Protein AF-A0A8S3UR79-F1 (afdb_monomer_lite)

Foldseek 3Di:
DPPAPADAQDPVQDAADAACNCCVPPRHDHYAHHHHQHQQALRCLNVLVVVVVVCVPVPPHYQNAHNVRHRSVPPDPVQNVQSVQVPQDAFLPWGWDGDGSHIATHEAAQFDDRRSPHGPDDCVNLVVADWDADSNHRHIDGPPPPDPPDPPVVVCVVQPHLVSVQLVCVLLVHDRQDVLLVLLLQQVVVVVVVVCVVCVVVVVVVVVVVVVCVVPDDDDDDDDDDDDDDDDDDDDDDDDDQSPSDDVSDHDPDPVVSVVVCVVCVVVSVCSVVSHRSDHDCVSVVLSVLLCVQVPPVDDPPPDVSSVVSSVVSVCCVPVNQCVLCVVCVVVVHHSDPPSVVVRVVRVVVVVVVVVVCPDPVNVVVVVVVVVLVVLQVLQCCLQCDPPDDPCPVVDPPPDDPDGQDAFLDAFDQAFDDDDDDEWEKEKDFQFLDFCDPNDQTATQKIKIATLPVRDIDIFGEAGPDHRDPVSCVQQVWHHPPPFIDRVRHTDDHDHLLVSVVVVLVVLVVTDAYEYEYAQCVRHVLLNVCVSCVVSVNNVSVQVRHFWYAHVLVLCCVPPPPDPDRDLQVLLCVQVVDGDSPNHGNGRSVSVSVSCVSVVPDPVSRSNSTGGSCSSVSNSLLVVQLVVALVQCPVVCVVVLDPSLQSSLCSSRNDHLVSLLSSCVRNNLSSQLSNQQNQHPVRGGSRDPPPVRSSSSSVSSRVVSVVD

InterPro domains:
  IPR000742 EGF-like domain [PS00022] (105-116)
  IPR000742 EGF-like domain [PS50026] (84-117)
  IPR012337 Ribonuclease H-like superfamily [SSF53098] (420-598)
  IPR013520 Ribonuclease H-like domain [PF00929] (426-594)
  IPR013520 Ribonuclease H-like domain [SM00479] (424-605)
  IPR032675 Leucine-rich repeat domain superfamily [G3DSA:3.80.10.10] (5-93)
  IPR036397 Ribonuclease H superfamily [G3DSA:3.30.420.10] (423-615)
  IPR040393 Three-prime repair exonuclease 1/2 [PTHR13058] (351-604)
  IPR049012 Mutator-like transposase domain [PF20700] (152-232)
  IPR057617 PML, C-terminal domain [PF25244] (629-700)

Sequence (708 aa):
MTNNYSRNLNRNNISHIEEHAFGKLPSLLDLYMTYNPFNCDCSVFSLWSWLTERLSIPFMGIGADCSNGTSIISLQSDALEICNPDNCKCFNGGECMAIGSALVCDCIGQWTGEFCQESQCTSYDCGYGDCYIEPENGTAQCLCGDRYVNYCPAMIDALGGPQRVNNVLSTLNLPPISHKNLKVMERRAGEMIEGFANLSMDQRCREAFEAEKSNAAEDENGTENMLDTNTDSHTDMTDTNSNNSLPYKAPLSDPVLREKLQNLFEPVISKAASYADLGSSQACEHANRAASLRAPKHLHYGESESLDFRVKASAACINEGRNYLSETFKRHGLSPGSFTVPYNSKKDHEREKRQKKSKLPEQKLRRLKLKEERITSKGACEATEGASYESEISFSEQAEDIERIPDAIPKPLFTAVSSLDNPTFVIIDLETTDLIRRNIIPHIVQIAAKEHRTQTSFNRYIPPQLPMSNEAEKVTGFVWDGRKLFYKGVELDFVNIKVAISDFFMWLNQFSNAVLVAHNGKNFDFRVLSTAVYNCNMYDNFTQIVMGFIDSLALFRSNFPKIEKYNQPFLAQHFCKEEYNAHNAVDDVNMLDKILIAANVSKELLLKLCYNSNSHLLQENFIKAKAKNLPSFHPLIASGVMKMTTAENIAGSGLNCAHLKLIYTRKGEDGLIDVLMSKNAFGKPRVSNDKKLMCSVVQKMGNMFSEL

Radius of gyration: 50.46 Å; chains: 1; bounding box: 96×94×147 Å

Organism: Mytilus edulis (NCBI:txid6550)

Secondary structure (DSSP, 8-state):
-----EEE-TTS------TTTTTT-TT--EEE-TT--B--SGGGHHHHHHHHHHTTS--S----BBTTS-BGGGS-HHHHHTT-GGG---STTPEEEEETTEEEEEPPTTEESTTS-EE---TTTTTTSPEEE-TTT--EEE---S----SHHHHHHHTTSHHHHHHHHHHTTPPPPPTTTTTHHHHHHHHHHHHHHHHHHHHHHHHHHHHHHTTS---------------------------TTSGGG-----HHHHHHHHHHHHHHHTTGGGGSSS---SHHHHHHHHHHHHS-TTS--TTSHHHHHHHHHHHHHHHH-TTHHHHHHHHTT----TTHHHHHHHHHHHHHHHHHHHHSHHHHHHHHHHHHHHHHHHHHHHHHH-S-S-TTTTT--S-----PPPPPPPPP--PBPS--SSPEEEEEEEEESS--BTTBPPPEEEEEEEETTT--EEEEE---SSPPPHHHHHHH-EEE-SS-EEETTEEE----HHHHHHHHHHHHTTSSSEEEEETTTTTTHHHHHHHHHHHTT-HHHHHHHEEEEEEHHHHHHHHSTT-S--SHHHHIIIII------S-HHHHHHHHHHHHHHTT--HHHHHHT-EETTHHHHHHHHHHHHHHHGGGGHHHHHTTSS-HHHHHHHHHTT--HHHHHHHHHHHHHHHHHHHHH-B-TTS-BSS-S-HHHHHHHHHHHHHHHH--

pLDDT: mean 72.46, std 21.36, range [23.06, 98.62]

Structure (mmCIF, N/CA/C/O backbone):
data_AF-A0A8S3UR79-F1
#
_entry.id   AF-A0A8S3UR79-F1
#
loop_
_atom_site.group_PDB
_atom_site.id
_atom_site.type_symbol
_atom_site.label_atom_id
_atom_site.label_alt_id
_atom_site.label_comp_id
_atom_site.label_asym_id
_atom_site.label_entity_id
_atom_site.label_seq_id
_atom_site.pdbx_PDB_ins_code
_atom_site.Cartn_x
_atom_site.Cartn_y
_atom_site.Cartn_z
_atom_site.occupancy
_atom_site.B_iso_or_equiv
_atom_site.auth_seq_id
_atom_site.auth_comp_id
_atom_site.auth_asym_id
_atom_site.auth_atom_id
_atom_site.pdbx_PDB_model_num
ATOM 1 N N . MET A 1 1 ? 54.972 63.131 -95.195 1.00 35.78 1 MET A N 1
ATOM 2 C CA . MET A 1 1 ? 55.664 62.738 -96.446 1.00 35.78 1 MET A CA 1
ATOM 3 C C . MET A 1 1 ? 54.840 61.623 -97.089 1.00 35.78 1 MET A C 1
ATOM 5 O O . MET A 1 1 ? 53.697 61.438 -96.684 1.00 35.78 1 MET A O 1
ATOM 9 N N . THR A 1 2 ? 55.357 60.897 -98.080 1.00 44.41 2 THR A N 1
ATOM 10 C CA . THR A 1 2 ? 54.785 59.608 -98.502 1.00 44.41 2 THR A CA 1
ATOM 11 C C . THR A 1 2 ? 55.132 58.555 -97.450 1.00 44.41 2 THR A C 1
ATOM 13 O O . THR A 1 2 ? 56.170 57.900 -97.529 1.00 44.41 2 THR A O 1
ATOM 16 N N . ASN A 1 3 ? 54.308 58.461 -96.405 1.00 39.06 3 ASN A N 1
ATOM 17 C CA . ASN A 1 3 ? 54.536 57.598 -95.244 1.00 39.06 3 ASN A CA 1
ATOM 18 C C . ASN A 1 3 ? 54.197 56.120 -95.564 1.00 39.06 3 ASN A C 1
ATOM 20 O O . ASN A 1 3 ? 53.322 55.522 -94.943 1.00 39.06 3 ASN A O 1
ATOM 24 N N . ASN A 1 4 ? 54.881 55.549 -96.559 1.00 53.41 4 ASN A N 1
ATOM 25 C CA . ASN A 1 4 ? 54.732 54.163 -96.996 1.00 53.41 4 ASN A CA 1
ATOM 26 C C . ASN A 1 4 ? 55.257 53.212 -95.921 1.00 53.41 4 ASN A C 1
ATOM 28 O O . ASN A 1 4 ? 56.457 53.165 -95.644 1.00 53.41 4 ASN A O 1
ATOM 32 N N . TYR A 1 5 ? 54.362 52.415 -95.346 1.00 56.06 5 TYR A N 1
ATOM 33 C CA . TYR A 1 5 ? 54.756 51.264 -94.550 1.00 56.06 5 TYR A CA 1
ATOM 34 C C . TYR A 1 5 ? 55.174 50.155 -95.516 1.00 56.06 5 TYR A C 1
ATOM 36 O O . TYR A 1 5 ? 54.379 49.299 -95.884 1.00 56.06 5 TYR A O 1
ATOM 44 N N . SER A 1 6 ? 56.421 50.211 -95.978 1.00 62.59 6 SER A N 1
ATOM 45 C CA . SER A 1 6 ? 57.093 49.024 -96.496 1.00 62.59 6 SER A CA 1
ATOM 46 C C . SER A 1 6 ? 57.557 48.198 -95.305 1.00 62.59 6 SER A C 1
ATOM 48 O O . SER A 1 6 ? 58.177 48.727 -94.375 1.00 62.59 6 SER A O 1
ATOM 50 N N . ARG A 1 7 ? 57.239 46.904 -95.299 1.00 64.69 7 ARG A N 1
ATOM 51 C CA . ARG A 1 7 ? 57.771 45.967 -94.308 1.00 64.69 7 ARG A CA 1
ATOM 52 C C . ARG A 1 7 ? 58.709 45.004 -95.013 1.00 64.69 7 ARG A C 1
ATOM 54 O O . ARG A 1 7 ? 58.300 44.203 -95.845 1.00 64.69 7 ARG A O 1
ATOM 61 N N . ASN A 1 8 ? 59.988 45.096 -94.670 1.00 69.88 8 ASN A N 1
ATOM 62 C CA . ASN A 1 8 ? 60.976 44.117 -95.080 1.00 69.88 8 ASN A CA 1
ATOM 63 C C . ASN A 1 8 ? 61.137 43.096 -93.955 1.00 69.88 8 ASN A C 1
ATOM 65 O O . ASN A 1 8 ? 61.676 43.406 -92.896 1.00 69.88 8 ASN A O 1
ATOM 69 N N . LEU A 1 9 ? 60.621 41.902 -94.200 1.00 72.50 9 LEU A N 1
ATOM 70 C CA . LEU A 1 9 ? 60.695 40.744 -93.326 1.00 72.50 9 LEU A CA 1
ATOM 71 C C . LEU A 1 9 ? 61.672 39.690 -93.866 1.00 72.50 9 LEU A C 1
ATOM 73 O O . LEU A 1 9 ? 61.678 38.569 -93.368 1.00 72.50 9 LEU A O 1
ATOM 77 N N . ASN A 1 10 ? 62.538 40.016 -94.827 1.00 76.62 10 ASN A N 1
ATOM 78 C CA . ASN A 1 10 ? 63.507 39.065 -95.372 1.00 76.62 10 ASN A CA 1
ATOM 79 C C . ASN A 1 10 ? 64.451 38.515 -94.287 1.00 76.62 10 ASN A C 1
ATOM 81 O O . ASN A 1 10 ? 64.930 39.283 -93.455 1.00 76.62 10 ASN A O 1
ATOM 85 N N . ARG A 1 11 ? 64.804 37.222 -94.350 1.00 72.25 11 ARG A N 1
ATOM 86 C CA . ARG A 1 11 ? 65.825 36.588 -93.480 1.00 72.25 11 ARG A CA 1
ATOM 87 C C . ARG A 1 11 ? 65.557 36.690 -91.972 1.00 72.25 11 ARG A C 1
ATOM 89 O O . ARG A 1 11 ? 66.499 36.697 -91.185 1.00 72.25 11 ARG A O 1
ATOM 96 N N . ASN A 1 12 ? 64.295 36.744 -91.560 1.00 75.62 12 ASN A N 1
ATOM 97 C CA . ASN A 1 12 ? 63.916 36.814 -90.145 1.00 75.62 12 ASN A CA 1
ATOM 98 C C . ASN A 1 12 ? 63.605 35.444 -89.529 1.00 75.62 12 ASN A C 1
ATOM 100 O O . ASN A 1 12 ? 63.096 35.379 -88.416 1.00 75.62 12 ASN A O 1
ATOM 104 N N . ASN A 1 13 ? 63.917 34.350 -90.231 1.00 74.19 13 ASN A N 1
ATOM 105 C CA . ASN A 1 13 ? 63.647 32.986 -89.777 1.00 74.19 13 ASN A CA 1
ATOM 106 C C . ASN A 1 13 ? 62.155 32.732 -89.463 1.00 74.19 13 ASN A C 1
ATOM 108 O O . ASN A 1 13 ? 61.827 31.953 -88.573 1.00 74.19 13 ASN A O 1
ATOM 112 N N . ILE A 1 14 ? 61.252 33.407 -90.184 1.00 76.62 14 ILE A N 1
ATOM 113 C CA . ILE A 1 14 ? 59.801 33.280 -89.999 1.00 76.62 14 ILE A CA 1
ATOM 114 C C . ILE A 1 14 ? 59.329 31.960 -90.617 1.00 76.62 14 ILE A C 1
ATOM 116 O O . ILE A 1 14 ? 59.484 31.754 -91.817 1.00 76.62 14 ILE A O 1
ATOM 120 N N . SER A 1 15 ? 58.741 31.078 -89.811 1.00 67.38 15 SER A N 1
ATOM 121 C CA . SER A 1 15 ? 58.196 29.796 -90.279 1.00 67.38 15 SER A CA 1
ATOM 122 C C . SER A 1 15 ? 56.666 29.741 -90.328 1.00 67.38 15 SER A C 1
ATOM 124 O O . SER A 1 15 ? 56.124 28.909 -91.048 1.00 67.38 15 SER A O 1
ATOM 126 N N . HIS A 1 16 ? 55.979 30.643 -89.621 1.00 71.06 16 HIS A N 1
ATOM 127 C CA . HIS A 1 16 ? 54.519 30.722 -89.511 1.00 71.06 16 HIS A CA 1
ATOM 128 C C . HIS A 1 16 ? 54.073 32.186 -89.374 1.00 71.06 16 HIS A C 1
ATOM 130 O O . HIS A 1 16 ? 54.798 32.996 -88.790 1.00 71.06 16 HIS A O 1
ATOM 136 N N . ILE A 1 17 ? 52.879 32.527 -89.870 1.00 68.81 17 ILE A N 1
ATOM 137 C CA . ILE A 1 17 ? 52.245 33.835 -89.662 1.00 68.81 17 ILE A CA 1
ATOM 138 C C . ILE A 1 17 ? 50.816 33.613 -89.175 1.00 68.81 17 ILE A C 1
ATOM 140 O O . ILE A 1 17 ? 50.077 32.837 -89.759 1.00 68.81 17 ILE A O 1
ATOM 144 N N . GLU A 1 18 ? 50.443 34.308 -88.105 1.00 62.00 18 GLU A N 1
ATOM 145 C CA . GLU A 1 18 ? 49.125 34.183 -87.484 1.00 62.00 18 GLU A CA 1
ATOM 146 C C . GLU A 1 18 ? 47.986 34.587 -88.434 1.00 62.00 18 GLU A C 1
ATOM 148 O O . GLU A 1 18 ? 48.127 35.493 -89.268 1.00 62.00 18 GLU A O 1
ATOM 153 N N . GLU A 1 19 ? 46.827 33.955 -88.270 1.00 62.56 19 GLU A N 1
ATOM 154 C CA . GLU A 1 19 ? 45.660 34.249 -89.084 1.00 62.56 19 GLU A CA 1
ATOM 155 C C . GLU A 1 19 ? 45.262 35.735 -88.976 1.00 62.56 19 GLU A C 1
ATOM 157 O 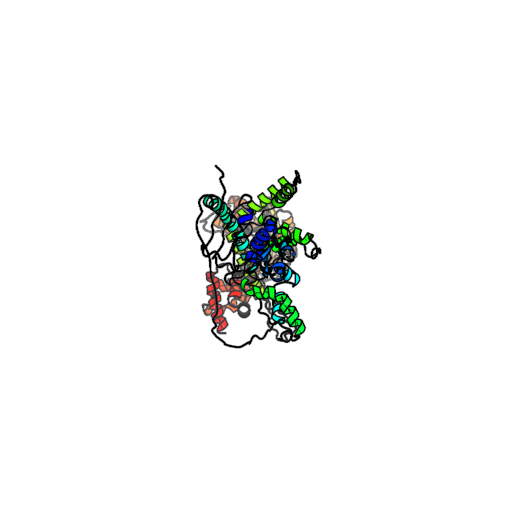O . GLU A 1 19 ? 45.341 36.384 -87.923 1.00 62.56 19 GLU A O 1
ATOM 162 N N . HIS A 1 20 ? 44.943 36.340 -90.122 1.00 62.84 20 HIS A N 1
ATOM 163 C CA . HIS A 1 20 ? 44.662 37.773 -90.256 1.00 62.84 20 HIS A CA 1
ATOM 164 C C . HIS A 1 20 ? 45.784 38.727 -89.793 1.00 62.84 20 HIS A C 1
ATOM 166 O O . HIS A 1 20 ? 45.528 39.932 -89.714 1.00 62.84 20 HIS A O 1
ATOM 172 N N . ALA A 1 21 ? 47.024 38.265 -89.549 1.00 63.06 21 ALA A N 1
ATOM 173 C CA . ALA A 1 21 ? 48.182 39.107 -89.189 1.00 63.06 21 ALA A CA 1
ATOM 174 C C . ALA A 1 21 ? 48.325 40.361 -90.076 1.00 63.06 21 ALA A C 1
ATOM 176 O O . ALA A 1 21 ? 48.720 41.426 -89.604 1.00 63.06 21 ALA A O 1
ATOM 177 N N . PHE A 1 22 ? 47.939 40.246 -91.351 1.00 64.75 22 PHE A N 1
ATOM 178 C CA . PHE A 1 22 ? 47.934 41.341 -92.325 1.00 64.75 22 PHE A CA 1
ATOM 179 C C . PHE A 1 22 ? 46.540 41.852 -92.710 1.00 64.75 22 PHE A C 1
ATOM 181 O O . PHE A 1 22 ? 46.429 42.950 -93.252 1.00 64.75 22 PHE A O 1
ATOM 188 N N . GLY A 1 23 ? 45.462 41.127 -92.383 1.00 61.50 23 GLY A N 1
ATOM 189 C CA . GLY A 1 23 ? 44.104 41.697 -92.374 1.00 61.50 23 GLY A CA 1
ATOM 190 C C . GLY A 1 23 ? 44.034 42.914 -91.442 1.00 61.50 23 GLY A C 1
ATOM 191 O O . GLY A 1 23 ? 43.409 43.924 -91.757 1.00 61.50 23 GLY A O 1
ATOM 192 N N . LYS A 1 24 ? 44.835 42.863 -90.372 1.00 56.34 24 LYS A N 1
ATOM 193 C CA . LYS A 1 24 ? 45.149 43.942 -89.430 1.00 56.34 24 LYS A CA 1
ATOM 194 C C . LYS A 1 24 ? 45.865 45.180 -90.085 1.00 56.34 24 LYS A C 1
ATOM 196 O O . LYS A 1 24 ? 46.143 46.137 -89.367 1.00 56.34 24 LYS A O 1
ATOM 201 N N . LEU A 1 25 ? 46.171 45.219 -91.408 1.00 59.12 25 LEU A N 1
ATOM 202 C CA . LEU A 1 25 ? 46.997 46.244 -92.114 1.00 59.12 25 LEU A CA 1
ATOM 203 C C . LEU A 1 25 ? 46.615 46.490 -93.612 1.00 59.12 25 LEU A C 1
ATOM 205 O O . LEU A 1 25 ? 47.356 46.116 -94.526 1.00 59.12 25 LEU A O 1
ATOM 209 N N . PRO A 1 26 ? 45.502 47.181 -93.924 1.00 60.25 26 PRO A N 1
ATOM 210 C CA . PRO A 1 26 ? 45.020 47.329 -95.305 1.00 60.25 26 PRO A CA 1
ATOM 211 C C . PRO A 1 26 ? 45.907 48.203 -96.217 1.00 60.25 26 PRO A C 1
ATOM 213 O O . PRO A 1 26 ? 45.886 48.008 -97.433 1.00 60.25 26 PRO A O 1
ATOM 216 N N . SER A 1 27 ? 46.700 49.120 -95.644 1.00 60.22 27 SER A N 1
ATOM 217 C CA . SER A 1 27 ? 47.502 50.140 -96.353 1.00 60.22 27 SER A CA 1
ATOM 218 C C . SER A 1 27 ? 48.947 49.721 -96.685 1.00 60.22 27 SER A C 1
ATOM 220 O O . SER A 1 27 ? 49.757 50.567 -97.069 1.00 60.22 27 SER A O 1
ATOM 222 N N . LEU A 1 28 ? 49.302 48.447 -96.485 1.00 63.25 28 LEU A N 1
ATOM 223 C CA . LEU A 1 28 ? 50.629 47.901 -96.785 1.00 63.25 28 LEU A CA 1
ATOM 224 C C . LEU A 1 28 ? 50.797 47.727 -98.311 1.00 63.25 28 LEU A C 1
ATOM 226 O O . LEU A 1 28 ? 50.028 46.992 -98.928 1.00 63.25 28 LEU A O 1
ATOM 230 N N . LEU A 1 29 ? 51.775 48.417 -98.911 1.00 64.06 29 LEU A N 1
ATOM 231 C CA . LEU A 1 29 ? 52.047 48.405 -100.364 1.00 64.06 29 LEU A CA 1
ATOM 232 C C . LEU A 1 29 ? 53.201 47.461 -100.739 1.00 64.06 29 LEU A C 1
ATOM 234 O O . LEU A 1 29 ? 53.097 46.720 -101.708 1.00 64.06 29 LEU A O 1
ATOM 238 N N . ASP A 1 30 ? 54.274 47.490 -99.943 1.00 65.06 30 ASP A N 1
ATOM 239 C CA . ASP A 1 30 ? 55.491 46.686 -100.092 1.00 65.06 30 ASP A CA 1
ATOM 240 C C . ASP A 1 30 ? 55.595 45.675 -98.934 1.00 65.06 30 ASP A C 1
ATOM 242 O O . ASP A 1 30 ? 55.649 46.077 -97.763 1.00 65.06 30 ASP A O 1
ATOM 246 N N . LEU A 1 31 ? 55.732 44.383 -99.248 1.00 69.81 31 LEU A N 1
ATOM 247 C CA . LEU A 1 31 ? 56.036 43.338 -98.266 1.00 69.81 31 LEU A CA 1
ATOM 248 C C . LEU A 1 31 ? 57.108 42.383 -98.801 1.00 69.81 31 LEU A C 1
ATOM 250 O O . LEU A 1 31 ? 56.824 41.520 -99.621 1.00 69.81 31 LEU A O 1
ATOM 254 N N . TYR A 1 32 ? 58.341 42.500 -98.313 1.00 69.81 32 TYR A N 1
ATOM 255 C CA . TYR A 1 32 ? 59.432 41.608 -98.723 1.00 69.81 32 TYR A CA 1
ATOM 256 C C . TYR A 1 32 ? 59.582 40.473 -97.709 1.00 69.81 32 TYR A C 1
ATOM 258 O O . TYR A 1 32 ? 59.806 40.743 -96.533 1.00 69.81 32 TYR A O 1
ATOM 266 N N . MET A 1 33 ? 59.466 39.215 -98.145 1.00 72.00 33 MET A N 1
ATOM 267 C CA . MET A 1 33 ? 59.520 38.033 -97.260 1.00 72.00 33 MET A CA 1
ATOM 268 C C . MET A 1 33 ? 60.510 36.941 -97.706 1.00 72.00 33 MET A C 1
ATOM 270 O O . MET A 1 33 ? 60.461 35.819 -97.211 1.00 72.00 33 MET A O 1
ATOM 274 N N . THR A 1 34 ? 61.445 37.268 -98.597 1.00 71.81 34 THR A N 1
ATOM 275 C CA . THR A 1 34 ? 62.478 36.343 -99.099 1.00 71.81 34 THR A CA 1
ATOM 276 C C . THR A 1 34 ? 63.384 35.767 -98.019 1.00 71.81 34 THR A C 1
ATOM 278 O O . THR A 1 34 ? 63.757 36.448 -97.062 1.00 71.81 34 THR A O 1
ATOM 281 N N . TYR A 1 35 ? 63.803 34.514 -98.219 1.00 72.06 35 TYR A N 1
ATOM 282 C CA . TYR A 1 35 ? 64.725 33.789 -97.337 1.00 72.06 35 TYR A CA 1
ATOM 283 C C . TYR A 1 35 ? 64.198 33.588 -95.903 1.00 72.06 35 TYR A C 1
ATOM 285 O O . TYR A 1 35 ? 64.954 33.710 -94.939 1.00 72.06 35 TYR A O 1
ATOM 293 N N . ASN A 1 36 ? 62.909 33.295 -95.755 1.00 76.38 36 ASN A N 1
ATOM 294 C CA . ASN A 1 36 ? 62.322 32.805 -94.508 1.00 76.38 36 ASN A CA 1
ATOM 295 C C . ASN A 1 36 ? 61.917 31.331 -94.681 1.00 76.38 36 ASN A C 1
ATOM 297 O O . ASN A 1 36 ? 61.481 30.969 -95.770 1.00 76.38 36 ASN A O 1
ATOM 301 N N . PRO A 1 37 ? 62.070 30.470 -93.661 1.00 75.62 37 PRO A N 1
ATOM 302 C CA . PRO A 1 37 ? 61.754 29.049 -93.757 1.00 75.62 37 PRO A CA 1
ATOM 303 C C . PRO A 1 37 ? 60.257 28.788 -93.524 1.00 75.62 37 PRO A C 1
ATOM 305 O O . PRO A 1 37 ? 59.897 28.132 -92.549 1.00 75.62 37 PRO A O 1
ATOM 308 N N . PHE A 1 38 ? 59.379 29.298 -94.391 1.00 77.00 38 PHE A N 1
ATOM 309 C CA . PHE A 1 38 ? 57.937 29.088 -94.228 1.00 77.00 38 PHE A CA 1
ATOM 310 C C . PHE A 1 38 ? 57.568 27.600 -94.287 1.00 77.00 38 PHE A C 1
ATOM 312 O O . PHE A 1 38 ? 58.025 26.867 -95.173 1.00 77.00 38 PHE A O 1
ATOM 319 N N . ASN A 1 39 ? 56.712 27.170 -93.359 1.00 71.50 39 ASN A N 1
ATOM 320 C CA . ASN A 1 39 ? 56.075 25.860 -93.404 1.00 71.50 39 ASN A CA 1
ATOM 321 C C . ASN A 1 39 ? 54.843 25.948 -94.301 1.00 71.50 39 ASN A C 1
ATOM 323 O O . ASN A 1 39 ? 53.866 26.606 -93.969 1.00 71.50 39 ASN A O 1
ATOM 327 N N . CYS A 1 40 ? 54.906 25.312 -95.466 1.00 72.38 40 CYS A N 1
ATOM 328 C CA . CYS A 1 40 ? 53.847 25.392 -96.466 1.00 72.38 40 CYS A CA 1
ATOM 329 C C . CYS A 1 40 ? 52.782 24.317 -96.278 1.00 72.38 40 CYS A C 1
ATOM 331 O O . CYS A 1 40 ? 52.650 23.405 -97.091 1.00 72.38 40 CYS A O 1
ATOM 333 N N . ASP A 1 41 ? 52.060 24.439 -95.173 1.00 70.38 41 ASP A N 1
ATOM 334 C CA . ASP A 1 41 ? 50.889 23.647 -94.818 1.00 70.38 41 ASP A CA 1
ATOM 335 C C . ASP A 1 41 ? 49.643 24.565 -94.715 1.00 70.38 41 ASP A C 1
ATOM 337 O O . ASP A 1 41 ? 49.662 25.696 -95.205 1.00 70.38 41 ASP A O 1
ATOM 341 N N . CYS A 1 42 ? 48.539 24.122 -94.115 1.00 69.31 42 CYS A N 1
ATOM 342 C CA . CYS A 1 42 ? 47.327 24.930 -93.979 1.00 69.31 42 CYS A CA 1
ATOM 343 C C . CYS A 1 42 ? 47.533 26.236 -93.203 1.00 69.31 42 CYS A C 1
ATOM 345 O O . CYS A 1 42 ? 46.766 27.178 -93.385 1.00 69.31 42 CYS A O 1
ATOM 347 N N . SER A 1 43 ? 48.584 26.347 -92.391 1.00 66.25 43 SER A N 1
ATOM 348 C CA . SER A 1 43 ? 48.859 27.567 -91.635 1.00 66.25 43 SER A CA 1
ATOM 349 C C . SER A 1 43 ? 49.281 28.758 -92.507 1.00 66.25 43 SER A C 1
ATOM 351 O O . SER A 1 43 ? 49.133 29.911 -92.103 1.00 66.25 43 SER A O 1
ATOM 353 N N . VAL A 1 44 ? 49.751 28.516 -93.739 1.00 69.19 44 VAL A N 1
ATOM 354 C CA . VAL A 1 44 ? 50.022 29.585 -94.716 1.00 69.19 44 VAL A CA 1
ATOM 355 C C . VAL A 1 44 ? 48.837 29.853 -95.645 1.00 69.19 44 VAL A C 1
ATOM 357 O O . VAL A 1 44 ? 48.955 30.724 -96.505 1.00 69.19 44 VAL A O 1
ATOM 360 N N . PHE A 1 45 ? 47.693 29.171 -95.478 1.00 72.94 45 PHE A N 1
ATOM 361 C CA . PHE A 1 45 ? 46.516 29.327 -96.343 1.00 72.94 45 PHE A CA 1
ATOM 362 C C . PHE A 1 45 ? 46.012 30.771 -96.376 1.00 72.94 45 PHE A C 1
ATOM 364 O O . PHE A 1 45 ? 45.844 31.340 -97.452 1.00 72.94 45 PHE A O 1
ATOM 371 N N . SER A 1 46 ? 45.858 31.414 -95.218 1.00 66.88 46 SER A N 1
ATOM 372 C CA . SER A 1 46 ? 45.343 32.788 -95.136 1.00 66.88 46 SER A CA 1
ATOM 373 C C . SER A 1 46 ? 46.336 33.808 -95.722 1.00 66.88 46 SER A C 1
ATOM 375 O O . SER A 1 46 ? 45.924 34.811 -96.305 1.00 66.88 46 SER A O 1
ATOM 377 N N . LEU A 1 47 ? 47.648 33.532 -95.660 1.00 72.12 47 LEU A N 1
ATOM 378 C CA . LEU A 1 47 ? 48.683 34.317 -96.348 1.00 72.12 47 LEU A CA 1
ATOM 379 C C . LEU A 1 47 ? 48.675 34.071 -97.864 1.00 72.12 47 LEU A C 1
ATOM 381 O O . LEU A 1 47 ? 48.784 35.023 -98.632 1.00 72.12 47 LEU A O 1
ATOM 385 N N . TRP A 1 48 ? 48.532 32.817 -98.298 1.00 74.44 48 TRP A N 1
ATOM 386 C CA . TRP A 1 48 ? 48.413 32.424 -99.702 1.00 74.44 48 TRP A CA 1
ATOM 387 C C . TRP A 1 48 ? 47.176 33.045 -100.350 1.00 74.44 48 TRP A C 1
ATOM 389 O O . TRP A 1 48 ? 47.312 33.668 -101.400 1.00 74.44 48 TRP A O 1
ATOM 399 N N . SER A 1 49 ? 46.014 32.960 -99.693 1.00 69.88 49 SER A N 1
ATOM 400 C CA . SER A 1 49 ? 44.746 33.565 -100.116 1.00 69.88 49 SER A CA 1
ATOM 401 C C . SER A 1 49 ? 44.866 35.091 -100.199 1.00 69.88 49 SER A C 1
ATOM 403 O O . SER A 1 49 ? 44.601 35.684 -101.241 1.00 69.88 49 SER A O 1
ATOM 405 N N . TRP A 1 50 ? 45.423 35.743 -99.168 1.00 71.38 50 TRP A N 1
ATOM 406 C CA . TRP A 1 50 ? 45.662 37.193 -99.189 1.00 71.38 50 TRP A CA 1
ATOM 407 C C . TRP A 1 50 ? 46.634 37.631 -100.303 1.00 71.38 50 TRP A C 1
ATOM 409 O O . TRP A 1 50 ? 46.429 38.675 -100.928 1.00 71.38 50 TRP A O 1
ATOM 419 N N . LEU A 1 51 ? 47.683 36.844 -100.582 1.00 70.00 51 LEU A N 1
ATOM 420 C CA . LEU A 1 51 ? 48.623 37.092 -101.683 1.00 70.00 51 LEU A CA 1
ATOM 421 C C . LEU A 1 51 ? 47.976 36.857 -103.061 1.00 70.00 51 LEU A C 1
ATOM 423 O O . LEU A 1 51 ? 48.231 37.635 -103.980 1.00 70.00 51 LEU A O 1
ATOM 427 N N . THR A 1 52 ? 47.138 35.825 -103.216 1.00 68.31 52 THR A N 1
ATOM 428 C CA . THR A 1 52 ? 46.458 35.486 -104.483 1.00 68.31 52 THR A CA 1
ATOM 429 C C . THR A 1 52 ? 45.294 36.421 -104.805 1.00 68.31 52 THR A C 1
ATOM 431 O O . THR A 1 52 ? 45.184 36.857 -105.949 1.00 68.31 52 THR A O 1
ATOM 434 N N . GLU A 1 53 ? 44.487 36.835 -103.825 1.00 66.62 53 GLU A N 1
ATOM 435 C CA . GLU A 1 53 ? 43.418 37.827 -104.025 1.00 66.62 53 GLU A CA 1
ATOM 436 C C . GLU A 1 53 ? 43.970 39.210 -104.409 1.00 66.62 53 GLU A C 1
ATOM 438 O O . GLU A 1 53 ? 43.394 39.920 -105.240 1.00 66.62 53 GLU A O 1
ATOM 443 N N . ARG A 1 54 ? 45.126 39.602 -103.855 1.00 63.53 54 ARG A N 1
ATOM 444 C CA . ARG A 1 54 ? 45.769 40.892 -104.165 1.00 63.53 54 ARG A CA 1
ATOM 445 C C . ARG A 1 54 ? 46.612 40.887 -105.443 1.00 63.53 54 ARG A C 1
ATOM 447 O O . ARG A 1 54 ? 46.988 41.963 -105.909 1.00 63.53 54 ARG A O 1
ATOM 454 N N . LEU A 1 55 ? 46.815 39.734 -106.086 1.00 56.91 55 LEU A N 1
ATOM 455 C CA . LEU A 1 55 ? 47.511 39.597 -107.377 1.00 56.91 55 LEU A CA 1
ATOM 456 C C . LEU A 1 55 ? 46.704 40.072 -108.599 1.00 56.91 55 LEU A C 1
ATOM 458 O O . LEU A 1 55 ? 47.119 39.869 -109.739 1.00 56.91 55 LEU A O 1
ATOM 462 N N . SER A 1 56 ? 45.610 40.803 -108.387 1.00 50.97 56 SER A N 1
ATOM 463 C CA . SER A 1 56 ? 45.033 41.657 -109.437 1.00 50.97 56 SER A CA 1
ATOM 464 C C . SER A 1 56 ? 45.789 42.988 -109.595 1.00 50.97 56 SER A C 1
ATOM 466 O O . SER A 1 56 ? 45.554 43.728 -110.551 1.00 50.97 56 SER A O 1
ATOM 468 N N . ILE A 1 57 ? 46.746 43.270 -108.701 1.00 46.25 57 ILE A N 1
ATOM 469 C CA . ILE A 1 57 ? 47.865 44.184 -108.941 1.00 46.25 57 ILE A CA 1
ATOM 470 C C . ILE A 1 57 ? 49.157 43.348 -108.858 1.00 46.25 57 ILE A C 1
ATOM 472 O O . ILE A 1 57 ? 49.473 42.835 -107.784 1.00 46.25 57 ILE A O 1
ATOM 476 N N . PRO A 1 58 ? 49.930 43.191 -109.951 1.00 43.19 58 PRO A N 1
ATOM 477 C CA . PRO A 1 58 ? 51.115 42.332 -109.966 1.00 43.19 58 PRO A CA 1
ATOM 478 C C . PRO A 1 58 ? 52.307 43.007 -109.265 1.00 43.19 58 PRO A C 1
ATOM 480 O O . PRO A 1 58 ? 53.212 43.536 -109.914 1.00 43.19 58 PRO A O 1
ATOM 483 N N . PHE A 1 59 ? 52.311 43.015 -107.927 1.00 40.19 59 PHE A N 1
ATOM 484 C CA . PHE A 1 59 ? 53.403 43.600 -107.149 1.00 40.19 59 PHE A CA 1
ATOM 485 C C . PHE A 1 59 ? 54.665 42.729 -107.236 1.00 40.19 59 PHE A C 1
ATOM 487 O O . PHE A 1 59 ? 54.786 41.678 -106.605 1.00 40.19 59 PHE A O 1
ATOM 494 N N . MET A 1 60 ? 55.621 43.173 -108.050 1.00 46.56 60 MET A N 1
ATOM 495 C CA . MET A 1 60 ? 56.876 42.478 -108.313 1.00 46.56 60 MET A CA 1
ATOM 496 C C . MET A 1 60 ? 57.788 42.542 -107.077 1.00 46.56 60 MET A C 1
ATOM 498 O O . MET A 1 60 ? 58.585 43.465 -106.933 1.00 46.56 60 MET A O 1
ATOM 502 N N . GLY A 1 61 ? 57.676 41.551 -106.186 1.00 51.56 61 GLY A N 1
ATOM 503 C CA . GLY A 1 61 ? 58.701 41.319 -105.166 1.00 51.56 61 GLY A CA 1
ATOM 504 C C . GLY A 1 61 ? 58.278 40.613 -103.880 1.00 51.56 61 GLY A C 1
ATOM 505 O O . GLY A 1 61 ? 58.652 41.093 -102.815 1.00 51.56 61 GLY A O 1
ATOM 506 N N . ILE A 1 62 ? 57.574 39.475 -103.933 1.00 56.12 62 ILE A N 1
ATOM 507 C CA . ILE A 1 62 ? 57.368 38.635 -102.736 1.00 56.12 62 ILE A CA 1
ATOM 508 C C . ILE A 1 62 ? 57.816 37.198 -103.025 1.00 56.12 62 ILE A C 1
ATOM 510 O O . ILE A 1 62 ? 57.026 36.357 -103.433 1.00 56.12 62 ILE A O 1
ATOM 514 N N . GLY A 1 63 ? 59.103 36.908 -102.813 1.00 59.72 63 GLY A N 1
ATOM 515 C CA . GLY A 1 63 ? 59.617 35.532 -102.767 1.00 59.72 63 GLY A CA 1
ATOM 516 C C . GLY A 1 63 ? 59.395 34.919 -101.388 1.00 59.72 63 GLY A C 1
ATOM 517 O O . GLY A 1 63 ? 60.346 34.612 -100.680 1.00 59.72 63 GLY A O 1
ATOM 518 N N . ALA A 1 64 ? 58.139 34.853 -100.945 1.00 66.75 64 ALA A N 1
ATOM 519 C CA . ALA A 1 64 ? 57.802 34.037 -99.789 1.00 66.75 64 ALA A CA 1
ATOM 520 C C . ALA A 1 64 ? 57.837 32.585 -100.262 1.00 66.75 64 ALA A C 1
ATOM 522 O O . ALA A 1 64 ? 56.893 32.098 -100.884 1.00 66.75 64 ALA A O 1
ATOM 523 N N . ASP A 1 65 ? 58.983 31.954 -100.052 1.00 72.12 65 ASP A N 1
ATOM 524 C CA . ASP A 1 65 ? 59.229 30.589 -100.476 1.00 72.12 65 ASP A CA 1
ATOM 525 C C . ASP A 1 65 ? 59.147 29.675 -99.257 1.00 72.12 65 ASP A C 1
ATOM 527 O O . ASP A 1 65 ? 59.586 30.013 -98.156 1.00 72.12 65 ASP A O 1
ATOM 531 N N . CYS A 1 66 ? 58.569 28.505 -99.465 1.00 70.75 66 CYS A N 1
ATOM 532 C CA . CYS A 1 66 ? 58.593 27.405 -98.529 1.00 70.75 66 CYS A CA 1
ATOM 533 C C . CYS A 1 66 ? 60.039 27.040 -98.187 1.00 70.75 66 CYS A C 1
ATOM 535 O O . CYS A 1 66 ? 60.951 27.199 -99.002 1.00 70.75 66 CYS A O 1
ATOM 537 N N . SER A 1 67 ? 60.250 26.436 -97.023 1.00 69.31 67 SER A N 1
ATOM 538 C CA . SER A 1 67 ? 61.553 25.899 -96.606 1.00 69.31 67 SER A CA 1
ATOM 539 C C . SER A 1 67 ? 62.187 24.918 -97.616 1.00 69.31 67 SER A C 1
ATOM 541 O O . SER A 1 67 ? 63.404 24.745 -97.619 1.00 69.31 67 SER A O 1
ATOM 543 N N . ASN A 1 68 ? 61.390 24.327 -98.518 1.00 68.12 68 ASN A N 1
ATOM 544 C CA . ASN A 1 68 ? 61.838 23.466 -99.621 1.00 68.12 68 ASN A CA 1
ATOM 545 C C . ASN A 1 68 ? 62.164 24.207 -100.945 1.00 68.12 68 ASN A C 1
ATOM 547 O O . ASN A 1 68 ? 62.490 23.554 -101.933 1.00 68.12 68 ASN A O 1
ATOM 551 N N . GLY A 1 69 ? 62.080 25.542 -100.983 1.00 63.06 69 GLY A N 1
ATOM 552 C CA . GLY A 1 69 ? 62.373 26.380 -102.155 1.00 63.06 69 GLY A CA 1
ATOM 553 C C . GLY A 1 69 ? 61.199 26.616 -103.114 1.00 63.06 69 GLY A C 1
ATOM 554 O O . GLY A 1 69 ? 61.379 27.278 -104.134 1.00 63.06 69 GLY A O 1
ATOM 555 N N . THR A 1 70 ? 60.007 26.094 -102.814 1.00 70.12 70 THR A N 1
ATOM 556 C CA . THR A 1 70 ? 58.792 26.318 -103.621 1.00 70.12 70 THR A CA 1
ATOM 557 C C . THR A 1 70 ? 58.184 27.676 -103.289 1.00 70.12 70 THR A C 1
ATOM 559 O O . THR A 1 70 ? 58.031 27.991 -102.115 1.00 70.12 70 THR A O 1
ATOM 562 N N . SER A 1 71 ? 57.785 28.476 -104.280 1.00 70.88 71 SER A N 1
ATOM 563 C CA . SER A 1 71 ? 57.093 29.738 -103.987 1.00 70.88 71 SER A CA 1
ATOM 564 C C . SER A 1 71 ? 55.698 29.465 -103.423 1.00 70.88 71 SER A C 1
ATOM 566 O O . SER A 1 71 ? 54.959 28.669 -104.007 1.00 70.88 71 SER A O 1
ATOM 568 N N . ILE A 1 72 ? 55.305 30.141 -102.337 1.00 71.81 72 ILE A N 1
ATOM 569 C CA . ILE A 1 72 ? 53.984 29.961 -101.706 1.00 71.81 72 ILE A CA 1
ATOM 570 C C . ILE A 1 72 ? 52.863 30.179 -102.729 1.00 71.81 72 ILE A C 1
ATOM 572 O O . ILE A 1 72 ? 51.934 29.385 -102.800 1.00 71.81 72 ILE A O 1
ATOM 576 N N . ILE A 1 73 ? 52.990 31.182 -103.604 1.00 68.44 73 ILE A N 1
ATOM 577 C CA . ILE A 1 73 ? 51.999 31.502 -104.651 1.00 68.44 73 ILE A CA 1
ATOM 578 C C . ILE A 1 73 ? 51.864 30.371 -105.688 1.00 68.44 73 ILE A C 1
ATOM 580 O O . ILE A 1 73 ? 50.831 30.243 -106.337 1.00 68.44 73 ILE A O 1
ATOM 584 N N . SER A 1 74 ? 52.898 29.541 -105.842 1.00 62.50 74 SER A N 1
ATOM 585 C CA . SER A 1 74 ? 52.926 28.426 -106.796 1.00 62.50 74 SER A CA 1
ATOM 586 C C . SER A 1 74 ? 52.471 27.084 -106.216 1.00 62.50 74 SER A C 1
ATOM 588 O O . SER A 1 74 ? 52.503 26.080 -106.928 1.00 62.50 74 SER A O 1
ATOM 590 N N . LEU A 1 75 ? 52.051 27.043 -104.948 1.00 65.81 75 LEU A N 1
ATOM 591 C CA . LEU A 1 75 ? 51.455 25.843 -104.364 1.00 65.81 75 LEU A CA 1
ATOM 592 C C . LEU A 1 75 ? 50.133 25.533 -105.085 1.00 65.81 75 LEU A C 1
ATOM 594 O O . LEU A 1 75 ? 49.303 26.421 -105.278 1.00 65.81 75 LEU A O 1
ATOM 598 N N . GLN A 1 76 ? 49.962 24.283 -105.534 1.00 60.91 76 GLN A N 1
ATOM 599 C CA . GLN A 1 76 ? 48.743 23.846 -106.223 1.00 60.91 76 GLN A CA 1
ATOM 600 C C . GLN A 1 76 ? 47.521 24.020 -105.309 1.00 60.91 76 GLN A C 1
ATOM 602 O O . GLN A 1 76 ? 47.562 23.613 -104.147 1.00 60.91 76 GLN A O 1
ATOM 607 N N . SER A 1 77 ? 46.441 24.585 -105.861 1.00 58.75 77 SER A N 1
ATOM 608 C CA . SER A 1 77 ? 45.172 24.868 -105.170 1.00 58.75 77 SER A CA 1
ATOM 609 C C . SER A 1 77 ? 44.644 23.675 -104.385 1.00 58.75 77 SER A C 1
ATOM 611 O O . SER A 1 77 ? 44.208 23.829 -103.253 1.00 58.75 77 SER A O 1
ATOM 613 N N . ASP A 1 78 ? 44.755 22.476 -104.946 1.00 54.00 78 ASP A N 1
ATOM 614 C CA . ASP A 1 78 ? 44.068 21.290 -104.437 1.00 54.00 78 ASP A CA 1
ATOM 615 C C . ASP A 1 78 ? 44.665 20.796 -103.103 1.00 54.00 78 ASP A C 1
ATOM 617 O O . ASP A 1 78 ? 43.961 20.219 -102.277 1.00 54.00 78 ASP A O 1
ATOM 621 N N . ALA A 1 79 ? 45.956 21.059 -102.853 1.00 55.12 79 ALA A N 1
ATOM 622 C CA . ALA A 1 79 ? 46.613 20.724 -101.585 1.00 55.12 79 ALA A CA 1
ATOM 623 C C . ALA A 1 79 ? 46.240 21.695 -100.447 1.00 55.12 79 ALA A C 1
ATOM 625 O O . ALA A 1 79 ? 46.355 21.338 -99.277 1.00 55.12 79 ALA A O 1
ATOM 626 N N . LEU A 1 80 ? 45.787 22.905 -100.792 1.00 59.53 80 LEU A N 1
ATOM 627 C CA . LEU A 1 80 ? 45.399 23.967 -99.861 1.00 59.53 80 LEU A CA 1
ATOM 628 C C . LEU A 1 80 ? 43.869 24.161 -99.781 1.00 59.53 80 LEU A C 1
ATOM 630 O O . LEU A 1 80 ? 43.387 24.711 -98.801 1.00 59.53 80 LEU A O 1
ATOM 634 N N . GLU A 1 81 ? 43.076 23.657 -100.733 1.00 58.59 81 GLU A N 1
ATOM 635 C CA . GLU A 1 81 ? 41.601 23.661 -100.678 1.00 58.59 81 GLU A CA 1
ATOM 636 C C . GLU A 1 81 ? 41.040 22.782 -99.549 1.00 58.59 81 GLU A C 1
ATOM 638 O O . GLU A 1 81 ? 39.968 23.074 -99.018 1.00 58.59 81 GLU A O 1
ATOM 643 N N . ILE A 1 82 ? 41.770 21.737 -99.133 1.00 57.94 82 ILE A N 1
ATOM 644 C CA . ILE A 1 82 ? 41.446 20.948 -97.928 1.00 57.94 82 ILE A CA 1
ATOM 645 C C . ILE A 1 82 ? 41.541 21.823 -96.668 1.00 57.94 82 ILE A C 1
ATOM 647 O O . ILE A 1 82 ? 40.903 21.508 -95.675 1.00 57.94 82 ILE A O 1
ATOM 651 N N . CYS A 1 83 ? 42.276 22.938 -96.723 1.00 59.66 83 CYS A N 1
ATOM 652 C CA . CYS A 1 83 ? 42.385 23.936 -95.662 1.00 59.66 83 CYS A CA 1
ATOM 653 C C . CYS A 1 83 ? 41.295 25.024 -95.732 1.00 59.66 83 CYS A C 1
ATOM 655 O O . CYS A 1 83 ? 41.342 25.959 -94.938 1.00 59.66 83 CYS A O 1
ATOM 657 N N . ASN A 1 84 ? 40.335 24.947 -96.667 1.00 65.00 84 ASN A N 1
ATOM 658 C CA . ASN A 1 84 ? 39.231 25.907 -96.744 1.00 65.00 84 ASN A CA 1
ATOM 659 C C . ASN A 1 84 ? 38.273 25.724 -95.541 1.00 65.00 84 ASN A C 1
ATOM 661 O O . ASN A 1 84 ? 37.617 24.680 -95.469 1.00 65.00 84 ASN A O 1
ATOM 665 N N . PRO A 1 85 ? 38.117 26.719 -94.645 1.00 60.19 85 PRO A N 1
ATOM 666 C CA . PRO A 1 85 ? 37.288 26.602 -93.441 1.00 60.19 85 PRO A CA 1
ATOM 667 C C . PRO A 1 85 ? 35.819 26.244 -93.714 1.00 60.19 85 PRO A C 1
ATOM 669 O O . PRO A 1 85 ? 35.210 25.540 -92.912 1.00 60.19 85 PRO A O 1
ATOM 672 N N . ASP A 1 86 ? 35.266 26.625 -94.874 1.00 61.06 86 ASP A N 1
ATOM 673 C CA . ASP A 1 86 ? 33.885 26.292 -95.274 1.00 61.06 86 ASP A CA 1
ATOM 674 C C . ASP A 1 86 ? 33.677 24.785 -95.515 1.00 61.06 86 ASP A C 1
ATOM 676 O O . ASP A 1 86 ? 32.550 24.279 -95.549 1.00 61.06 86 ASP A O 1
ATOM 680 N N . ASN A 1 87 ? 34.771 24.032 -95.681 1.00 59.94 87 ASN A N 1
ATOM 681 C CA . ASN A 1 87 ? 34.738 22.580 -95.761 1.00 59.94 87 ASN A CA 1
ATOM 682 C C . ASN A 1 87 ? 34.807 21.888 -94.398 1.00 59.94 87 ASN A C 1
ATOM 684 O O . ASN A 1 87 ? 34.667 20.660 -94.350 1.00 59.94 87 ASN A O 1
ATOM 688 N N . CYS A 1 88 ? 34.924 22.643 -93.315 1.00 67.19 88 CYS A N 1
ATOM 689 C CA . CYS A 1 88 ? 34.852 22.129 -91.965 1.00 67.19 88 CYS A CA 1
ATOM 690 C C . CYS A 1 88 ? 33.415 22.138 -91.441 1.00 67.19 88 CYS A C 1
ATOM 692 O O . CYS A 1 88 ? 32.587 22.952 -91.847 1.00 67.19 88 CYS A O 1
ATOM 694 N N . LYS A 1 89 ? 33.066 21.127 -90.641 1.00 67.38 89 LYS A N 1
ATOM 695 C CA . LYS A 1 89 ? 31.666 20.706 -90.446 1.00 67.38 89 LYS A CA 1
ATOM 696 C C . LYS A 1 89 ? 31.407 20.379 -88.968 1.00 67.38 89 LYS A C 1
ATOM 698 O O . LYS A 1 89 ? 30.913 19.308 -88.632 1.00 67.38 89 LYS A O 1
ATOM 703 N N . CYS A 1 90 ? 31.816 21.321 -88.114 1.00 72.31 90 CYS A N 1
ATOM 704 C CA . CYS A 1 90 ? 31.805 21.251 -86.652 1.00 72.31 90 CYS A CA 1
ATOM 705 C C . CYS A 1 90 ? 30.388 21.298 -86.069 1.00 72.31 90 CYS A C 1
ATOM 707 O O . CYS A 1 90 ? 29.532 22.052 -86.535 1.00 72.31 90 CYS A O 1
ATOM 709 N N . PHE A 1 91 ? 30.142 20.500 -85.031 1.00 70.25 91 PHE A N 1
ATOM 710 C CA . PHE A 1 91 ? 28.860 20.440 -84.332 1.00 70.25 91 PHE A CA 1
ATOM 711 C C . PHE A 1 91 ? 28.842 21.366 -83.107 1.00 70.25 91 PHE A C 1
ATOM 713 O O . PHE A 1 91 ? 29.878 21.851 -82.660 1.00 70.25 91 PHE A O 1
ATOM 720 N N . ASN A 1 92 ? 27.645 21.625 -82.567 1.00 70.19 92 ASN A N 1
ATOM 721 C CA . ASN A 1 92 ? 27.437 22.350 -81.302 1.00 70.19 92 ASN A CA 1
ATOM 722 C C . ASN A 1 92 ? 28.124 23.728 -81.224 1.00 70.19 92 ASN A C 1
ATOM 724 O O . ASN A 1 92 ? 28.590 24.144 -80.167 1.00 70.19 92 ASN A O 1
ATOM 728 N N . GLY A 1 93 ? 28.185 24.426 -82.364 1.00 66.19 93 GLY A N 1
ATOM 729 C CA . GLY A 1 93 ? 28.720 25.783 -82.461 1.00 66.19 93 GLY A CA 1
ATOM 730 C C . GLY A 1 93 ? 30.242 25.886 -82.584 1.00 66.19 93 GLY A C 1
ATOM 731 O O . GLY A 1 93 ? 30.739 27.003 -82.552 1.00 66.19 93 GLY A O 1
ATOM 732 N N . GLY A 1 94 ? 30.975 24.775 -82.734 1.00 74.50 94 GLY A N 1
ATOM 733 C CA . GLY A 1 94 ? 32.435 24.811 -82.885 1.00 74.50 94 GLY A CA 1
ATOM 734 C C . GLY A 1 94 ? 32.914 25.609 -84.107 1.00 74.50 94 GLY A C 1
ATOM 735 O O . GLY A 1 94 ? 32.300 25.555 -85.175 1.00 74.50 94 GLY A O 1
ATOM 736 N N . GLU A 1 95 ? 34.020 26.333 -83.946 1.00 72.12 95 GLU A N 1
ATOM 737 C CA . GLU A 1 95 ? 34.660 27.142 -84.992 1.00 72.12 95 GLU A CA 1
ATOM 738 C C . GLU A 1 95 ? 35.812 26.351 -85.613 1.00 72.12 95 GLU A C 1
ATOM 740 O O . GLU A 1 95 ? 36.490 25.616 -84.907 1.00 72.12 95 GLU A O 1
ATOM 745 N N . CYS A 1 96 ? 36.052 26.433 -86.923 1.00 72.50 96 CYS A N 1
ATOM 746 C CA . CYS A 1 96 ? 37.075 25.577 -87.522 1.00 72.50 96 CYS A CA 1
ATOM 747 C C . CYS A 1 96 ? 38.383 26.284 -87.832 1.00 72.50 96 CYS A C 1
ATOM 749 O O . CYS A 1 96 ? 38.414 27.300 -88.524 1.00 72.50 96 CYS A O 1
ATOM 751 N N . MET A 1 97 ? 39.465 25.655 -87.388 1.00 63.16 97 MET A N 1
ATOM 752 C CA . MET A 1 97 ? 40.829 26.131 -87.527 1.00 63.16 97 MET A CA 1
ATOM 753 C C . MET A 1 97 ? 41.640 25.208 -88.432 1.00 63.16 97 MET A C 1
ATOM 755 O O . MET A 1 97 ? 41.449 23.992 -88.452 1.00 63.16 97 MET A O 1
ATOM 759 N N . ALA A 1 98 ? 42.601 25.772 -89.157 1.00 62.12 98 ALA A N 1
ATOM 760 C CA . ALA A 1 98 ? 43.510 25.002 -89.995 1.00 62.12 98 ALA A CA 1
ATOM 761 C C . ALA A 1 98 ? 44.855 24.803 -89.273 1.00 62.12 98 ALA A C 1
ATOM 763 O O . ALA A 1 98 ? 45.562 25.767 -88.982 1.00 62.12 98 ALA A O 1
ATOM 764 N N . ILE A 1 99 ? 45.218 23.554 -88.964 1.00 60.09 99 ILE A N 1
ATOM 765 C CA . ILE A 1 99 ? 46.437 23.210 -88.216 1.00 60.09 99 ILE A CA 1
ATOM 766 C C . ILE A 1 99 ? 47.252 22.202 -89.023 1.00 60.09 99 ILE A C 1
ATOM 768 O O . ILE A 1 99 ? 46.809 21.082 -89.279 1.00 60.09 99 ILE A O 1
ATOM 772 N N . GLY A 1 100 ? 48.479 22.574 -89.397 1.00 65.75 100 GLY A N 1
ATOM 773 C CA . GLY A 1 100 ? 49.353 21.697 -90.172 1.00 65.75 100 GLY A CA 1
ATOM 774 C C . GLY A 1 100 ? 48.692 21.303 -91.491 1.00 65.75 100 GLY A C 1
ATOM 775 O O . GLY A 1 100 ? 48.292 22.166 -92.255 1.00 65.75 100 GLY A O 1
ATOM 776 N N . SER A 1 101 ? 48.545 20.006 -91.763 1.00 60.75 101 SER A N 1
ATOM 777 C CA . SER A 1 101 ? 47.896 19.492 -92.984 1.00 60.75 101 SER A CA 1
ATOM 778 C C . SER A 1 101 ? 46.422 19.091 -92.788 1.00 60.75 101 SER A C 1
ATOM 780 O O . SER A 1 101 ? 45.954 18.180 -93.471 1.00 60.75 101 SER A O 1
ATOM 782 N N . ALA A 1 102 ? 45.704 19.708 -91.843 1.00 60.22 102 ALA A N 1
ATOM 783 C CA . ALA A 1 102 ? 44.318 19.366 -91.512 1.00 60.22 102 ALA A CA 1
ATOM 784 C C . ALA A 1 102 ? 43.453 20.587 -91.142 1.00 60.22 102 ALA A C 1
ATOM 786 O O . ALA A 1 102 ? 43.962 21.637 -90.745 1.00 60.22 102 ALA A O 1
ATOM 787 N N . LEU A 1 103 ? 42.133 20.400 -91.221 1.00 66.88 103 LEU A N 1
ATOM 788 C CA . LEU A 1 103 ? 41.126 21.239 -90.567 1.00 66.88 103 LEU A CA 1
ATOM 789 C C . LEU A 1 103 ? 40.693 20.566 -89.262 1.00 66.88 103 LEU A C 1
ATOM 791 O O . LEU A 1 103 ? 40.443 19.361 -89.250 1.00 66.88 103 LEU A O 1
ATOM 795 N N . VAL A 1 104 ? 40.606 21.337 -88.183 1.00 71.00 104 VAL A N 1
ATOM 796 C CA . VAL A 1 104 ? 40.270 20.871 -86.833 1.00 71.00 104 VAL A CA 1
ATOM 797 C C . VAL A 1 104 ? 39.212 21.792 -86.233 1.00 71.00 104 VAL A C 1
ATOM 799 O O . VAL A 1 104 ? 39.314 23.012 -86.344 1.00 71.00 104 VAL A O 1
ATOM 802 N N . CYS A 1 105 ? 38.203 21.216 -85.582 1.00 76.50 105 CYS A N 1
ATOM 803 C CA . CYS A 1 105 ? 37.166 21.982 -84.900 1.00 76.50 105 CYS A CA 1
ATOM 804 C C . CYS A 1 105 ? 37.622 22.433 -83.507 1.00 76.50 105 CYS A C 1
ATOM 806 O O . CYS A 1 105 ? 38.024 21.607 -82.689 1.00 76.50 105 CYS A O 1
ATOM 808 N N . ASP A 1 106 ? 37.507 23.729 -83.235 1.00 79.00 106 ASP A N 1
ATOM 809 C CA . ASP A 1 106 ? 37.623 24.324 -81.909 1.00 79.00 106 ASP A CA 1
ATOM 810 C C . ASP A 1 106 ? 36.253 24.361 -81.232 1.00 79.00 106 ASP A C 1
ATOM 812 O O . ASP A 1 106 ? 35.297 24.963 -81.728 1.00 79.00 106 ASP A O 1
ATOM 816 N N . CYS A 1 107 ? 36.129 23.662 -80.112 1.00 78.19 107 CYS A N 1
ATOM 817 C CA . CYS A 1 107 ? 34.842 23.414 -79.481 1.00 78.19 107 CYS A CA 1
ATOM 818 C C . CYS A 1 107 ? 34.495 24.501 -78.469 1.00 78.19 107 CYS A C 1
ATOM 820 O O . CYS A 1 107 ? 35.295 24.844 -77.603 1.00 78.19 107 CYS A O 1
ATOM 822 N N . ILE A 1 108 ? 33.259 25.005 -78.522 1.00 69.56 108 ILE A N 1
ATOM 823 C CA . ILE A 1 108 ? 32.789 26.006 -77.562 1.00 69.56 108 ILE A CA 1
ATOM 824 C C . ILE A 1 108 ? 32.441 25.332 -76.229 1.00 69.56 108 ILE A C 1
ATOM 826 O O . ILE A 1 108 ? 31.628 24.410 -76.165 1.00 69.56 108 ILE A O 1
ATOM 830 N N . GLY A 1 109 ? 33.005 25.841 -75.133 1.00 74.38 109 GLY A N 1
ATOM 831 C CA . GLY A 1 109 ? 32.651 25.422 -73.776 1.00 74.38 109 GLY A CA 1
ATOM 832 C C . GLY A 1 109 ? 33.119 24.003 -73.438 1.00 74.38 109 GLY A C 1
ATOM 833 O O . GLY A 1 109 ? 34.299 23.697 -73.558 1.00 74.38 109 GLY A O 1
ATOM 834 N N . GLN A 1 110 ? 32.210 23.152 -72.948 1.00 70.81 110 GLN A N 1
ATOM 835 C CA . GLN A 1 110 ? 32.526 21.788 -72.479 1.00 70.81 110 GLN A CA 1
ATOM 836 C C . GLN A 1 110 ? 32.265 20.678 -73.520 1.00 70.81 110 GLN A C 1
ATOM 838 O O . GLN A 1 110 ? 32.131 19.501 -73.165 1.00 70.81 110 GLN A O 1
ATOM 843 N N . TRP A 1 111 ? 32.177 21.036 -74.802 1.00 75.62 111 TRP A N 1
ATOM 844 C CA . TRP A 1 111 ? 32.130 20.079 -75.910 1.00 75.62 111 TRP A CA 1
ATOM 845 C C . TRP A 1 111 ? 33.546 19.650 -76.324 1.00 75.62 111 TRP A C 1
ATOM 847 O O . TRP A 1 111 ? 34.483 20.439 -76.273 1.00 75.62 111 TRP A O 1
ATOM 857 N N . THR A 1 112 ? 33.711 18.395 -76.734 1.00 71.56 112 THR A N 1
ATOM 858 C CA . THR A 1 112 ? 34.984 17.758 -77.100 1.00 71.56 112 THR A CA 1
ATOM 859 C C . THR A 1 112 ? 34.815 16.773 -78.262 1.00 71.56 112 THR A C 1
ATOM 861 O O . THR A 1 112 ? 33.706 16.530 -78.737 1.00 71.56 112 THR A O 1
ATOM 864 N N . GLY A 1 113 ? 35.917 16.182 -78.727 1.00 70.94 113 GLY A N 1
ATOM 865 C CA . GLY A 1 113 ? 35.939 15.265 -79.871 1.00 70.94 113 GLY A CA 1
ATOM 866 C C . GLY A 1 113 ? 36.299 15.978 -81.176 1.00 70.94 113 GLY A C 1
ATOM 867 O O . GLY A 1 113 ? 36.234 17.199 -81.263 1.00 70.94 113 GLY A O 1
ATOM 868 N N . GLU A 1 114 ? 36.698 15.208 -82.189 1.00 66.19 114 GLU A N 1
ATOM 869 C CA . GLU A 1 114 ? 37.303 15.724 -83.434 1.00 66.19 114 GLU A CA 1
ATOM 870 C C . GLU A 1 114 ? 36.434 16.755 -84.189 1.00 66.19 114 GLU A C 1
ATOM 872 O O . GLU A 1 114 ? 36.966 17.639 -84.856 1.00 66.19 114 GLU A O 1
ATOM 877 N N . PHE A 1 115 ? 35.107 16.696 -84.028 1.00 74.88 115 PHE A N 1
ATOM 878 C CA . PHE A 1 115 ? 34.138 17.638 -84.597 1.00 74.88 115 PHE A CA 1
ATOM 879 C C . PHE A 1 115 ? 33.227 18.284 -83.533 1.00 74.88 115 PHE A C 1
ATOM 881 O O . PHE A 1 115 ? 32.149 18.772 -83.874 1.00 74.88 115 PHE A O 1
ATOM 888 N N . CYS A 1 116 ? 33.629 18.286 -82.254 1.00 75.31 116 CYS A N 1
ATOM 889 C CA . CYS A 1 116 ? 32.859 18.826 -81.117 1.00 75.31 116 CYS A CA 1
ATOM 890 C C . CYS A 1 116 ? 31.539 18.104 -80.805 1.00 75.31 116 CYS A C 1
ATOM 892 O O . CYS A 1 116 ? 30.561 18.704 -80.351 1.00 75.31 116 CYS A O 1
ATOM 894 N N . GLN A 1 117 ? 31.497 16.798 -81.063 1.00 69.00 117 GLN A N 1
ATOM 895 C CA . GLN A 1 117 ? 30.302 15.966 -80.921 1.00 69.00 117 GLN A CA 1
ATOM 896 C C . GLN A 1 117 ? 30.126 15.310 -79.538 1.00 69.00 117 GLN A C 1
ATOM 898 O O . GLN A 1 117 ? 29.067 14.747 -79.271 1.00 69.00 117 GLN A O 1
ATOM 903 N N . GLU A 1 118 ? 31.136 15.348 -78.669 1.00 69.38 118 GLU A N 1
ATOM 904 C CA . GLU A 1 118 ? 31.145 14.662 -77.369 1.00 69.38 118 GLU A CA 1
ATOM 905 C C . GLU A 1 118 ? 31.043 15.666 -76.216 1.00 69.38 118 GLU A C 1
ATOM 907 O O . GLU A 1 118 ? 31.593 16.756 -76.296 1.00 69.38 118 GLU A O 1
ATOM 912 N N . SER A 1 119 ? 30.347 15.330 -75.130 1.00 67.62 119 SER A N 1
ATOM 913 C CA . SER A 1 119 ? 30.207 16.211 -73.960 1.00 67.62 119 SER A CA 1
ATOM 914 C C . SER A 1 119 ? 31.126 15.773 -72.821 1.00 67.62 119 SER A C 1
ATOM 916 O O . SER A 1 119 ? 31.086 14.604 -72.439 1.00 67.62 119 SER A O 1
ATOM 918 N N . GLN A 1 120 ? 31.852 16.701 -72.191 1.00 64.25 120 GLN A N 1
ATOM 919 C CA . GLN A 1 120 ? 32.623 16.393 -70.976 1.00 64.25 120 GLN A CA 1
ATOM 920 C C . GLN A 1 120 ? 31.793 16.356 -69.683 1.00 64.25 120 GLN A C 1
ATOM 922 O O . GLN A 1 120 ? 32.326 15.971 -68.644 1.00 64.25 120 GLN A O 1
ATOM 927 N N . CYS A 1 121 ? 30.502 16.703 -69.712 1.00 64.38 121 CYS A N 1
ATOM 928 C CA . CYS A 1 121 ? 29.680 16.612 -68.506 1.00 64.38 121 CYS A CA 1
ATOM 929 C C . CYS A 1 121 ? 29.331 15.157 -68.162 1.00 64.38 121 CYS A C 1
ATOM 931 O O . CYS A 1 121 ? 28.732 14.452 -68.977 1.00 64.38 121 CYS A O 1
ATOM 933 N N . THR A 1 122 ? 29.640 14.717 -66.938 1.00 56.66 122 THR A N 1
ATOM 934 C CA . THR A 1 122 ? 29.295 13.372 -66.459 1.00 56.66 122 THR A CA 1
ATOM 935 C C . THR A 1 122 ? 28.188 13.420 -65.408 1.00 56.66 122 THR A C 1
ATOM 937 O O . THR A 1 122 ? 28.027 14.400 -64.683 1.00 56.66 122 THR A O 1
ATOM 940 N N . SER A 1 123 ? 27.423 12.331 -65.251 1.00 50.62 123 SER A N 1
ATOM 941 C CA . SER A 1 123 ? 26.386 12.244 -64.205 1.00 50.62 123 SER A CA 1
ATOM 942 C C . SER A 1 123 ? 26.950 12.452 -62.793 1.00 50.62 123 SER A C 1
ATOM 944 O O . SER A 1 123 ? 26.221 12.812 -61.872 1.00 50.62 123 SER A O 1
ATOM 946 N N . TYR A 1 124 ? 28.252 12.227 -62.605 1.00 46.56 124 TYR A N 1
ATOM 947 C CA . TYR A 1 124 ? 28.948 12.430 -61.339 1.00 46.56 124 TYR A CA 1
ATOM 948 C C . TYR A 1 124 ? 29.003 13.916 -60.944 1.00 46.56 124 TYR A C 1
ATOM 950 O O . TYR A 1 124 ? 28.809 14.244 -59.772 1.00 46.56 124 TYR A O 1
ATOM 958 N N . ASP A 1 125 ? 29.149 14.807 -61.927 1.00 46.50 125 ASP A N 1
ATOM 959 C CA . ASP A 1 125 ? 29.235 16.262 -61.741 1.00 46.50 125 ASP A CA 1
ATOM 960 C C . ASP A 1 125 ? 27.886 16.883 -61.336 1.00 46.50 125 ASP A C 1
ATOM 962 O O . ASP A 1 125 ? 27.844 17.923 -60.679 1.00 46.50 125 ASP A O 1
ATOM 966 N N . CYS A 1 126 ? 26.778 16.185 -61.615 1.00 47.66 126 CYS A N 1
ATOM 967 C CA . CYS A 1 126 ? 25.432 16.529 -61.146 1.00 47.66 126 CYS A CA 1
ATOM 968 C C . CYS A 1 126 ? 24.962 15.672 -59.950 1.00 47.66 126 CYS A C 1
ATOM 970 O O . CYS A 1 126 ? 23.761 15.540 -59.711 1.00 47.66 126 CYS A O 1
ATOM 972 N N . GLY A 1 127 ? 25.874 15.051 -59.188 1.00 43.25 127 GLY A N 1
ATOM 973 C CA . GLY A 1 127 ? 25.520 14.276 -57.989 1.00 43.25 127 GLY A CA 1
ATOM 974 C C . GLY A 1 127 ? 24.705 13.008 -58.280 1.00 43.25 127 GLY A C 1
ATOM 975 O O . GLY A 1 127 ? 23.827 12.644 -57.490 1.00 43.25 127 GLY A O 1
ATOM 976 N N . TYR A 1 128 ? 25.016 12.349 -59.402 1.00 45.81 128 TYR A N 1
ATOM 977 C CA . TYR A 1 128 ? 24.284 11.248 -60.048 1.00 45.81 128 TYR A CA 1
ATOM 978 C C . TYR A 1 128 ? 22.921 11.639 -60.653 1.00 45.81 128 TYR A C 1
ATOM 980 O O . TYR A 1 128 ? 22.068 10.774 -60.847 1.00 45.81 128 TYR A O 1
ATOM 988 N N . GLY A 1 129 ? 22.709 12.925 -60.947 1.00 50.56 129 GLY A N 1
ATOM 989 C CA . GLY A 1 129 ? 21.593 13.415 -61.762 1.00 50.56 129 GLY A CA 1
ATOM 990 C C . GLY A 1 129 ? 21.926 13.477 -63.258 1.00 50.56 129 GLY A C 1
ATOM 991 O O . GLY A 1 129 ? 23.091 13.386 -63.646 1.00 50.56 129 GLY A O 1
ATOM 992 N N . ASP A 1 130 ? 20.900 13.654 -64.092 1.00 49.12 130 ASP A N 1
ATOM 993 C CA . ASP A 1 130 ? 21.067 13.804 -65.541 1.00 49.12 130 ASP A CA 1
ATOM 994 C C . ASP A 1 130 ? 21.703 15.170 -65.865 1.00 49.12 130 ASP A C 1
ATOM 996 O O . ASP A 1 130 ? 21.163 16.221 -65.499 1.00 49.12 130 ASP A O 1
ATOM 1000 N N . CYS A 1 131 ? 22.853 15.147 -66.548 1.00 59.22 131 CYS A N 1
ATOM 1001 C CA . CYS A 1 131 ? 23.527 16.342 -67.057 1.00 59.22 131 CYS A CA 1
ATOM 1002 C C . CYS A 1 131 ? 23.320 16.486 -68.567 1.00 59.22 131 CYS A C 1
ATOM 1004 O O . CYS A 1 131 ? 23.409 15.497 -69.295 1.00 59.22 131 CYS A O 1
ATOM 1006 N N . TYR A 1 132 ? 23.113 17.713 -69.045 1.00 64.88 132 TYR A N 1
ATOM 1007 C CA . TYR A 1 132 ? 23.173 18.045 -70.471 1.00 64.88 132 TYR A CA 1
ATOM 1008 C C . TYR A 1 132 ? 23.848 19.407 -70.681 1.00 64.88 132 TYR A C 1
ATOM 1010 O O . TYR A 1 132 ? 23.860 20.244 -69.780 1.00 64.88 132 TYR A O 1
ATOM 1018 N N . ILE A 1 133 ? 24.428 19.633 -71.862 1.00 65.56 133 ILE A N 1
ATOM 1019 C CA . ILE A 1 133 ? 25.129 20.879 -72.211 1.00 65.56 133 ILE A CA 1
ATOM 1020 C C . ILE A 1 133 ? 24.268 21.698 -73.180 1.00 65.56 133 ILE A C 1
ATOM 1022 O O . ILE A 1 133 ? 23.703 21.147 -74.127 1.00 65.56 133 ILE A O 1
ATOM 1026 N N . GLU A 1 134 ? 24.152 23.008 -72.949 1.00 63.56 134 GLU A N 1
ATOM 1027 C CA . GLU A 1 134 ? 23.411 23.913 -73.833 1.00 63.56 134 GLU A CA 1
ATOM 1028 C C . GLU A 1 134 ? 24.148 24.127 -75.175 1.00 63.56 134 GLU A C 1
ATOM 1030 O O . GLU A 1 134 ? 25.317 24.524 -75.173 1.00 63.56 134 GLU A O 1
ATOM 1035 N N . PRO A 1 135 ? 23.488 23.918 -76.335 1.00 55.22 135 PRO A N 1
ATOM 1036 C CA . PRO A 1 135 ? 24.152 23.978 -77.644 1.00 55.22 135 PRO A CA 1
ATOM 1037 C C . PRO A 1 135 ? 24.639 25.369 -78.075 1.00 55.22 135 PRO A C 1
ATOM 1039 O O . PRO A 1 135 ? 25.529 25.457 -78.910 1.00 55.22 135 PRO A O 1
ATOM 1042 N N . GLU A 1 136 ? 24.047 26.452 -77.559 1.00 55.62 136 GLU A N 1
ATOM 1043 C CA . GLU A 1 136 ? 24.328 27.821 -78.033 1.00 55.62 136 GLU A CA 1
ATOM 1044 C C . GLU A 1 136 ? 25.483 28.511 -77.286 1.00 55.62 136 GLU A C 1
ATOM 1046 O O . GLU A 1 136 ? 26.093 29.432 -77.822 1.00 55.62 136 GLU A O 1
ATOM 1051 N N . ASN A 1 137 ? 25.793 28.088 -76.054 1.00 62.50 137 ASN A N 1
ATOM 1052 C CA . ASN A 1 137 ? 26.834 28.702 -75.212 1.00 62.50 137 ASN A CA 1
ATOM 1053 C C . ASN A 1 137 ? 27.832 27.691 -74.609 1.00 62.50 137 ASN A C 1
ATOM 1055 O O . ASN A 1 137 ? 28.783 28.102 -73.946 1.00 62.50 137 ASN A O 1
ATOM 1059 N N . GLY A 1 138 ? 27.621 26.385 -74.816 1.00 58.03 138 GLY A N 1
ATOM 1060 C CA . GLY A 1 138 ? 28.530 25.322 -74.381 1.00 58.03 138 GLY A CA 1
ATOM 1061 C C . GLY A 1 138 ? 28.584 25.083 -72.868 1.00 58.03 138 GLY A C 1
ATOM 1062 O O . GLY A 1 138 ? 29.526 24.445 -72.393 1.00 58.03 138 GLY A O 1
ATOM 1063 N N . THR A 1 139 ? 27.613 25.586 -72.094 1.00 61.34 139 THR A N 1
ATOM 1064 C CA . THR A 1 139 ? 27.592 25.446 -70.626 1.00 61.34 139 THR A CA 1
ATOM 1065 C C . THR A 1 139 ? 26.799 24.223 -70.158 1.00 61.34 139 THR A C 1
ATOM 1067 O O . THR A 1 139 ? 25.730 23.913 -70.687 1.00 61.34 139 THR A O 1
ATOM 1070 N N . ALA A 1 140 ? 27.320 23.509 -69.155 1.00 60.31 140 ALA A N 1
ATOM 1071 C CA . ALA A 1 140 ? 26.649 22.355 -68.561 1.00 60.31 140 ALA A CA 1
ATOM 1072 C C . ALA A 1 140 ? 25.511 22.786 -67.625 1.00 60.31 140 ALA A C 1
ATOM 1074 O O . ALA A 1 140 ? 25.705 23.618 -66.734 1.00 60.31 140 ALA A O 1
ATOM 1075 N N . GLN A 1 141 ? 24.335 22.182 -67.790 1.00 60.66 141 GLN A N 1
ATOM 1076 C CA . GLN A 1 141 ? 23.194 22.353 -66.899 1.00 60.66 141 GLN A CA 1
ATOM 1077 C C . GLN A 1 141 ? 22.815 21.036 -66.217 1.00 60.66 141 GLN A C 1
ATOM 1079 O O . GLN A 1 141 ? 22.655 19.990 -66.847 1.00 60.66 141 GLN A O 1
ATOM 1084 N N . CYS A 1 142 ? 22.622 21.115 -64.899 1.00 57.31 142 CYS A N 1
ATOM 1085 C CA . CYS A 1 142 ? 22.136 20.006 -64.087 1.00 57.31 142 CYS A CA 1
ATOM 1086 C C . CYS A 1 142 ? 20.629 20.147 -63.862 1.00 57.31 142 CYS A C 1
ATOM 1088 O O . CYS A 1 142 ? 20.175 21.071 -63.179 1.00 57.31 142 CYS A O 1
ATOM 1090 N N . LEU A 1 143 ? 19.840 19.193 -64.359 1.00 47.94 143 LEU A N 1
ATOM 1091 C CA . LEU A 1 143 ? 18.430 19.085 -63.986 1.00 47.94 143 LEU A CA 1
ATOM 1092 C C . LEU A 1 143 ? 18.316 18.416 -62.613 1.00 47.94 143 LEU A C 1
ATOM 1094 O O . LEU A 1 143 ? 18.064 17.220 -62.484 1.00 47.94 143 LEU A O 1
ATOM 1098 N N . CYS A 1 144 ? 18.449 19.211 -61.552 1.00 46.50 144 CYS A N 1
ATOM 1099 C CA . CYS A 1 144 ? 18.097 18.780 -60.201 1.00 46.50 144 CYS A CA 1
ATOM 1100 C C . CYS A 1 144 ? 16.570 18.779 -60.036 1.00 46.50 144 CYS A C 1
ATOM 1102 O O . CYS A 1 144 ? 15.992 19.645 -59.380 1.00 46.50 144 CYS A O 1
ATOM 1104 N N . GLY A 1 145 ? 15.897 17.796 -60.631 1.00 35.84 145 GLY A N 1
ATOM 1105 C CA . GLY A 1 145 ? 14.486 17.525 -60.376 1.00 35.84 145 GLY A CA 1
ATOM 1106 C C . GLY A 1 145 ? 14.289 16.911 -58.992 1.00 35.84 145 GLY A C 1
ATOM 1107 O O . GLY A 1 145 ? 14.083 15.709 -58.901 1.00 35.84 145 GLY A O 1
ATOM 1108 N N . ASP A 1 146 ? 14.405 17.720 -57.935 1.00 39.88 146 ASP A N 1
ATOM 1109 C CA . ASP A 1 146 ? 13.809 17.564 -56.598 1.00 39.88 146 ASP A CA 1
ATOM 1110 C C . ASP A 1 146 ? 13.578 16.111 -56.110 1.00 39.88 146 ASP A C 1
ATOM 1112 O O . ASP A 1 146 ? 12.500 15.748 -55.637 1.00 39.88 146 ASP A O 1
ATOM 1116 N N . ARG A 1 147 ? 14.590 15.241 -56.234 1.00 32.34 147 ARG A N 1
ATOM 1117 C CA . ARG A 1 147 ? 14.528 13.831 -55.821 1.00 32.34 147 ARG A CA 1
ATOM 1118 C C . ARG A 1 147 ? 15.830 13.379 -55.169 1.00 32.34 147 ARG A C 1
ATOM 1120 O O . ARG A 1 147 ? 16.534 12.515 -55.666 1.00 32.34 147 ARG A O 1
ATOM 1127 N N . TYR A 1 148 ? 16.043 13.845 -53.944 1.00 31.98 148 TYR A N 1
ATOM 1128 C CA . TYR A 1 148 ? 16.411 12.910 -52.878 1.00 31.98 148 TYR A CA 1
ATOM 1129 C C . TYR A 1 148 ? 15.164 12.630 -52.039 1.00 31.98 148 TYR A C 1
ATOM 1131 O O . TYR A 1 148 ? 15.021 13.046 -50.890 1.00 31.98 148 TYR A O 1
ATOM 1139 N N . VAL A 1 149 ? 14.225 11.907 -52.651 1.00 33.91 149 VAL A N 1
ATOM 1140 C CA . VAL A 1 149 ? 13.205 11.185 -51.898 1.00 33.91 149 VAL A CA 1
ATOM 1141 C C . VAL A 1 149 ? 13.907 10.004 -51.240 1.00 33.91 149 VAL A C 1
ATOM 1143 O O . VAL A 1 149 ? 14.417 9.108 -51.900 1.00 33.91 149 VAL A O 1
ATOM 1146 N N . ASN A 1 150 ? 13.954 10.049 -49.913 1.00 44.50 150 ASN A N 1
ATOM 1147 C CA . ASN A 1 150 ? 13.690 8.922 -49.022 1.00 44.50 150 ASN A CA 1
ATOM 1148 C C . ASN A 1 150 ? 13.510 7.555 -49.708 1.00 44.50 150 ASN A C 1
ATOM 1150 O O . ASN A 1 150 ? 12.376 7.152 -49.951 1.00 44.50 150 ASN A O 1
ATOM 1154 N N . TYR A 1 151 ? 14.577 6.783 -49.904 1.00 34.88 151 TYR A N 1
ATOM 1155 C CA . TYR A 1 151 ? 14.400 5.350 -50.177 1.00 34.88 151 TYR A CA 1
ATOM 1156 C C . TYR A 1 151 ? 14.636 4.479 -48.940 1.00 34.88 151 TYR A C 1
ATOM 1158 O O . TYR A 1 151 ? 13.884 3.538 -48.724 1.00 34.88 151 TYR A O 1
ATOM 1166 N N . CYS A 1 152 ? 15.540 4.830 -48.019 1.00 35.31 152 CYS A N 1
ATOM 1167 C CA . CYS A 1 152 ? 15.781 3.968 -46.851 1.00 35.31 152 CYS A CA 1
ATOM 1168 C C . CYS A 1 152 ? 14.670 3.992 -45.776 1.00 35.31 152 CYS A C 1
ATOM 1170 O O . CYS A 1 152 ? 14.254 2.911 -45.357 1.00 35.31 152 CYS A O 1
ATOM 1172 N N . PRO A 1 153 ? 14.114 5.145 -45.342 1.00 39.81 153 PRO A N 1
ATOM 1173 C CA . PRO A 1 153 ? 12.995 5.135 -44.392 1.00 39.81 153 PRO A CA 1
ATOM 1174 C C . PRO A 1 153 ? 11.732 4.507 -44.998 1.00 39.81 153 PRO A C 1
ATOM 1176 O O . PRO A 1 153 ? 11.014 3.791 -44.307 1.00 39.81 153 PRO A O 1
ATOM 1179 N N . ALA A 1 154 ? 11.505 4.711 -46.302 1.00 34.97 154 ALA A N 1
ATOM 1180 C CA . ALA A 1 154 ? 10.394 4.116 -47.040 1.00 34.97 154 ALA A CA 1
ATOM 1181 C C . ALA A 1 154 ? 10.553 2.593 -47.209 1.00 34.97 154 ALA A C 1
ATOM 1183 O O . ALA A 1 154 ? 9.583 1.868 -47.021 1.00 34.97 154 ALA A O 1
ATOM 1184 N N . MET A 1 155 ? 11.764 2.081 -47.463 1.00 36.69 155 MET A N 1
ATOM 1185 C CA . MET A 1 155 ? 12.029 0.636 -47.529 1.00 36.69 155 MET A CA 1
ATOM 1186 C C . MET A 1 155 ? 11.888 -0.054 -46.168 1.00 36.69 155 MET A C 1
ATOM 1188 O O . MET A 1 155 ? 11.344 -1.154 -46.101 1.00 36.69 155 MET A O 1
ATOM 1192 N N . ILE A 1 156 ? 12.317 0.584 -45.073 1.00 41.72 156 ILE A N 1
ATOM 1193 C CA . ILE A 1 156 ? 12.162 0.037 -43.713 1.00 41.72 156 ILE A CA 1
ATOM 1194 C C . ILE A 1 156 ? 10.678 -0.049 -43.324 1.00 41.72 156 ILE A C 1
ATOM 1196 O O . ILE A 1 156 ? 10.270 -1.011 -42.672 1.00 41.72 156 ILE A O 1
ATOM 1200 N N . ASP A 1 157 ? 9.860 0.913 -43.757 1.00 37.88 157 ASP A N 1
ATOM 1201 C CA . ASP A 1 157 ? 8.426 0.940 -43.456 1.00 37.88 157 ASP A CA 1
ATOM 1202 C C . ASP A 1 157 ? 7.582 0.091 -44.433 1.00 37.88 157 ASP A C 1
ATOM 1204 O O . ASP A 1 157 ? 6.551 -0.448 -44.024 1.00 37.88 157 ASP A O 1
ATOM 1208 N N . ALA A 1 158 ? 8.039 -0.106 -45.679 1.00 37.72 158 ALA A N 1
ATOM 1209 C CA . ALA A 1 158 ? 7.408 -0.975 -46.682 1.00 37.72 158 ALA A CA 1
ATOM 1210 C C . ALA A 1 158 ? 7.719 -2.469 -46.474 1.00 37.72 158 ALA A C 1
ATOM 1212 O O . ALA A 1 158 ? 6.851 -3.313 -46.687 1.00 37.72 158 ALA A O 1
ATOM 1213 N N . LEU A 1 159 ? 8.925 -2.814 -46.003 1.00 38.25 159 LEU A N 1
ATOM 1214 C CA . LEU A 1 159 ? 9.320 -4.202 -45.720 1.00 38.25 159 LEU A CA 1
ATOM 1215 C C . LEU A 1 159 ? 8.978 -4.653 -44.292 1.00 38.25 159 LEU A C 1
ATOM 1217 O O . LEU A 1 159 ? 9.172 -5.818 -43.964 1.00 38.25 159 LEU A O 1
ATOM 1221 N N . GLY A 1 160 ? 8.407 -3.785 -43.450 1.00 40.34 160 GLY A N 1
ATOM 1222 C CA . GLY A 1 160 ? 7.899 -4.157 -42.124 1.00 40.34 160 GLY A CA 1
ATOM 1223 C C . GLY A 1 160 ? 8.967 -4.235 -41.028 1.00 40.34 160 GLY A C 1
ATOM 1224 O O . GLY A 1 160 ? 8.861 -5.054 -40.115 1.00 40.34 160 GLY A O 1
ATOM 1225 N N . GLY A 1 161 ? 9.978 -3.369 -41.099 1.00 46.09 161 GLY A N 1
ATOM 1226 C CA . GLY A 1 161 ? 10.943 -3.134 -40.030 1.00 46.09 161 GLY A CA 1
ATOM 1227 C C . GLY A 1 161 ? 12.285 -3.872 -40.167 1.00 46.09 161 GLY A C 1
ATOM 1228 O O . GLY A 1 161 ? 12.473 -4.703 -41.059 1.00 46.09 161 GLY A O 1
ATOM 1229 N N . PRO A 1 162 ? 13.239 -3.585 -39.258 1.00 47.03 162 PRO A N 1
ATOM 1230 C CA . PRO A 1 162 ? 14.638 -4.024 -39.356 1.00 47.03 162 PRO A CA 1
ATOM 1231 C C . PRO A 1 162 ? 14.818 -5.547 -39.420 1.00 47.03 162 PRO A C 1
ATOM 1233 O O . PRO A 1 162 ? 15.726 -6.038 -40.084 1.00 47.03 162 PRO A O 1
ATOM 1236 N N . GLN A 1 163 ? 13.930 -6.295 -38.757 1.00 46.75 163 GLN A N 1
ATOM 1237 C CA . GLN A 1 163 ? 13.942 -7.760 -38.738 1.00 46.75 163 GLN A CA 1
ATOM 1238 C C . GLN A 1 163 ? 13.712 -8.343 -40.140 1.00 46.75 163 GLN A C 1
ATOM 1240 O O . GLN A 1 163 ? 14.403 -9.261 -40.561 1.00 46.75 163 GLN A O 1
ATOM 1245 N N . ARG A 1 164 ? 12.756 -7.781 -40.887 1.00 49.50 164 ARG A N 1
ATOM 1246 C CA . ARG A 1 164 ? 12.384 -8.268 -42.219 1.00 49.50 164 ARG A CA 1
ATOM 1247 C C . ARG A 1 164 ? 13.381 -7.839 -43.289 1.00 49.50 164 ARG A C 1
ATOM 1249 O O . ARG A 1 164 ? 13.674 -8.628 -44.177 1.00 49.50 164 ARG A O 1
ATOM 1256 N N . VAL A 1 165 ? 13.959 -6.643 -43.157 1.00 51.97 165 VAL A N 1
ATOM 1257 C CA . VAL A 1 165 ? 15.061 -6.186 -44.020 1.00 51.97 165 VAL A CA 1
ATOM 1258 C C . VAL A 1 165 ? 16.281 -7.099 -43.862 1.00 51.97 165 VAL A C 1
ATOM 1260 O O . VAL A 1 165 ? 16.819 -7.566 -44.860 1.00 51.97 165 VAL A O 1
ATOM 1263 N N . ASN A 1 166 ? 16.667 -7.440 -42.629 1.00 50.91 166 ASN A N 1
ATOM 1264 C CA . ASN A 1 166 ? 17.769 -8.378 -42.403 1.00 50.91 166 ASN A CA 1
ATOM 1265 C C . ASN A 1 166 ? 17.440 -9.804 -42.854 1.00 50.91 166 ASN A C 1
ATOM 1267 O O . ASN A 1 166 ? 18.316 -10.458 -43.400 1.00 50.91 166 ASN A O 1
ATOM 1271 N N . ASN A 1 167 ? 16.191 -10.262 -42.730 1.00 50.12 167 ASN A N 1
ATOM 1272 C CA . ASN A 1 167 ? 15.789 -11.554 -43.294 1.00 50.12 167 ASN A CA 1
ATOM 1273 C C . ASN A 1 167 ? 15.951 -11.581 -44.822 1.00 50.12 167 ASN A C 1
ATOM 1275 O O . ASN A 1 167 ? 16.459 -12.563 -45.354 1.00 50.12 167 ASN A O 1
ATOM 1279 N N . VAL A 1 168 ? 15.590 -10.506 -45.532 1.00 51.09 168 VAL A N 1
ATOM 1280 C CA . VAL A 1 168 ? 15.789 -10.402 -46.990 1.00 51.09 168 VAL A CA 1
ATOM 1281 C C . VAL A 1 168 ? 17.280 -10.404 -47.349 1.00 51.09 168 VAL A C 1
ATOM 1283 O O . VAL A 1 168 ? 17.689 -11.181 -48.208 1.00 51.09 168 VAL A O 1
ATOM 1286 N N . LEU A 1 169 ? 18.105 -9.611 -46.657 1.00 49.44 169 LEU A N 1
ATOM 1287 C CA . LEU A 1 169 ? 19.556 -9.554 -46.894 1.00 49.44 169 LEU A CA 1
ATOM 1288 C C . LEU A 1 169 ? 20.244 -10.898 -46.615 1.00 49.44 169 LEU A C 1
ATOM 1290 O O . LEU A 1 169 ? 21.020 -11.376 -47.440 1.00 49.44 169 LEU A O 1
ATOM 1294 N N . SER A 1 170 ? 19.891 -11.560 -45.510 1.00 48.28 170 SER A N 1
ATOM 1295 C CA . SER A 1 170 ? 20.381 -12.903 -45.192 1.00 48.28 170 SER A CA 1
ATOM 1296 C C . SER A 1 170 ? 19.944 -13.937 -46.233 1.00 48.28 170 SER A C 1
ATOM 1298 O O . SER A 1 170 ? 20.721 -14.831 -46.554 1.00 48.28 170 SER A O 1
ATOM 1300 N N . THR A 1 171 ? 18.737 -13.813 -46.803 1.00 49.50 171 THR A N 1
ATOM 1301 C CA . THR A 1 171 ? 18.244 -14.742 -47.845 1.00 49.50 171 THR A CA 1
ATOM 1302 C C . THR A 1 171 ? 19.044 -14.600 -49.143 1.00 49.50 171 THR A C 1
ATOM 1304 O O . THR A 1 171 ? 19.232 -15.579 -49.864 1.00 49.50 171 THR A O 1
ATOM 1307 N N . LEU A 1 172 ? 19.581 -13.406 -49.407 1.00 48.88 172 LEU A N 1
ATOM 1308 C CA . LEU A 1 172 ? 20.410 -13.083 -50.573 1.00 48.88 172 LEU A CA 1
ATOM 1309 C C . LEU A 1 172 ? 21.911 -13.337 -50.369 1.00 48.88 172 LEU A C 1
ATOM 1311 O O . LEU A 1 172 ? 22.705 -13.030 -51.255 1.00 48.88 172 LEU A O 1
ATOM 1315 N N . ASN A 1 173 ? 22.299 -13.913 -49.227 1.00 48.22 173 ASN A N 1
ATOM 1316 C CA . ASN A 1 173 ? 23.693 -14.098 -48.821 1.00 48.22 173 ASN A CA 1
ATOM 1317 C C . ASN A 1 173 ? 24.494 -12.781 -48.765 1.00 48.22 173 ASN A C 1
ATOM 1319 O O . ASN A 1 173 ? 25.683 -12.748 -49.078 1.00 48.22 173 ASN A O 1
ATOM 1323 N N . LEU A 1 174 ? 23.824 -11.690 -48.387 1.00 46.56 174 LEU A N 1
ATOM 1324 C CA . LEU A 1 174 ? 24.414 -10.369 -48.198 1.00 46.56 174 LEU A CA 1
ATOM 1325 C C . LEU A 1 174 ? 24.599 -10.077 -46.698 1.00 46.56 174 LEU A C 1
ATOM 1327 O O . LEU A 1 174 ? 23.798 -10.550 -45.884 1.00 46.56 174 LEU A O 1
ATOM 1331 N N . PRO A 1 175 ? 25.618 -9.288 -46.301 1.00 42.03 175 PRO A N 1
ATOM 1332 C CA . PRO A 1 175 ? 25.875 -8.996 -44.894 1.00 42.03 175 PRO A CA 1
ATOM 1333 C C . PRO A 1 175 ? 24.663 -8.328 -44.209 1.00 42.03 175 PRO A C 1
ATOM 1335 O O . PRO A 1 175 ? 24.143 -7.334 -44.724 1.00 42.03 175 PRO A O 1
ATOM 1338 N N . PRO A 1 176 ? 24.207 -8.824 -43.042 1.00 42.97 176 PRO A N 1
ATOM 1339 C CA . PRO A 1 176 ? 23.100 -8.215 -42.312 1.00 42.97 176 PRO A CA 1
ATOM 1340 C C . PRO A 1 176 ? 23.508 -6.867 -41.701 1.00 42.97 176 PRO A C 1
ATOM 1342 O O . PRO A 1 176 ? 24.620 -6.689 -41.200 1.00 42.97 176 PRO A O 1
ATOM 1345 N N . ILE A 1 177 ? 22.581 -5.910 -41.682 1.00 50.41 177 ILE A N 1
ATOM 1346 C CA . ILE A 1 177 ? 22.814 -4.576 -41.121 1.00 50.41 177 ILE A CA 1
ATOM 1347 C C . ILE A 1 177 ? 22.452 -4.604 -39.633 1.00 50.41 177 ILE A C 1
ATOM 1349 O O . ILE A 1 177 ? 21.307 -4.858 -39.252 1.00 50.41 177 ILE A O 1
ATOM 1353 N N . SER A 1 178 ? 23.417 -4.332 -38.751 1.00 47.28 178 SER A N 1
ATOM 1354 C CA . SER A 1 178 ? 23.168 -4.352 -37.303 1.00 47.28 178 SER A CA 1
ATOM 1355 C C . SER A 1 178 ? 22.139 -3.280 -36.893 1.00 47.28 178 SER A C 1
ATOM 1357 O O . SER A 1 178 ? 22.138 -2.162 -37.410 1.00 47.28 178 SER A O 1
ATOM 1359 N N . HIS A 1 179 ? 21.284 -3.572 -35.906 1.00 44.31 179 HIS A N 1
ATOM 1360 C CA . HIS A 1 179 ? 20.316 -2.599 -35.363 1.00 44.31 179 HIS A CA 1
ATOM 1361 C C . HIS A 1 179 ? 21.002 -1.382 -34.704 1.00 44.31 179 HIS A C 1
ATOM 1363 O O . HIS A 1 179 ? 20.382 -0.342 -34.475 1.00 44.31 179 HIS A O 1
ATOM 1369 N N . LYS A 1 180 ? 22.289 -1.518 -34.370 1.00 38.44 180 LYS A N 1
ATOM 1370 C CA . LYS A 1 180 ? 23.134 -0.433 -33.879 1.00 38.44 180 LYS A CA 1
ATOM 1371 C C . LYS A 1 180 ? 23.640 0.452 -35.025 1.00 38.44 180 LYS A C 1
ATOM 1373 O O . LYS A 1 180 ? 23.882 1.611 -34.736 1.00 38.44 180 LYS A O 1
ATOM 1378 N N . ASN A 1 181 ? 23.744 -0.080 -36.253 1.00 41.09 181 ASN A N 1
ATOM 1379 C CA . ASN A 1 181 ? 24.258 0.540 -37.491 1.00 41.09 181 ASN A CA 1
ATOM 1380 C C . ASN A 1 181 ? 23.145 1.247 -38.313 1.00 41.09 181 ASN A C 1
ATOM 1382 O O . ASN A 1 181 ? 23.261 2.410 -38.706 1.00 41.09 181 ASN A O 1
ATOM 1386 N N . LEU A 1 182 ? 21.967 0.621 -38.432 1.00 44.91 182 LEU A N 1
ATOM 1387 C CA . LEU A 1 182 ? 20.688 1.350 -38.570 1.00 44.91 182 LEU A CA 1
ATOM 1388 C C . LEU A 1 182 ? 20.521 2.256 -37.329 1.00 44.91 182 LEU A C 1
ATOM 1390 O O . LEU A 1 182 ? 21.233 2.037 -36.379 1.00 44.91 182 LEU A O 1
ATOM 1394 N N . LYS A 1 183 ? 19.639 3.246 -37.183 1.00 39.72 183 LYS A N 1
ATOM 1395 C CA . LYS A 1 183 ? 19.688 4.251 -36.069 1.00 39.72 183 LYS A CA 1
ATOM 1396 C C . LYS A 1 183 ? 20.949 5.127 -36.052 1.00 39.72 183 LYS A C 1
ATOM 1398 O O . LYS A 1 183 ? 20.839 6.342 -35.923 1.00 39.72 183 LYS A O 1
ATOM 1403 N N . VAL A 1 184 ? 22.130 4.540 -36.192 1.00 38.78 184 VAL A N 1
ATOM 1404 C CA . VAL A 1 184 ? 23.401 5.191 -36.478 1.00 38.78 184 VAL A CA 1
ATOM 1405 C C . VAL A 1 184 ? 23.269 6.015 -37.760 1.00 38.78 184 VAL A C 1
ATOM 1407 O O . VAL A 1 184 ? 23.323 7.235 -37.638 1.00 38.78 184 VAL A O 1
ATOM 1410 N N . MET A 1 185 ? 22.921 5.418 -38.914 1.00 38.81 185 MET A N 1
ATOM 1411 C CA . MET A 1 185 ? 22.572 6.139 -40.165 1.00 38.81 185 MET A CA 1
ATOM 1412 C C . MET A 1 185 ? 21.741 7.403 -39.909 1.00 38.81 185 MET A C 1
ATOM 1414 O O . MET A 1 185 ? 22.015 8.500 -40.391 1.00 38.81 185 MET A O 1
ATOM 1418 N N . GLU A 1 186 ? 20.710 7.201 -39.096 1.00 40.16 186 GLU A N 1
ATOM 1419 C CA . GLU A 1 186 ? 19.608 8.106 -38.838 1.00 40.16 186 GLU A CA 1
ATOM 1420 C C . GLU A 1 186 ? 20.038 9.375 -38.062 1.00 40.16 186 GLU A C 1
ATOM 1422 O O . GLU A 1 186 ? 19.309 10.362 -38.116 1.00 40.16 186 GLU A O 1
ATOM 1427 N N . ARG A 1 187 ? 21.204 9.410 -37.378 1.00 36.56 187 ARG A N 1
ATOM 1428 C CA . ARG A 1 187 ? 21.655 10.585 -36.587 1.00 36.56 187 ARG A CA 1
ATOM 1429 C C . ARG A 1 187 ? 22.612 11.533 -37.317 1.00 36.56 187 ARG A C 1
ATOM 1431 O O . ARG A 1 187 ? 22.360 12.733 -37.257 1.00 36.56 187 ARG A O 1
ATOM 1438 N N . ARG A 1 188 ? 23.653 11.075 -38.028 1.00 35.59 188 ARG A N 1
ATOM 1439 C CA . ARG A 1 188 ? 24.503 11.990 -38.832 1.00 35.59 188 ARG A CA 1
ATOM 1440 C C . ARG A 1 188 ? 23.946 12.344 -40.201 1.00 35.59 188 ARG A C 1
ATOM 1442 O O . ARG A 1 188 ? 24.474 13.270 -40.797 1.00 35.59 188 ARG A O 1
ATOM 1449 N N . ALA A 1 189 ? 22.826 11.770 -40.639 1.00 35.53 189 ALA A N 1
ATOM 1450 C CA . ALA A 1 189 ? 21.979 12.521 -41.567 1.00 35.53 189 ALA A CA 1
ATOM 1451 C C . ALA A 1 189 ? 21.621 13.902 -40.964 1.00 35.53 189 ALA A C 1
ATOM 1453 O O . ALA A 1 189 ? 21.689 14.913 -41.648 1.00 35.53 189 ALA A O 1
ATOM 1454 N N . GLY A 1 190 ? 21.356 13.965 -39.652 1.00 32.38 190 GLY A N 1
ATOM 1455 C CA . GLY A 1 190 ? 21.132 15.211 -38.911 1.00 32.38 190 GLY A CA 1
ATOM 1456 C C . GLY A 1 190 ? 22.380 16.088 -38.730 1.00 32.38 190 GLY A C 1
ATOM 1457 O O . GLY A 1 190 ? 22.291 17.292 -38.937 1.00 32.38 190 GLY A O 1
ATOM 1458 N N . GLU A 1 191 ? 23.544 15.517 -38.399 1.00 33.03 191 GLU A N 1
ATOM 1459 C CA . GLU A 1 191 ? 24.794 16.295 -38.237 1.00 33.03 191 GLU A CA 1
ATOM 1460 C C . GLU A 1 191 ? 25.433 16.722 -39.571 1.00 33.03 191 GLU A C 1
ATOM 1462 O O . GLU A 1 191 ? 26.066 17.768 -39.611 1.00 33.03 191 GLU A O 1
ATOM 1467 N N . MET A 1 192 ? 25.251 15.988 -40.678 1.00 32.31 192 MET A N 1
ATOM 1468 C CA . MET A 1 192 ? 25.683 16.443 -42.011 1.00 32.31 192 MET A CA 1
ATOM 1469 C C . MET A 1 192 ? 24.821 17.595 -42.528 1.00 32.31 192 MET A C 1
ATOM 1471 O O . MET A 1 192 ? 25.351 18.480 -43.188 1.00 32.31 192 MET A O 1
ATOM 1475 N N . ILE A 1 193 ? 23.529 17.632 -42.185 1.00 33.78 193 ILE A N 1
ATOM 1476 C CA . ILE A 1 193 ? 22.650 18.777 -42.477 1.00 33.78 193 ILE A CA 1
ATOM 1477 C C . ILE A 1 193 ? 23.077 20.004 -41.652 1.00 33.78 193 ILE A C 1
ATOM 1479 O O . ILE A 1 193 ? 23.121 21.114 -42.177 1.00 33.78 193 ILE A O 1
ATOM 1483 N N . GLU A 1 194 ? 23.452 19.813 -40.384 1.00 32.44 194 GLU A N 1
ATOM 1484 C CA . GLU A 1 194 ? 23.971 20.881 -39.514 1.00 32.44 194 GLU A CA 1
ATOM 1485 C C . GLU A 1 194 ? 25.391 21.332 -39.929 1.00 32.44 194 GLU A C 1
ATOM 1487 O O . GLU A 1 194 ? 25.720 22.516 -39.862 1.00 32.44 194 GLU A O 1
ATOM 1492 N N . GLY A 1 195 ? 26.209 20.413 -40.453 1.00 32.47 195 GLY A N 1
ATOM 1493 C CA . GLY A 1 195 ? 27.516 20.680 -41.059 1.00 32.47 195 GLY A CA 1
ATOM 1494 C C . GLY A 1 195 ? 27.422 21.430 -42.388 1.00 32.47 195 GLY A C 1
ATOM 1495 O O . GLY A 1 195 ? 28.161 22.388 -42.578 1.00 32.47 195 GLY A O 1
ATOM 1496 N N . PHE A 1 196 ? 26.472 21.081 -43.263 1.00 34.62 196 PHE A N 1
ATOM 1497 C CA . PHE A 1 196 ? 26.184 21.829 -44.496 1.00 34.62 196 PHE A CA 1
ATOM 1498 C C . PHE A 1 196 ? 25.631 23.227 -44.199 1.00 34.62 196 PHE A C 1
ATOM 1500 O O . PHE A 1 196 ? 25.977 24.176 -44.896 1.00 34.62 196 PHE A O 1
ATOM 1507 N N . ALA A 1 197 ? 24.827 23.384 -43.140 1.00 31.61 197 ALA A N 1
ATOM 1508 C CA . ALA A 1 197 ? 24.336 24.689 -42.699 1.00 31.61 197 ALA A CA 1
ATOM 1509 C C . ALA A 1 197 ? 25.462 25.589 -42.150 1.00 31.61 197 ALA A C 1
ATOM 1511 O O . ALA A 1 197 ? 25.478 26.787 -42.429 1.00 31.61 197 ALA A O 1
ATOM 1512 N N . ASN A 1 198 ? 26.433 25.023 -41.422 1.00 32.84 198 ASN A N 1
ATOM 1513 C CA . ASN A 1 198 ? 27.587 25.772 -40.913 1.00 32.84 198 ASN A CA 1
ATOM 1514 C C . ASN A 1 198 ? 28.643 26.046 -41.998 1.00 32.84 198 ASN A C 1
ATOM 1516 O O . ASN A 1 198 ? 29.180 27.148 -42.047 1.00 32.84 198 ASN A O 1
ATOM 1520 N N . LEU A 1 199 ? 28.900 25.096 -42.905 1.00 35.97 199 LEU A N 1
ATOM 1521 C CA . LEU A 1 199 ? 29.821 25.272 -44.036 1.00 35.97 199 LEU A CA 1
ATOM 1522 C C . LEU A 1 199 ? 29.262 26.245 -45.078 1.00 35.97 199 LEU A C 1
ATOM 1524 O O . LEU A 1 199 ? 30.013 27.063 -45.586 1.00 35.97 199 LEU A O 1
ATOM 1528 N N . SER A 1 200 ? 27.948 26.247 -45.328 1.00 36.59 200 SER A N 1
ATOM 1529 C CA . SER A 1 200 ? 27.302 27.244 -46.194 1.00 36.59 200 SER A CA 1
ATOM 1530 C C . SER A 1 200 ? 27.433 28.670 -45.638 1.00 36.59 200 SER A C 1
ATOM 1532 O O . SER A 1 200 ? 27.642 29.605 -46.408 1.00 36.59 200 SER A O 1
ATOM 1534 N N . MET A 1 201 ? 27.388 28.849 -44.312 1.00 35.41 201 MET A N 1
ATOM 1535 C CA . MET A 1 201 ? 27.589 30.153 -43.664 1.00 35.41 201 MET A CA 1
ATOM 1536 C C . MET A 1 201 ? 29.058 30.602 -43.651 1.00 35.41 201 MET A C 1
ATOM 1538 O O . MET A 1 201 ? 29.337 31.775 -43.894 1.00 35.41 201 MET A O 1
ATOM 1542 N N . ASP A 1 202 ? 29.999 29.684 -43.423 1.00 35.31 202 ASP A N 1
ATOM 1543 C CA . ASP A 1 202 ? 31.439 29.982 -43.402 1.00 35.31 202 ASP A CA 1
ATOM 1544 C C . ASP A 1 202 ? 31.999 30.209 -44.822 1.00 35.31 202 ASP A C 1
ATOM 1546 O O . ASP A 1 202 ? 32.886 31.038 -45.032 1.00 35.31 202 ASP A O 1
ATOM 1550 N N . GLN A 1 203 ? 31.419 29.534 -45.820 1.00 40.75 203 GLN A N 1
ATOM 1551 C CA . GLN A 1 203 ? 31.745 29.693 -47.236 1.00 40.75 203 GLN A CA 1
ATOM 1552 C C . GLN A 1 203 ? 31.215 31.015 -47.801 1.00 40.75 203 GLN A C 1
ATOM 1554 O O . GLN A 1 203 ? 31.956 31.702 -48.492 1.00 40.75 203 GLN A O 1
ATOM 1559 N N . ARG A 1 204 ? 30.018 31.475 -47.405 1.00 37.59 204 ARG A N 1
ATOM 1560 C CA . ARG A 1 204 ? 29.525 32.825 -47.759 1.00 37.59 204 ARG A CA 1
ATOM 1561 C C . ARG A 1 204 ? 30.341 33.947 -47.094 1.00 37.59 204 ARG A C 1
ATOM 1563 O O . ARG A 1 204 ? 30.524 34.999 -47.699 1.00 37.59 204 ARG A O 1
ATOM 1570 N N . CYS A 1 205 ? 30.860 33.730 -45.879 1.00 34.91 205 CYS A N 1
ATOM 1571 C CA . CYS A 1 205 ? 31.782 34.666 -45.218 1.00 34.91 205 CYS A CA 1
ATOM 1572 C C . CYS A 1 205 ? 33.168 34.712 -45.887 1.00 34.91 205 CYS A C 1
ATOM 1574 O O . CYS A 1 205 ? 33.758 35.787 -45.960 1.00 34.91 205 CYS A O 1
ATOM 1576 N N . ARG A 1 206 ? 33.673 33.582 -46.406 1.00 39.38 206 ARG A N 1
ATOM 1577 C CA . ARG A 1 206 ? 34.924 33.535 -47.187 1.00 39.38 206 ARG A CA 1
ATOM 1578 C C . ARG A 1 206 ? 34.765 34.085 -48.598 1.00 39.38 206 ARG A C 1
ATOM 1580 O O . ARG A 1 206 ? 35.645 34.806 -49.033 1.00 39.38 206 ARG A O 1
ATOM 1587 N N . GLU A 1 207 ? 33.646 33.832 -49.272 1.00 44.03 207 GLU A N 1
ATOM 1588 C CA . GLU A 1 207 ? 33.319 34.423 -50.580 1.00 44.03 207 GLU A CA 1
ATOM 1589 C C . GLU A 1 207 ? 33.239 35.959 -50.504 1.00 44.03 207 GLU A C 1
ATOM 1591 O O . GLU A 1 207 ? 33.701 36.643 -51.412 1.00 44.03 207 GLU A O 1
ATOM 1596 N N . ALA A 1 208 ? 32.733 36.513 -49.394 1.00 38.75 208 ALA A N 1
ATOM 1597 C CA . ALA A 1 208 ? 32.726 37.957 -49.140 1.00 38.75 208 ALA A CA 1
ATOM 1598 C C . ALA A 1 208 ? 34.132 38.546 -48.881 1.00 38.75 208 ALA A C 1
ATOM 1600 O O . ALA A 1 208 ? 34.372 39.699 -49.225 1.00 38.75 208 ALA A O 1
ATOM 1601 N N . PHE A 1 209 ? 35.061 37.761 -48.317 1.00 36.81 209 PHE A N 1
ATOM 1602 C CA . PHE A 1 209 ? 36.455 38.156 -48.051 1.00 36.81 209 PHE A CA 1
ATOM 1603 C C . PHE A 1 209 ? 37.376 37.955 -49.275 1.00 36.81 209 PHE A C 1
ATOM 1605 O O . PHE A 1 209 ? 38.247 38.773 -49.554 1.00 36.81 209 PHE A O 1
ATOM 1612 N N . GLU A 1 210 ? 37.167 36.888 -50.050 1.00 42.84 210 GLU A N 1
ATOM 1613 C CA . GLU A 1 210 ? 37.877 36.597 -51.304 1.00 42.84 210 GLU A CA 1
ATOM 1614 C C . GLU A 1 210 ? 37.471 37.569 -52.418 1.00 42.84 210 GLU A C 1
ATOM 1616 O O . GLU A 1 210 ? 38.330 37.969 -53.194 1.00 42.84 210 GLU A O 1
ATOM 1621 N N . ALA A 1 211 ? 36.218 38.040 -52.457 1.00 49.62 211 ALA A N 1
ATOM 1622 C CA . ALA A 1 211 ? 35.799 39.137 -53.337 1.00 49.62 211 ALA A CA 1
ATOM 1623 C C . ALA A 1 211 ? 36.443 40.494 -52.961 1.00 49.62 211 ALA A C 1
ATOM 1625 O O . ALA A 1 211 ? 36.671 41.333 -53.831 1.00 49.62 211 ALA A O 1
ATOM 1626 N N . GLU A 1 212 ? 36.794 40.714 -51.686 1.00 40.34 212 GLU A N 1
ATOM 1627 C CA . GLU A 1 212 ? 37.636 41.850 -51.266 1.00 40.34 212 GLU A CA 1
ATOM 1628 C C . GLU A 1 212 ? 39.114 41.658 -51.666 1.00 40.34 212 GLU A C 1
ATOM 1630 O O . GLU A 1 212 ? 39.801 42.642 -51.934 1.00 40.34 212 GLU A O 1
ATOM 1635 N N . LYS A 1 213 ? 39.601 40.410 -51.766 1.00 37.94 213 LYS A N 1
ATOM 1636 C CA . LYS A 1 213 ? 41.006 40.065 -52.066 1.00 37.94 213 LYS A CA 1
ATOM 1637 C C . LYS A 1 213 ? 41.323 39.911 -53.563 1.00 37.94 213 LYS A C 1
ATOM 1639 O O . LYS A 1 213 ? 42.412 40.276 -53.984 1.00 37.94 213 LYS A O 1
ATOM 1644 N N . SER A 1 214 ? 40.380 39.438 -54.376 1.00 44.94 214 SER A N 1
ATOM 1645 C CA . SER A 1 214 ? 40.481 39.360 -55.849 1.00 44.94 214 SER A CA 1
ATOM 1646 C C . SER A 1 214 ? 40.337 40.727 -56.541 1.00 44.94 214 SER A C 1
ATOM 1648 O O . SER A 1 214 ? 40.538 40.842 -57.743 1.00 44.94 214 SER A O 1
ATOM 1650 N N . ASN A 1 215 ? 40.105 41.793 -55.764 1.00 44.28 215 ASN A N 1
ATOM 1651 C CA . ASN A 1 215 ? 40.401 43.175 -56.157 1.00 44.28 215 ASN A CA 1
ATOM 1652 C C . ASN A 1 215 ? 41.895 43.559 -55.998 1.00 44.28 215 ASN A C 1
ATOM 1654 O O . ASN A 1 215 ? 42.255 44.695 -56.293 1.00 44.28 215 ASN A O 1
ATOM 1658 N N . ALA A 1 216 ? 42.762 42.669 -55.503 1.00 40.59 216 ALA A N 1
ATOM 1659 C CA . ALA A 1 216 ? 44.153 42.974 -55.142 1.00 40.59 216 ALA A CA 1
ATOM 1660 C C . ALA A 1 216 ? 45.174 41.893 -55.572 1.00 40.59 216 ALA A C 1
ATOM 1662 O O . ALA A 1 216 ? 46.254 41.818 -54.989 1.00 40.59 216 ALA A O 1
ATOM 1663 N N . ALA A 1 217 ? 44.818 41.064 -56.559 1.00 34.44 217 ALA A N 1
ATOM 1664 C CA . ALA A 1 217 ? 45.685 40.105 -57.253 1.00 34.44 217 ALA A CA 1
ATOM 1665 C C . ALA A 1 217 ? 45.018 39.714 -58.594 1.00 34.44 217 ALA A C 1
ATOM 1667 O O . ALA A 1 217 ? 43.796 39.573 -58.618 1.00 34.44 217 ALA A O 1
ATOM 1668 N N . GLU A 1 218 ? 45.676 39.513 -59.741 1.00 51.00 218 GLU A N 1
ATOM 1669 C CA . GLU A 1 218 ? 47.109 39.568 -60.097 1.00 51.00 218 GLU A CA 1
ATOM 1670 C C . GLU A 1 218 ? 48.017 38.741 -59.188 1.00 51.00 218 GLU A C 1
ATOM 1672 O O . GLU A 1 218 ? 48.508 39.237 -58.185 1.00 51.00 218 GLU A O 1
ATOM 1677 N N . ASP A 1 219 ? 48.180 37.456 -59.496 1.00 33.97 219 ASP A N 1
ATOM 1678 C CA . ASP A 1 219 ? 49.513 36.888 -59.726 1.00 33.97 219 ASP A CA 1
ATOM 1679 C C . ASP A 1 219 ? 49.452 35.354 -59.787 1.00 33.97 219 ASP A C 1
ATOM 1681 O O . ASP A 1 219 ? 49.026 34.677 -58.856 1.00 33.97 219 ASP A O 1
ATOM 1685 N N . GLU A 1 220 ? 49.945 34.852 -60.920 1.00 33.25 220 GLU A N 1
ATOM 1686 C CA . GLU A 1 220 ? 50.768 33.642 -61.018 1.00 33.25 220 GLU A CA 1
ATOM 1687 C C . GLU A 1 220 ? 50.088 32.254 -60.979 1.00 33.25 220 GLU A C 1
ATOM 1689 O O . GLU A 1 220 ? 49.649 31.763 -59.948 1.00 33.25 220 GLU A O 1
ATOM 1694 N N . ASN A 1 221 ? 50.115 31.600 -62.157 1.00 31.16 221 ASN A N 1
ATOM 1695 C CA . ASN A 1 221 ? 50.633 30.238 -62.423 1.00 31.16 221 ASN A CA 1
ATOM 1696 C C . ASN A 1 221 ? 50.270 29.115 -61.422 1.00 31.16 221 ASN A C 1
ATOM 1698 O O . ASN A 1 221 ? 50.589 29.181 -60.248 1.00 31.16 221 ASN A O 1
ATOM 1702 N N . GLY A 1 222 ? 49.738 27.950 -61.793 1.00 29.69 222 GLY A N 1
ATOM 1703 C CA . GLY A 1 222 ? 50.004 27.131 -62.972 1.00 29.69 222 GLY A CA 1
ATOM 1704 C C . GLY A 1 222 ? 50.158 25.652 -62.543 1.00 29.69 222 GLY A C 1
ATOM 1705 O O . GLY A 1 222 ? 50.818 25.368 -61.551 1.00 29.69 222 GLY A O 1
ATOM 1706 N N . THR A 1 223 ? 49.547 24.750 -63.324 1.00 27.73 223 THR A N 1
ATOM 1707 C CA . THR A 1 223 ? 50.009 23.398 -63.753 1.00 27.73 223 THR A CA 1
ATOM 1708 C C . THR A 1 223 ? 50.313 22.224 -62.786 1.00 27.73 223 THR A C 1
ATOM 1710 O O . THR A 1 223 ? 51.159 22.328 -61.907 1.00 27.73 223 THR A O 1
ATOM 1713 N N . GLU A 1 224 ? 49.755 21.054 -63.186 1.00 27.19 224 GLU A N 1
ATOM 1714 C CA . GLU A 1 224 ? 50.369 19.692 -63.276 1.00 27.19 224 GLU A CA 1
ATOM 1715 C C . GLU A 1 224 ? 50.583 18.858 -61.973 1.00 27.19 224 GLU A C 1
ATOM 1717 O O . GLU A 1 224 ? 50.816 19.421 -60.918 1.00 27.19 224 GLU A O 1
ATOM 1722 N N . ASN A 1 225 ? 50.556 17.508 -61.885 1.00 27.34 225 ASN A N 1
ATOM 1723 C CA . ASN A 1 225 ? 50.618 16.393 -62.849 1.00 27.34 225 ASN A CA 1
ATOM 1724 C C . ASN A 1 225 ? 50.343 14.998 -62.179 1.00 27.34 225 ASN A C 1
ATOM 1726 O O . ASN A 1 225 ? 50.595 14.829 -60.990 1.00 27.34 225 ASN A O 1
ATOM 1730 N N . MET A 1 226 ? 49.916 14.018 -63.000 1.00 25.61 226 MET A N 1
ATOM 1731 C CA . MET A 1 226 ? 50.329 12.588 -63.154 1.00 25.61 226 MET A CA 1
ATOM 1732 C C . MET A 1 226 ? 50.440 11.495 -62.033 1.00 25.61 226 MET A C 1
ATOM 1734 O O . MET A 1 226 ? 51.199 11.615 -61.082 1.00 25.61 226 MET A O 1
ATOM 1738 N N . LEU A 1 227 ? 49.835 10.330 -62.376 1.00 25.88 227 LEU A N 1
ATOM 1739 C CA . LEU A 1 227 ? 50.351 8.928 -62.494 1.00 25.88 227 LEU A CA 1
ATOM 1740 C C . LEU A 1 227 ? 50.549 7.934 -61.306 1.00 25.88 227 LEU A C 1
ATOM 1742 O O . LEU A 1 227 ? 51.322 8.149 -60.382 1.00 25.88 227 LEU A O 1
ATOM 1746 N N . ASP A 1 228 ? 49.923 6.762 -61.533 1.00 24.12 228 ASP A N 1
ATOM 1747 C CA . ASP A 1 228 ? 50.361 5.344 -61.462 1.00 24.12 228 ASP A CA 1
ATOM 1748 C C . ASP A 1 228 ? 50.662 4.536 -60.171 1.00 24.12 228 ASP A C 1
ATOM 1750 O O . ASP A 1 228 ? 51.551 4.818 -59.377 1.00 24.12 228 ASP A O 1
ATOM 1754 N N . THR A 1 229 ? 49.933 3.404 -60.111 1.00 27.09 229 THR A N 1
ATOM 1755 C CA . THR A 1 229 ? 50.268 2.009 -59.723 1.00 27.09 229 THR A CA 1
ATOM 1756 C C . THR A 1 229 ? 51.224 1.706 -58.558 1.00 27.09 229 THR A C 1
ATOM 1758 O O . THR A 1 229 ? 52.414 1.994 -58.632 1.00 27.09 229 THR A O 1
ATOM 1761 N N . ASN A 1 230 ? 50.775 0.875 -57.602 1.00 23.91 230 ASN A N 1
ATOM 1762 C CA . ASN A 1 230 ? 51.214 -0.533 -57.509 1.00 23.91 230 ASN A CA 1
ATOM 1763 C C . ASN A 1 230 ? 50.519 -1.331 -56.388 1.00 23.91 230 ASN A C 1
ATOM 1765 O O . ASN A 1 230 ? 50.081 -0.802 -55.371 1.00 23.91 230 ASN A O 1
ATOM 1769 N N . THR A 1 231 ? 50.444 -2.633 -56.644 1.00 27.31 231 THR A N 1
ATOM 1770 C CA . THR A 1 231 ? 49.964 -3.768 -55.844 1.00 27.31 231 THR A CA 1
ATOM 1771 C C . THR A 1 231 ? 50.739 -4.002 -54.542 1.00 27.31 231 THR A C 1
ATOM 1773 O O . THR A 1 231 ? 51.951 -3.821 -54.537 1.00 27.31 231 THR A O 1
ATOM 1776 N N . ASP A 1 232 ? 50.089 -4.547 -53.501 1.00 23.06 232 ASP A N 1
ATOM 1777 C CA . ASP A 1 232 ? 50.491 -5.865 -52.976 1.00 23.06 232 ASP A CA 1
ATOM 1778 C C . ASP A 1 232 ? 49.510 -6.511 -51.978 1.00 23.06 232 ASP A C 1
ATOM 1780 O O . ASP A 1 232 ? 48.703 -5.878 -51.301 1.00 23.06 232 ASP A O 1
ATOM 1784 N N . SER A 1 233 ? 49.617 -7.835 -51.976 1.00 25.88 233 SER A N 1
ATOM 1785 C CA . SER A 1 233 ? 48.868 -8.924 -51.349 1.00 25.88 233 SER A CA 1
ATOM 1786 C C . SER A 1 233 ? 48.541 -8.859 -49.848 1.00 25.88 233 SER A C 1
ATOM 1788 O O . SER A 1 233 ? 49.404 -8.539 -49.038 1.00 25.88 233 SER A O 1
ATOM 1790 N N . HIS A 1 234 ? 47.382 -9.424 -49.477 1.00 26.59 234 HIS A N 1
ATOM 1791 C CA . HIS A 1 234 ? 47.307 -10.520 -48.493 1.00 26.59 234 HIS A CA 1
ATOM 1792 C C . HIS A 1 234 ? 45.977 -11.291 -48.601 1.00 26.59 234 HIS A C 1
ATOM 1794 O O . HIS A 1 234 ? 44.894 -10.747 -48.403 1.00 26.59 234 HIS A O 1
ATOM 1800 N N . THR A 1 235 ? 46.082 -12.581 -48.911 1.00 29.80 235 THR A N 1
ATOM 1801 C CA . THR A 1 235 ? 45.033 -13.602 -48.788 1.00 29.80 235 THR A CA 1
ATOM 1802 C C . THR A 1 235 ? 44.976 -14.145 -47.360 1.00 29.80 235 THR A C 1
ATOM 1804 O O . THR A 1 235 ? 46.029 -14.520 -46.850 1.00 29.80 235 THR A O 1
ATOM 1807 N N . ASP A 1 236 ? 43.781 -14.317 -46.782 1.00 25.81 236 ASP A N 1
ATOM 1808 C CA . ASP A 1 236 ? 43.414 -15.611 -46.185 1.00 25.81 236 ASP A CA 1
ATOM 1809 C C . ASP A 1 236 ? 41.889 -15.817 -46.063 1.00 25.81 236 ASP A C 1
ATOM 1811 O O . ASP A 1 236 ? 41.104 -14.871 -46.029 1.00 25.81 236 ASP A O 1
ATOM 1815 N N . MET A 1 237 ? 41.504 -17.092 -46.077 1.00 29.83 237 MET A N 1
ATOM 1816 C CA . MET A 1 237 ? 40.206 -17.665 -46.431 1.00 29.83 237 MET A CA 1
ATOM 1817 C C . MET A 1 237 ? 39.218 -17.895 -45.263 1.00 29.83 237 MET A C 1
ATOM 1819 O O . MET A 1 237 ? 39.594 -18.039 -44.105 1.00 29.83 237 MET A O 1
ATOM 1823 N N . THR A 1 238 ? 37.965 -18.152 -45.667 1.00 30.03 238 THR A N 1
ATOM 1824 C CA . THR A 1 238 ? 36.995 -19.168 -45.181 1.00 30.03 238 THR A CA 1
ATOM 1825 C C . THR A 1 238 ? 35.676 -18.681 -44.569 1.00 30.03 238 THR A C 1
ATOM 1827 O O . THR A 1 238 ? 35.589 -18.059 -43.516 1.00 30.03 238 THR A O 1
ATOM 1830 N N . ASP A 1 239 ? 34.628 -19.059 -45.298 1.00 40.34 239 ASP A N 1
ATOM 1831 C CA . ASP A 1 239 ? 33.207 -18.792 -45.147 1.00 40.34 239 ASP A CA 1
ATOM 1832 C C . ASP A 1 239 ? 32.582 -19.895 -44.267 1.00 40.34 239 ASP A C 1
ATOM 1834 O O . ASP A 1 239 ? 32.493 -21.049 -44.684 1.00 40.34 239 ASP A O 1
ATOM 1838 N N . THR A 1 240 ? 32.190 -19.581 -43.027 1.00 36.31 240 THR A N 1
ATOM 1839 C CA . THR A 1 240 ? 31.389 -20.480 -42.168 1.00 36.31 240 THR A CA 1
ATOM 1840 C C . THR A 1 240 ? 30.413 -19.685 -41.297 1.00 36.31 240 THR A C 1
ATOM 1842 O O . THR A 1 240 ? 30.603 -19.519 -40.098 1.00 36.31 240 THR A O 1
ATOM 1845 N N . ASN A 1 241 ? 29.315 -19.209 -41.885 1.00 34.75 241 ASN A N 1
ATOM 1846 C CA . ASN A 1 241 ? 28.147 -18.760 -41.122 1.00 34.75 241 ASN A CA 1
ATOM 1847 C C . ASN A 1 241 ? 26.923 -19.588 -41.528 1.00 34.75 241 ASN A C 1
ATOM 1849 O O . ASN A 1 241 ? 26.369 -19.416 -42.611 1.00 34.75 241 ASN A O 1
ATOM 1853 N N . SER A 1 242 ? 26.474 -20.495 -40.654 1.00 35.72 242 SER A N 1
ATOM 1854 C CA . SER A 1 242 ? 25.177 -21.154 -40.830 1.00 35.72 242 SER A CA 1
ATOM 1855 C C . SER A 1 242 ? 24.063 -20.133 -40.573 1.00 35.72 242 SER A C 1
ATOM 1857 O O . SER A 1 242 ? 23.830 -19.732 -39.428 1.00 35.72 242 SER A O 1
ATOM 1859 N N . ASN A 1 243 ? 23.372 -19.696 -41.625 1.00 43.28 243 ASN A N 1
ATOM 1860 C CA . ASN A 1 243 ? 22.306 -18.699 -41.534 1.00 43.28 243 ASN A CA 1
ATOM 1861 C C . ASN A 1 243 ? 21.021 -19.322 -40.949 1.00 43.28 243 ASN A C 1
ATOM 1863 O O . ASN A 1 243 ? 20.122 -19.748 -41.673 1.00 43.28 243 ASN A O 1
ATOM 1867 N N . ASN A 1 244 ? 20.937 -19.373 -39.613 1.00 38.16 244 ASN A N 1
ATOM 1868 C CA . ASN A 1 244 ? 19.819 -19.950 -38.845 1.00 38.16 244 ASN A CA 1
ATOM 1869 C C . ASN A 1 244 ? 18.462 -19.240 -39.048 1.00 38.16 244 ASN A C 1
ATOM 1871 O O . ASN A 1 244 ? 17.445 -19.737 -38.576 1.00 38.16 244 ASN A O 1
ATOM 1875 N N . SER A 1 245 ? 18.432 -18.094 -39.732 1.00 40.97 245 SER A N 1
ATOM 1876 C CA . SER A 1 245 ? 17.229 -17.301 -40.018 1.00 40.97 245 SER A CA 1
ATOM 1877 C C . SER A 1 245 ? 16.573 -17.611 -41.373 1.00 40.97 245 SER A C 1
ATOM 1879 O O . SER A 1 245 ? 15.576 -16.974 -41.716 1.00 40.97 245 SER A O 1
ATOM 1881 N N . LEU A 1 246 ? 17.105 -18.566 -42.148 1.00 43.00 246 LEU A N 1
ATOM 1882 C CA . LEU A 1 246 ? 16.592 -18.923 -43.476 1.00 43.00 246 LEU A CA 1
ATOM 1883 C C . LEU A 1 246 ? 15.722 -20.185 -43.450 1.00 43.00 246 LEU A C 1
ATOM 1885 O O . LEU A 1 246 ? 16.075 -21.145 -42.756 1.00 43.00 246 LEU A O 1
ATOM 1889 N N . PRO A 1 247 ? 14.649 -20.258 -44.266 1.00 38.56 247 PRO A N 1
ATOM 1890 C CA . PRO A 1 247 ? 13.997 -21.528 -44.565 1.00 38.56 247 PRO A CA 1
ATOM 1891 C C . PRO A 1 247 ? 15.049 -22.529 -45.062 1.00 38.56 247 PRO A C 1
ATOM 1893 O O . PRO A 1 247 ? 15.809 -22.228 -45.979 1.00 38.56 247 PRO A O 1
ATOM 1896 N N . TYR A 1 248 ? 15.129 -23.702 -44.428 1.00 47.06 248 TYR A N 1
ATOM 1897 C CA . TYR A 1 248 ? 16.092 -24.766 -44.762 1.00 47.06 248 TYR A CA 1
ATOM 1898 C C . TYR A 1 248 ? 17.581 -24.406 -44.584 1.00 47.06 248 TYR A C 1
ATOM 1900 O O . TYR A 1 248 ? 18.441 -25.158 -45.038 1.00 47.06 248 TYR A O 1
ATOM 1908 N N . LYS A 1 249 ? 17.900 -23.296 -43.893 1.00 48.84 249 LYS A N 1
ATOM 1909 C CA . LYS A 1 249 ? 19.276 -22.830 -43.606 1.00 48.84 249 LYS A CA 1
ATOM 1910 C C . LYS A 1 249 ? 20.158 -22.639 -44.852 1.00 48.84 249 LYS A C 1
ATOM 1912 O O . LYS A 1 249 ? 21.383 -22.631 -44.736 1.00 48.84 249 LYS A O 1
ATOM 1917 N N . ALA A 1 250 ? 19.549 -22.478 -46.027 1.00 49.19 250 ALA A N 1
ATOM 1918 C CA . ALA A 1 250 ? 20.241 -22.356 -47.304 1.00 49.19 250 ALA A CA 1
ATOM 1919 C C . ALA A 1 250 ? 19.925 -21.003 -47.973 1.00 49.19 250 ALA A C 1
ATOM 1921 O O . ALA A 1 250 ? 18.780 -20.549 -47.908 1.00 49.19 250 ALA A O 1
ATOM 1922 N N . PRO A 1 251 ? 20.914 -20.344 -48.603 1.00 53.03 251 PRO A N 1
ATOM 1923 C CA . PRO A 1 251 ? 20.695 -19.105 -49.346 1.00 53.03 251 PRO A CA 1
ATOM 1924 C C . PRO A 1 251 ? 19.913 -19.352 -50.646 1.00 53.03 251 PRO A C 1
ATOM 1926 O O . PRO A 1 251 ? 19.825 -20.481 -51.131 1.00 53.03 251 PRO A O 1
ATOM 1929 N N . LEU A 1 252 ? 19.374 -18.278 -51.234 1.00 51.56 252 LEU A N 1
ATOM 1930 C CA . LEU A 1 252 ? 18.765 -18.302 -52.569 1.00 51.56 252 LEU A CA 1
ATOM 1931 C C . LEU A 1 252 ? 19.719 -18.931 -53.603 1.00 51.56 252 LEU A C 1
ATOM 1933 O O . LEU A 1 252 ? 20.826 -18.439 -53.824 1.00 51.56 252 LEU A O 1
ATOM 1937 N N . SER A 1 253 ? 19.270 -20.017 -54.236 1.00 47.84 253 SER A N 1
ATOM 1938 C CA . SER A 1 253 ? 20.051 -20.834 -55.175 1.00 47.84 253 SER A CA 1
ATOM 1939 C C . SER A 1 253 ? 19.779 -20.531 -56.653 1.00 47.84 253 SER A C 1
ATOM 1941 O O . SER A 1 253 ? 20.504 -21.036 -57.507 1.00 47.84 253 SER A O 1
ATOM 1943 N N . ASP A 1 254 ? 18.771 -19.707 -56.966 1.00 61.22 254 ASP A N 1
ATOM 1944 C CA . ASP A 1 254 ? 18.456 -19.284 -58.336 1.00 61.22 254 ASP A CA 1
ATOM 1945 C C . ASP A 1 254 ? 19.446 -18.192 -58.802 1.00 61.22 254 ASP A C 1
ATOM 1947 O O . ASP A 1 254 ? 19.425 -17.081 -58.256 1.00 61.22 254 ASP A O 1
ATOM 1951 N N . PRO A 1 255 ? 20.302 -18.470 -59.805 1.00 56.03 255 PRO A N 1
ATOM 1952 C CA . PRO A 1 255 ? 21.339 -17.537 -60.244 1.00 56.03 255 PRO A CA 1
ATOM 1953 C C . PRO A 1 255 ? 20.774 -16.253 -60.862 1.00 56.03 255 PRO A C 1
ATOM 1955 O O . PRO A 1 255 ? 21.331 -15.177 -60.661 1.00 56.03 255 PRO A O 1
ATOM 1958 N N . VAL A 1 256 ? 19.649 -16.351 -61.574 1.00 61.09 256 VAL A N 1
ATOM 1959 C CA . VAL A 1 256 ? 19.051 -15.240 -62.328 1.00 61.09 256 VAL A CA 1
ATOM 1960 C C . VAL A 1 256 ? 18.310 -14.295 -61.386 1.00 61.09 256 VAL A C 1
ATOM 1962 O O . VAL A 1 256 ? 18.385 -13.072 -61.517 1.00 61.09 256 VAL A O 1
ATOM 1965 N N . LEU A 1 257 ? 17.594 -14.848 -60.404 1.00 50.41 257 LEU A N 1
ATOM 1966 C CA . LEU A 1 257 ? 16.939 -14.045 -59.374 1.00 50.41 257 LEU A CA 1
ATOM 1967 C C . LEU A 1 257 ? 17.967 -13.358 -58.468 1.00 50.41 257 LEU A C 1
ATOM 1969 O O . LEU A 1 257 ? 17.784 -12.197 -58.098 1.00 50.41 257 LEU A O 1
ATOM 1973 N N . ARG A 1 258 ? 19.061 -14.056 -58.144 1.00 55.34 258 ARG A N 1
ATOM 1974 C CA . ARG A 1 258 ? 20.160 -13.506 -57.348 1.00 55.34 258 ARG A CA 1
ATOM 1975 C C . ARG A 1 258 ? 20.819 -12.321 -58.043 1.00 55.34 258 ARG A C 1
ATOM 1977 O O . ARG A 1 258 ? 20.968 -11.285 -57.411 1.00 55.34 258 ARG A O 1
ATOM 1984 N N . GLU A 1 259 ? 21.131 -12.436 -59.330 1.00 62.00 259 GLU A N 1
ATOM 1985 C CA . GLU A 1 259 ? 21.725 -11.349 -60.119 1.00 62.00 259 GLU A CA 1
ATOM 1986 C C . GLU A 1 259 ? 20.817 -10.108 -60.168 1.00 62.00 259 GLU A C 1
ATOM 1988 O O . GLU A 1 259 ? 21.258 -8.987 -59.913 1.00 62.00 259 GLU A O 1
ATOM 1993 N N . LYS A 1 260 ? 19.511 -10.298 -60.399 1.00 57.38 260 LYS A N 1
ATOM 1994 C CA . LYS A 1 260 ? 18.543 -9.187 -60.411 1.00 57.38 260 LYS A CA 1
ATOM 1995 C C . LYS A 1 260 ? 18.438 -8.481 -59.064 1.00 57.38 260 LYS A C 1
ATOM 1997 O O . LYS A 1 260 ? 18.355 -7.256 -59.020 1.00 57.38 260 LYS A O 1
ATOM 2002 N N . LEU A 1 261 ? 18.418 -9.240 -57.972 1.00 48.94 261 LEU A N 1
ATOM 2003 C CA . LEU A 1 261 ? 18.335 -8.677 -56.627 1.00 48.94 261 LEU A CA 1
ATOM 2004 C C . LEU A 1 261 ? 19.657 -8.033 -56.209 1.00 48.94 261 LEU A C 1
ATOM 2006 O O . LEU A 1 261 ? 19.637 -6.995 -55.558 1.00 48.94 261 LEU A O 1
ATOM 2010 N N . GLN A 1 262 ? 20.791 -8.581 -56.635 1.00 57.41 262 GLN A N 1
ATOM 2011 C CA . GLN A 1 262 ? 22.098 -7.984 -56.398 1.00 57.41 262 GLN A CA 1
ATOM 2012 C C . GLN A 1 262 ? 22.192 -6.611 -57.065 1.00 57.41 262 GLN A C 1
ATOM 2014 O O . GLN A 1 262 ? 22.447 -5.641 -56.367 1.00 57.41 262 GLN A O 1
ATOM 2019 N N . ASN A 1 263 ? 21.800 -6.485 -58.336 1.00 57.75 263 ASN A N 1
ATOM 2020 C CA . ASN A 1 263 ? 21.721 -5.187 -59.018 1.00 57.75 263 ASN A CA 1
ATOM 2021 C C . ASN A 1 263 ? 20.758 -4.200 -58.332 1.00 57.75 263 ASN A C 1
ATOM 2023 O O . ASN A 1 263 ? 21.019 -3.000 -58.289 1.00 57.75 263 ASN A O 1
ATOM 2027 N N . LEU A 1 264 ? 19.650 -4.693 -57.768 1.00 47.66 264 LEU A N 1
ATOM 2028 C CA . LEU A 1 264 ? 18.675 -3.862 -57.053 1.00 47.66 264 LEU A CA 1
ATOM 2029 C C . LEU A 1 264 ? 19.229 -3.316 -55.724 1.00 47.66 264 LEU A C 1
ATOM 2031 O O . LEU A 1 264 ? 18.925 -2.187 -55.337 1.00 47.66 264 LEU A O 1
ATOM 2035 N N . PHE A 1 265 ? 20.012 -4.125 -55.005 1.00 46.59 265 PHE A N 1
ATOM 2036 C CA . PHE A 1 265 ? 20.548 -3.789 -53.685 1.00 46.59 265 PHE A CA 1
ATOM 2037 C C . PHE A 1 265 ? 21.987 -3.253 -53.721 1.00 46.59 265 PHE A C 1
ATOM 2039 O O . PHE A 1 265 ? 22.429 -2.690 -52.719 1.00 46.59 265 PHE A O 1
ATOM 2046 N N . GLU A 1 266 ? 22.686 -3.338 -54.856 1.00 54.44 266 GLU A N 1
ATOM 2047 C CA . GLU A 1 266 ? 24.037 -2.804 -55.099 1.00 54.44 266 GLU A CA 1
ATOM 2048 C C . GLU A 1 266 ? 24.216 -1.363 -54.573 1.00 54.44 266 GLU A C 1
ATOM 2050 O O . GLU A 1 266 ? 25.185 -1.097 -53.854 1.00 54.44 266 GLU A O 1
ATOM 2055 N N . PRO A 1 267 ? 23.263 -0.425 -54.776 1.00 47.44 267 PRO A N 1
ATOM 2056 C CA . PRO A 1 267 ? 23.398 0.949 -54.277 1.00 47.44 267 PRO A CA 1
ATOM 2057 C C . PRO A 1 267 ? 23.301 1.073 -52.745 1.00 47.44 267 PRO A C 1
ATOM 2059 O O . PRO A 1 267 ? 23.779 2.044 -52.157 1.00 47.44 267 PRO A O 1
ATOM 2062 N N . VAL A 1 268 ? 22.656 0.106 -52.085 1.00 46.00 268 VAL A N 1
ATOM 2063 C CA . VAL A 1 268 ? 22.491 0.052 -50.622 1.00 46.00 268 VAL A CA 1
ATOM 2064 C C . VAL A 1 268 ? 23.686 -0.656 -49.982 1.00 46.00 268 VAL A C 1
ATOM 2066 O O . VAL A 1 268 ? 24.205 -0.198 -48.964 1.00 46.00 268 VAL A O 1
ATOM 2069 N N . ILE A 1 269 ? 24.153 -1.746 -50.598 1.00 50.78 269 ILE A N 1
ATOM 2070 C CA . ILE A 1 269 ? 25.302 -2.545 -50.152 1.00 50.78 269 ILE A CA 1
ATOM 2071 C C . ILE A 1 269 ? 26.600 -1.742 -50.291 1.00 50.78 269 ILE A C 1
ATOM 2073 O O . ILE A 1 269 ? 27.384 -1.690 -49.344 1.00 50.78 269 ILE A O 1
ATOM 2077 N N . SER A 1 270 ? 26.791 -1.039 -51.413 1.00 54.91 270 SER A N 1
ATOM 2078 C CA . SER A 1 270 ? 27.953 -0.161 -51.646 1.00 54.91 270 SER A CA 1
ATOM 2079 C C . SER A 1 270 ? 28.080 0.960 -50.608 1.00 54.91 270 SER A C 1
ATOM 2081 O O . SER A 1 270 ? 29.176 1.451 -50.344 1.00 54.91 270 SER A O 1
ATOM 2083 N N . LYS A 1 271 ? 26.973 1.331 -49.950 1.00 45.47 271 LYS A N 1
ATOM 2084 C CA . LYS A 1 271 ? 26.934 2.314 -48.858 1.00 45.47 271 LYS A CA 1
ATOM 2085 C C . LYS A 1 271 ? 26.833 1.680 -47.467 1.00 45.47 271 LYS A C 1
ATOM 2087 O O . LYS A 1 271 ? 26.772 2.419 -46.486 1.00 45.47 271 LYS A O 1
ATOM 2092 N N . ALA A 1 272 ? 26.887 0.355 -47.325 1.00 43.84 272 ALA A N 1
ATOM 2093 C CA . ALA A 1 272 ? 26.668 -0.332 -46.048 1.00 43.84 272 ALA A CA 1
ATOM 2094 C C . ALA A 1 272 ? 27.674 0.067 -44.949 1.00 43.84 272 ALA A C 1
ATOM 2096 O O . ALA A 1 272 ? 27.297 0.197 -43.784 1.00 43.84 272 ALA A O 1
ATOM 2097 N N . ALA A 1 273 ? 28.935 0.344 -45.302 1.00 41.00 273 ALA A N 1
ATOM 2098 C CA . ALA A 1 273 ? 29.945 0.845 -44.361 1.00 41.00 273 ALA A CA 1
ATOM 2099 C C . ALA A 1 273 ? 29.645 2.273 -43.855 1.00 41.00 273 ALA A C 1
ATOM 2101 O O . ALA A 1 273 ? 29.932 2.598 -42.702 1.00 41.00 273 ALA A O 1
ATOM 2102 N N . SER A 1 274 ? 28.978 3.111 -44.664 1.00 41.31 274 SER A N 1
ATOM 2103 C CA . SER A 1 274 ? 28.530 4.454 -44.245 1.00 41.31 274 SER A CA 1
ATOM 2104 C C . SER A 1 274 ? 27.427 4.409 -43.180 1.00 41.31 274 SER A C 1
ATOM 2106 O O . SER A 1 274 ? 27.050 5.429 -42.604 1.00 41.31 274 SER A O 1
ATOM 2108 N N . TYR A 1 275 ? 26.942 3.212 -42.856 1.00 41.50 275 TYR A N 1
ATOM 2109 C CA . TYR A 1 275 ? 25.951 2.968 -41.824 1.00 41.50 275 TYR A CA 1
ATOM 2110 C C . TYR A 1 275 ? 26.613 2.566 -40.486 1.00 41.50 275 TYR A C 1
ATOM 2112 O O . TYR A 1 275 ? 25.938 1.999 -39.641 1.00 41.50 275 TYR A O 1
ATOM 2120 N N . ALA A 1 276 ? 27.914 2.822 -40.261 1.00 36.28 276 ALA A N 1
ATOM 2121 C CA . ALA A 1 276 ? 28.655 2.299 -39.095 1.00 36.28 276 ALA A CA 1
ATOM 2122 C C . ALA A 1 276 ? 28.743 3.212 -37.841 1.00 36.28 276 ALA A C 1
ATOM 2124 O O . ALA A 1 276 ? 28.416 2.758 -36.746 1.00 36.28 276 ALA A O 1
ATOM 2125 N N . ASP A 1 277 ? 29.168 4.480 -37.958 1.00 39.75 277 ASP A N 1
ATOM 2126 C CA . ASP A 1 277 ? 29.455 5.355 -36.786 1.00 39.75 277 ASP A CA 1
ATOM 2127 C C . ASP A 1 277 ? 28.394 6.443 -36.505 1.00 39.75 277 ASP A C 1
ATOM 2129 O O . ASP A 1 277 ? 28.222 6.898 -35.377 1.00 39.75 277 ASP A O 1
ATOM 2133 N N . LEU A 1 278 ? 27.637 6.830 -37.532 1.00 40.53 278 LEU A N 1
ATOM 2134 C CA . LEU A 1 278 ? 26.736 7.985 -37.623 1.00 40.53 278 LEU A CA 1
ATOM 2135 C C . LEU A 1 278 ? 25.738 8.275 -36.457 1.00 40.53 278 LEU A C 1
ATOM 2137 O O . LEU A 1 278 ? 25.171 9.362 -36.409 1.00 40.53 278 LEU A O 1
ATOM 2141 N N . GLY A 1 279 ? 25.540 7.396 -35.470 1.00 38.19 279 GLY A N 1
ATOM 2142 C CA . GLY A 1 279 ? 25.429 7.852 -34.075 1.00 38.19 279 GLY A CA 1
ATOM 2143 C C . GLY A 1 279 ? 24.123 7.795 -33.242 1.00 38.19 279 GLY A C 1
ATOM 2144 O O . GLY A 1 279 ? 24.214 8.184 -32.078 1.00 38.19 279 GLY A O 1
ATOM 2145 N N . SER A 1 280 ? 22.968 7.305 -33.728 1.00 39.97 280 SER A N 1
ATOM 2146 C CA . SER A 1 280 ? 21.786 6.834 -32.939 1.00 39.97 280 SER A CA 1
ATOM 2147 C C . SER A 1 280 ? 20.902 7.859 -32.172 1.00 39.97 280 SER A C 1
ATOM 2149 O O . SER A 1 280 ? 21.409 8.825 -31.602 1.00 39.97 280 SER A O 1
ATOM 2151 N N . SER A 1 281 ? 19.557 7.677 -32.110 1.00 47.88 281 SER A N 1
ATOM 2152 C CA . SER A 1 281 ? 18.646 8.619 -31.392 1.00 47.88 281 SER A CA 1
ATOM 2153 C C . SER A 1 281 ? 17.192 8.155 -31.023 1.00 47.88 281 SER A C 1
ATOM 2155 O O . SER A 1 281 ? 16.780 7.022 -31.266 1.00 47.88 281 SER A O 1
ATOM 2157 N N . GLN A 1 282 ? 16.425 9.080 -30.397 1.00 46.56 282 GLN A N 1
ATOM 2158 C CA . GLN A 1 282 ? 14.948 9.180 -30.217 1.00 46.56 282 GLN A CA 1
ATOM 2159 C C . GLN A 1 282 ? 14.313 10.244 -31.153 1.00 46.56 282 GLN A C 1
ATOM 2161 O O . GLN A 1 282 ? 13.092 10.363 -31.258 1.00 46.56 282 GLN A O 1
ATOM 2166 N N . ALA A 1 283 ? 15.144 11.069 -31.796 1.00 46.28 283 ALA A N 1
ATOM 2167 C CA . ALA A 1 283 ? 14.715 12.138 -32.694 1.00 46.28 283 ALA A CA 1
ATOM 2168 C C . ALA A 1 283 ? 14.159 11.568 -34.005 1.00 46.28 283 ALA A C 1
ATOM 2170 O O . ALA A 1 283 ? 13.181 12.091 -34.536 1.00 46.28 283 ALA A O 1
ATOM 2171 N N . CYS A 1 284 ? 14.715 10.446 -34.458 1.00 50.75 284 CYS A N 1
ATOM 2172 C CA . CYS A 1 284 ? 14.258 9.759 -35.658 1.00 50.75 284 CYS A CA 1
ATOM 2173 C C . CYS A 1 284 ? 12.884 9.107 -35.445 1.00 50.75 284 CYS A C 1
ATOM 2175 O O . CYS A 1 284 ? 11.988 9.279 -36.262 1.00 50.75 284 CYS A O 1
ATOM 2177 N N . GLU A 1 285 ? 12.638 8.512 -34.270 1.00 52.44 285 GLU A N 1
ATOM 2178 C CA . GLU A 1 285 ? 11.302 8.026 -33.878 1.00 52.44 285 GLU A CA 1
ATOM 2179 C C . GLU A 1 285 ? 10.260 9.167 -33.842 1.00 52.44 285 GLU A C 1
ATOM 2181 O O . GLU A 1 285 ? 9.120 8.994 -34.279 1.00 52.44 285 GLU A O 1
ATOM 2186 N N . HIS A 1 286 ? 10.642 10.362 -33.371 1.00 55.97 286 HIS A N 1
ATOM 2187 C CA . HIS A 1 286 ? 9.774 11.545 -33.395 1.00 55.97 286 HIS A CA 1
ATOM 2188 C C . HIS A 1 286 ? 9.480 12.036 -34.822 1.00 55.97 286 HIS A C 1
ATOM 2190 O O . HIS A 1 286 ? 8.328 12.359 -35.119 1.00 55.97 286 HIS A O 1
ATOM 2196 N N . ALA A 1 287 ? 10.488 12.076 -35.698 1.00 55.56 287 ALA A N 1
ATOM 2197 C CA . ALA A 1 287 ? 10.323 12.458 -37.099 1.00 55.56 287 ALA A CA 1
ATOM 2198 C C . ALA A 1 287 ? 9.417 11.467 -37.848 1.00 55.56 287 ALA A C 1
ATOM 2200 O O . ALA A 1 287 ? 8.441 11.886 -38.473 1.00 55.56 287 ALA A O 1
ATOM 2201 N N . ASN A 1 288 ? 9.647 10.163 -37.667 1.00 59.56 288 ASN A N 1
ATOM 2202 C CA . ASN A 1 288 ? 8.839 9.093 -38.256 1.00 59.56 288 ASN A CA 1
ATOM 2203 C C . ASN A 1 288 ? 7.378 9.181 -37.791 1.00 59.56 288 ASN A C 1
ATOM 2205 O O . ASN A 1 288 ? 6.450 9.093 -38.600 1.00 59.56 288 ASN A O 1
ATOM 2209 N N . ARG A 1 289 ? 7.143 9.457 -36.500 1.00 62.16 289 ARG A N 1
ATOM 2210 C CA . ARG A 1 289 ? 5.789 9.687 -35.970 1.00 62.16 289 ARG A CA 1
ATOM 2211 C C . ARG A 1 289 ? 5.134 10.942 -36.553 1.00 62.16 289 ARG A C 1
ATOM 2213 O O . ARG A 1 289 ? 3.945 10.917 -36.856 1.00 62.16 289 ARG A O 1
ATOM 2220 N N . ALA A 1 290 ? 5.868 12.045 -36.681 1.00 61.75 290 ALA A N 1
ATOM 2221 C CA . ALA A 1 290 ? 5.337 13.297 -37.220 1.00 61.75 290 ALA A CA 1
ATOM 2222 C C . ALA A 1 290 ? 4.964 13.177 -38.707 1.00 61.75 290 ALA A C 1
ATOM 2224 O O . ALA A 1 290 ? 3.898 13.657 -39.098 1.00 61.75 290 ALA A O 1
ATOM 2225 N N . ALA A 1 291 ? 5.790 12.485 -39.496 1.00 62.69 291 ALA A N 1
ATOM 2226 C CA . ALA A 1 291 ? 5.491 12.143 -40.883 1.00 62.69 291 ALA A CA 1
ATOM 2227 C C . ALA A 1 291 ? 4.263 11.221 -40.972 1.00 62.69 291 ALA A C 1
ATOM 2229 O O . ALA A 1 291 ? 3.313 11.538 -41.684 1.00 62.69 291 ALA A O 1
ATOM 2230 N N . SER A 1 292 ? 4.207 10.167 -40.148 1.00 61.94 292 SER A N 1
ATOM 2231 C CA . SER A 1 292 ? 3.067 9.233 -40.094 1.00 61.94 292 SER A CA 1
ATOM 2232 C C . SER A 1 292 ? 1.742 9.905 -39.713 1.00 61.94 292 SER A C 1
ATOM 2234 O O . SER A 1 292 ? 0.680 9.453 -40.116 1.00 61.94 292 SER A O 1
ATOM 2236 N N . LEU A 1 293 ? 1.760 10.991 -38.934 1.00 65.94 293 LEU A N 1
ATOM 2237 C CA . LEU A 1 293 ? 0.540 11.744 -38.608 1.00 65.94 293 LEU A CA 1
ATOM 2238 C C . LEU A 1 293 ? 0.044 12.613 -39.773 1.00 65.94 293 LEU A C 1
ATOM 2240 O O . LEU A 1 293 ? -1.137 12.948 -39.822 1.00 65.94 293 LEU A O 1
ATOM 2244 N N . ARG A 1 294 ? 0.933 13.008 -40.688 1.00 66.69 294 ARG A N 1
ATOM 2245 C CA . ARG A 1 294 ? 0.614 13.846 -41.856 1.00 66.69 294 ARG A CA 1
ATOM 2246 C C . ARG A 1 294 ? 0.377 13.034 -43.126 1.00 66.69 294 ARG A C 1
ATOM 2248 O O . ARG A 1 294 ? -0.314 13.524 -44.018 1.00 66.69 294 ARG A O 1
ATOM 2255 N N . ALA A 1 295 ? 0.900 11.813 -43.170 1.00 64.06 295 ALA A N 1
ATOM 2256 C CA . ALA A 1 295 ? 0.665 10.797 -44.186 1.00 64.06 295 ALA A CA 1
ATOM 2257 C C . ALA A 1 295 ? 0.369 9.448 -43.494 1.00 64.06 295 ALA A C 1
ATOM 2259 O O . ALA A 1 295 ? 1.243 8.585 -43.403 1.00 64.06 295 ALA A O 1
ATOM 2260 N N . PRO A 1 296 ? -0.832 9.278 -42.913 1.00 61.62 296 PRO A N 1
ATOM 2261 C CA . PRO A 1 296 ? -1.157 8.070 -42.168 1.00 61.62 296 PRO A CA 1
ATOM 2262 C C . PRO A 1 296 ? -1.313 6.853 -43.079 1.00 61.62 296 PRO A C 1
ATOM 2264 O O . PRO A 1 296 ? -1.932 6.934 -44.132 1.00 61.62 296 PRO A O 1
ATOM 2267 N N . LYS A 1 297 ? -0.824 5.696 -42.613 1.00 55.84 297 LYS A N 1
ATOM 2268 C CA . LYS A 1 297 ? -0.756 4.437 -43.384 1.00 55.84 297 LYS A CA 1
ATOM 2269 C C . LYS A 1 297 ? -2.107 3.893 -43.878 1.00 55.84 297 LYS A C 1
ATOM 2271 O O . LYS A 1 297 ? -2.122 3.066 -44.777 1.00 55.84 297 LYS A O 1
ATOM 2276 N N . HIS A 1 298 ? -3.226 4.330 -43.294 1.00 58.66 298 HIS A N 1
ATOM 2277 C CA . HIS A 1 298 ? -4.572 3.939 -43.740 1.00 58.66 298 HIS A CA 1
ATOM 2278 C C . HIS A 1 298 ? -5.063 4.738 -44.961 1.00 58.66 298 HIS A C 1
ATOM 2280 O O . HIS A 1 298 ? -6.117 4.419 -45.503 1.00 58.66 298 HIS A O 1
ATOM 2286 N N . LEU A 1 299 ? -4.326 5.772 -45.384 1.00 56.81 299 LEU A N 1
ATOM 2287 C CA . LEU A 1 299 ? -4.598 6.566 -46.580 1.00 56.81 299 LEU A CA 1
ATOM 2288 C C . LEU A 1 299 ? -3.442 6.381 -47.568 1.00 56.81 299 LEU A C 1
ATOM 2290 O O . LEU A 1 299 ? -2.273 6.533 -47.211 1.00 56.81 299 LEU A O 1
ATOM 2294 N N . HIS A 1 300 ? -3.763 6.040 -48.814 1.00 60.19 300 HIS A N 1
ATOM 2295 C CA . HIS A 1 300 ? -2.755 5.789 -49.836 1.00 60.19 300 HIS A CA 1
ATOM 2296 C C . HIS A 1 300 ? -2.264 7.108 -50.450 1.00 60.19 300 HIS A C 1
ATOM 2298 O O . HIS A 1 300 ? -3.010 7.789 -51.149 1.00 60.19 300 HIS A O 1
ATOM 230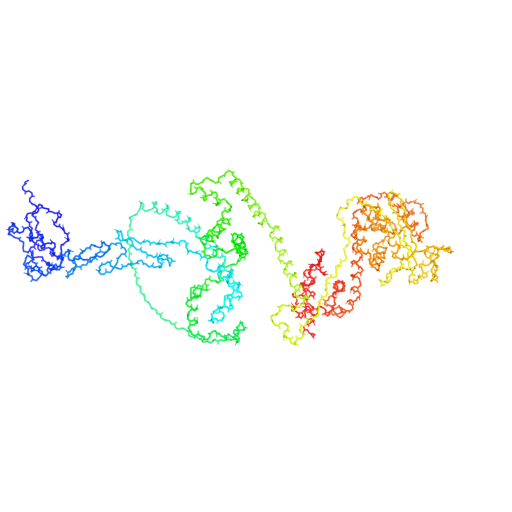4 N N . TYR A 1 301 ? -1.003 7.459 -50.186 1.00 54.56 301 TYR A N 1
ATOM 2305 C CA . TYR A 1 301 ? -0.317 8.610 -50.793 1.00 54.56 301 TYR A CA 1
ATOM 2306 C C . TYR A 1 301 ? 0.910 8.204 -51.631 1.00 54.56 301 TYR A C 1
ATOM 2308 O O . TYR A 1 301 ? 1.546 9.074 -52.221 1.00 54.56 301 TYR A O 1
ATOM 2316 N N . GLY A 1 302 ? 1.227 6.901 -51.674 1.00 46.56 302 GLY A N 1
ATOM 2317 C CA . GLY A 1 302 ? 2.505 6.312 -52.105 1.00 46.56 302 GLY A CA 1
ATOM 2318 C C . GLY A 1 302 ? 2.967 6.612 -53.530 1.00 46.56 302 GLY A C 1
ATOM 2319 O O . GLY A 1 302 ? 4.134 6.395 -53.825 1.00 46.56 302 GLY A O 1
ATOM 2320 N N . GLU A 1 303 ? 2.095 7.151 -54.379 1.00 47.53 303 GLU A N 1
ATOM 2321 C CA . GLU A 1 303 ? 2.377 7.400 -55.800 1.00 47.53 303 GLU A CA 1
ATOM 2322 C C . GLU A 1 303 ? 2.067 8.844 -56.228 1.00 47.53 303 GLU A C 1
ATOM 2324 O O . GLU A 1 303 ? 1.812 9.121 -57.395 1.00 47.53 303 GLU A O 1
ATOM 2329 N N . SER A 1 304 ? 2.052 9.790 -55.284 1.00 49.44 304 SER A N 1
ATOM 2330 C CA . SER A 1 304 ? 1.672 11.181 -55.565 1.00 49.44 304 SER A CA 1
ATOM 2331 C C . SER A 1 304 ? 2.681 12.196 -55.033 1.00 49.44 304 SER A C 1
ATOM 2333 O O . SER A 1 304 ? 3.257 12.017 -53.958 1.00 49.44 304 SER A O 1
ATOM 2335 N N . GLU A 1 305 ? 2.783 13.338 -55.718 1.00 50.50 305 GLU A N 1
ATOM 2336 C CA . GLU A 1 305 ? 3.454 14.562 -55.242 1.00 50.50 305 GLU A CA 1
ATOM 2337 C C . GLU A 1 305 ? 2.925 15.010 -53.858 1.00 50.50 305 GLU A C 1
ATOM 2339 O O . GLU A 1 305 ? 3.615 15.662 -53.077 1.00 50.50 305 GLU A O 1
ATOM 2344 N N . SER A 1 306 ? 1.712 14.571 -53.484 1.00 52.34 306 SER A N 1
ATOM 2345 C CA . SER A 1 306 ? 1.125 14.807 -52.161 1.00 52.34 306 SER A CA 1
ATOM 2346 C C . SER A 1 306 ? 1.916 14.162 -51.021 1.00 52.34 306 SER A C 1
ATOM 2348 O O . SER A 1 306 ? 1.997 14.754 -49.943 1.00 52.34 306 SER A O 1
ATOM 2350 N N . LEU A 1 307 ? 2.497 12.970 -51.214 1.00 55.09 307 LEU A N 1
ATOM 2351 C CA . LEU A 1 307 ? 3.329 12.345 -50.180 1.00 55.09 307 LEU A CA 1
ATOM 2352 C C . LEU A 1 307 ? 4.620 13.129 -49.985 1.00 55.09 307 LEU A C 1
ATOM 2354 O O . LEU A 1 307 ? 4.977 13.437 -48.848 1.00 55.09 307 LEU A O 1
ATOM 2358 N N . ASP A 1 308 ? 5.267 13.493 -51.088 1.00 53.09 308 ASP A N 1
ATOM 2359 C CA . ASP A 1 308 ? 6.491 14.284 -51.080 1.00 53.09 308 ASP A CA 1
ATOM 2360 C C . ASP A 1 308 ? 6.266 15.636 -50.387 1.00 53.09 308 ASP A C 1
ATOM 2362 O O . ASP A 1 308 ? 6.940 15.952 -49.405 1.00 53.09 308 ASP A O 1
ATOM 2366 N N . PHE A 1 309 ? 5.200 16.358 -50.752 1.00 59.62 309 PHE A N 1
ATOM 2367 C CA . PHE A 1 309 ? 4.797 17.590 -50.074 1.00 59.62 309 PHE A CA 1
ATOM 2368 C C . PHE A 1 309 ? 4.536 17.385 -48.576 1.00 59.62 309 PHE A C 1
ATOM 2370 O O . PHE A 1 309 ? 4.971 18.184 -47.748 1.00 59.62 309 PHE A O 1
ATOM 2377 N N . ARG A 1 310 ? 3.841 16.311 -48.176 1.00 61.50 310 ARG A N 1
ATOM 2378 C CA . ARG A 1 310 ? 3.544 16.032 -46.757 1.00 61.50 310 ARG A CA 1
ATOM 2379 C C . ARG A 1 310 ? 4.804 15.730 -45.963 1.00 61.50 310 ARG A C 1
ATOM 2381 O O . ARG A 1 310 ? 4.908 16.167 -44.813 1.00 61.50 310 ARG A O 1
ATOM 2388 N N . VAL A 1 311 ? 5.753 15.008 -46.547 1.00 58.47 311 VAL A N 1
ATOM 2389 C CA . VAL A 1 311 ? 7.038 14.692 -45.919 1.00 58.47 311 VAL A CA 1
ATOM 2390 C C . VAL A 1 311 ? 7.913 15.947 -45.843 1.00 58.47 311 VAL A C 1
ATOM 2392 O O . VAL A 1 311 ? 8.367 16.283 -44.748 1.00 58.47 311 VAL A O 1
ATOM 2395 N N . LYS A 1 312 ? 8.039 16.717 -46.933 1.00 60.47 312 LYS A N 1
ATOM 2396 C CA . LYS A 1 312 ? 8.742 18.014 -46.974 1.00 60.47 312 LYS A CA 1
ATOM 2397 C C . LYS A 1 312 ? 8.156 19.012 -45.971 1.00 60.47 312 LYS A C 1
ATOM 2399 O O . LYS A 1 312 ? 8.878 19.571 -45.150 1.00 60.47 312 LYS A O 1
ATOM 2404 N N . ALA A 1 313 ? 6.832 19.148 -45.915 1.00 62.69 313 ALA A N 1
ATOM 2405 C CA . ALA A 1 313 ? 6.147 19.989 -44.935 1.00 62.69 313 ALA A CA 1
ATOM 2406 C C . ALA A 1 313 ? 6.355 19.499 -43.491 1.00 62.69 313 ALA A C 1
ATOM 2408 O O . ALA A 1 313 ? 6.376 20.301 -42.551 1.00 62.69 313 ALA A O 1
ATOM 2409 N N . SER A 1 314 ? 6.456 18.179 -43.274 1.00 61.72 314 SER A N 1
ATOM 2410 C CA . SER A 1 314 ? 6.772 17.592 -41.961 1.00 61.72 314 SER A CA 1
ATOM 2411 C C . SER A 1 314 ? 8.177 17.975 -41.519 1.00 61.72 314 SER A C 1
ATOM 2413 O O . SER A 1 314 ? 8.336 18.437 -40.390 1.00 61.72 314 SER A O 1
ATOM 2415 N N . ALA A 1 315 ? 9.155 17.848 -42.416 1.00 60.97 315 ALA A N 1
ATOM 2416 C CA . ALA A 1 315 ? 10.531 18.262 -42.184 1.00 60.97 315 ALA A CA 1
ATOM 2417 C C . ALA A 1 315 ? 10.616 19.768 -41.886 1.00 60.97 315 ALA A C 1
ATOM 2419 O O . ALA A 1 315 ? 11.123 20.144 -40.828 1.00 60.97 315 ALA A O 1
ATOM 2420 N N . ALA A 1 316 ? 10.000 20.612 -42.723 1.00 62.00 316 ALA A N 1
ATOM 2421 C CA . ALA A 1 316 ? 9.928 22.059 -42.511 1.00 62.00 316 ALA A CA 1
ATOM 2422 C C . ALA A 1 316 ? 9.322 22.401 -41.141 1.00 62.00 316 ALA A C 1
ATOM 2424 O O . ALA A 1 316 ? 9.875 23.185 -40.380 1.00 62.00 316 ALA A O 1
ATOM 2425 N N . CYS A 1 317 ? 8.239 21.728 -40.742 1.00 64.44 317 CYS A N 1
ATOM 2426 C CA . CYS A 1 317 ? 7.622 21.979 -39.442 1.00 64.44 317 CYS A CA 1
ATOM 2427 C C . CYS A 1 317 ? 8.472 21.528 -38.241 1.00 64.44 317 CYS A C 1
ATOM 2429 O O . CYS A 1 317 ? 8.372 22.118 -37.160 1.00 64.44 317 CYS A O 1
ATOM 2431 N N . ILE A 1 318 ? 9.250 20.453 -38.379 1.00 62.69 318 ILE A N 1
ATOM 2432 C CA . ILE A 1 318 ? 10.146 19.973 -37.318 1.00 62.69 318 ILE A CA 1
ATOM 2433 C C . ILE A 1 318 ? 11.307 20.951 -37.139 1.00 62.69 318 ILE A C 1
ATOM 2435 O O . ILE A 1 318 ? 11.626 21.288 -35.991 1.00 62.69 318 ILE A O 1
ATOM 2439 N N . ASN A 1 319 ? 11.870 21.419 -38.254 1.00 62.38 319 ASN A N 1
ATOM 2440 C CA . ASN A 1 319 ? 13.052 22.272 -38.302 1.00 62.38 319 ASN A CA 1
ATOM 2441 C C . ASN A 1 319 ? 12.709 23.724 -37.938 1.00 62.38 319 ASN A C 1
ATOM 2443 O O . ASN A 1 319 ? 13.255 24.271 -36.982 1.00 62.38 319 ASN A O 1
ATOM 2447 N N . GLU A 1 320 ? 11.721 24.309 -38.612 1.00 65.31 320 GLU A N 1
ATOM 2448 C CA . GLU A 1 320 ? 11.417 25.747 -38.577 1.00 65.31 320 GLU A CA 1
ATOM 2449 C C . GLU A 1 320 ? 10.221 26.099 -37.674 1.00 65.31 320 GLU A C 1
ATOM 2451 O O . GLU A 1 320 ? 9.926 27.270 -37.441 1.00 65.31 320 GLU A O 1
ATOM 2456 N N . GLY A 1 321 ? 9.520 25.101 -37.122 1.00 67.75 321 GLY A N 1
ATOM 2457 C CA . GLY A 1 321 ? 8.255 25.323 -36.410 1.00 67.75 321 GLY A CA 1
ATOM 2458 C C . GLY A 1 321 ? 7.086 25.512 -37.377 1.00 67.75 321 GLY A C 1
ATOM 2459 O O . GLY A 1 321 ? 7.195 25.218 -38.559 1.00 67.75 321 GLY A O 1
ATOM 2460 N N . ARG A 1 322 ? 5.916 25.949 -36.903 1.00 76.94 322 ARG A N 1
ATOM 2461 C CA . ARG A 1 322 ? 4.736 26.145 -37.769 1.00 76.94 322 ARG A CA 1
ATOM 2462 C C . ARG A 1 322 ? 4.824 27.398 -38.634 1.00 76.94 322 ARG A C 1
ATOM 2464 O O . ARG A 1 322 ? 4.047 27.514 -39.582 1.00 76.94 322 ARG A O 1
ATOM 2471 N N . ASN A 1 323 ? 5.763 28.292 -38.342 1.00 72.75 323 ASN A N 1
ATOM 2472 C CA . ASN A 1 323 ? 5.967 29.513 -39.107 1.00 72.75 323 ASN A CA 1
ATOM 2473 C C . ASN A 1 323 ? 6.379 29.283 -40.576 1.00 72.75 323 ASN A C 1
ATOM 2475 O O . ASN A 1 323 ? 6.143 30.179 -41.384 1.00 72.75 323 ASN A O 1
ATOM 2479 N N . TYR A 1 324 ? 6.875 28.088 -40.947 1.00 73.75 324 TYR A N 1
ATOM 2480 C CA . TYR A 1 324 ? 7.162 27.737 -42.351 1.00 73.75 324 TYR A CA 1
ATOM 2481 C C . TYR A 1 324 ? 5.961 28.012 -43.267 1.00 73.75 324 TYR A C 1
ATOM 2483 O O . TYR A 1 324 ? 6.131 28.548 -44.350 1.00 73.75 324 TYR A O 1
ATOM 2491 N N . LEU A 1 325 ? 4.730 27.757 -42.797 1.00 73.06 325 LEU A N 1
ATOM 2492 C CA . LEU A 1 325 ? 3.514 28.034 -43.566 1.00 73.06 325 LEU A CA 1
ATOM 2493 C C . LEU A 1 325 ? 3.395 29.520 -43.905 1.00 73.06 325 LEU A C 1
ATOM 2495 O O . LEU A 1 325 ? 3.159 29.871 -45.056 1.00 73.06 325 LEU A O 1
ATOM 2499 N N . SER A 1 326 ? 3.571 30.391 -42.908 1.00 75.31 326 SER A N 1
ATOM 2500 C CA . SER A 1 326 ? 3.489 31.843 -43.090 1.00 75.31 326 SER A CA 1
ATOM 2501 C C . SER A 1 326 ? 4.541 32.343 -44.085 1.00 75.31 326 SER A C 1
ATOM 2503 O O . SER A 1 326 ? 4.266 33.257 -44.857 1.00 75.31 326 SER A O 1
ATOM 2505 N N . GLU A 1 327 ? 5.732 31.748 -44.057 1.00 70.56 327 GLU A N 1
ATOM 2506 C CA . GLU A 1 327 ? 6.849 32.092 -44.934 1.00 70.56 327 GLU A CA 1
ATOM 2507 C C . GLU A 1 327 ? 6.633 31.583 -46.366 1.00 70.56 327 GLU A C 1
ATOM 2509 O O . GLU A 1 327 ? 6.836 32.329 -47.322 1.00 70.56 327 GLU A O 1
ATOM 2514 N N . THR A 1 328 ? 6.115 30.361 -46.525 1.00 72.12 328 THR A N 1
ATOM 2515 C CA . THR A 1 328 ? 5.713 29.809 -47.825 1.00 72.12 328 THR A CA 1
ATOM 2516 C C . THR A 1 328 ? 4.659 30.692 -48.494 1.00 72.12 328 THR A C 1
ATOM 2518 O O . THR A 1 328 ? 4.828 31.052 -49.655 1.00 72.12 328 THR A O 1
ATOM 2521 N N . PHE A 1 329 ? 3.612 31.116 -47.771 1.00 73.88 329 PHE A N 1
ATOM 2522 C CA . PHE A 1 329 ? 2.595 32.020 -48.328 1.00 73.88 329 PHE A CA 1
ATOM 2523 C C . PHE A 1 329 ? 3.218 33.327 -48.840 1.00 73.88 329 PHE A C 1
ATOM 2525 O O . PHE A 1 329 ? 2.977 33.704 -49.985 1.00 73.88 329 PHE A O 1
ATOM 2532 N N . LYS A 1 330 ? 4.087 33.970 -48.047 1.00 74.69 330 LYS A N 1
ATOM 2533 C CA . LYS A 1 330 ? 4.765 35.213 -48.451 1.00 74.69 330 LYS A CA 1
ATOM 2534 C C . LYS A 1 330 ? 5.626 35.042 -49.703 1.00 74.69 330 LYS A C 1
ATOM 2536 O O . LYS A 1 330 ? 5.563 35.891 -50.587 1.00 74.69 330 LYS A O 1
ATOM 2541 N N . ARG A 1 331 ? 6.404 33.956 -49.795 1.00 72.69 331 ARG A N 1
ATOM 2542 C CA . ARG A 1 331 ? 7.286 33.683 -50.947 1.00 72.69 331 ARG A CA 1
ATOM 2543 C C . ARG A 1 331 ? 6.522 33.461 -52.250 1.00 72.69 331 ARG A C 1
ATOM 2545 O O . ARG A 1 331 ? 7.033 33.800 -53.308 1.00 72.69 331 ARG A O 1
ATOM 2552 N N . HIS A 1 332 ? 5.293 32.960 -52.171 1.00 73.69 332 HIS A N 1
ATOM 2553 C CA . HIS A 1 332 ? 4.407 32.813 -53.328 1.00 73.69 332 HIS A CA 1
ATOM 2554 C C . HIS A 1 332 ? 3.497 34.032 -53.561 1.00 73.69 332 HIS A C 1
ATOM 2556 O O . HIS A 1 332 ? 2.540 33.942 -54.325 1.00 73.69 332 HIS A O 1
ATOM 2562 N N . GLY A 1 333 ? 3.759 35.168 -52.901 1.00 74.00 333 GLY A N 1
ATOM 2563 C CA . GLY A 1 333 ? 2.961 36.389 -53.058 1.00 74.00 333 GLY A CA 1
ATOM 2564 C C . GLY A 1 333 ? 1.543 36.291 -52.480 1.00 74.00 333 GLY A C 1
ATOM 2565 O O . GLY A 1 333 ? 0.680 37.098 -52.816 1.00 74.00 333 GLY A O 1
ATOM 2566 N N . LEU A 1 334 ? 1.284 35.310 -51.613 1.00 75.12 334 LEU A N 1
ATOM 2567 C CA . LEU A 1 334 ? -0.012 35.069 -50.985 1.00 75.12 334 LEU A CA 1
ATOM 2568 C C . LEU A 1 334 ? -0.037 35.620 -49.551 1.00 75.12 334 LEU A C 1
ATOM 2570 O O . LEU A 1 334 ? 0.939 35.542 -48.803 1.00 75.12 334 LEU A O 1
ATOM 2574 N N . SER A 1 335 ? -1.187 36.151 -49.126 1.00 78.12 335 SER A N 1
ATOM 2575 C CA . SER A 1 335 ? -1.369 36.587 -47.736 1.00 78.12 335 SER A CA 1
ATOM 2576 C C . SER A 1 335 ? -1.505 35.370 -46.807 1.00 78.12 335 SER A C 1
ATOM 2578 O O . SER A 1 335 ? -2.386 34.541 -47.038 1.00 78.12 335 SER A O 1
ATOM 2580 N N . PRO A 1 336 ? -0.725 35.273 -45.711 1.00 72.75 336 PRO A N 1
ATOM 2581 C CA . PRO A 1 336 ? -0.865 34.193 -44.728 1.00 72.75 336 PRO A CA 1
ATOM 2582 C C . PRO A 1 336 ? -2.230 34.170 -44.014 1.00 72.75 336 PRO A C 1
ATOM 2584 O O . PRO A 1 336 ? -2.572 33.178 -43.373 1.00 72.75 336 PRO A O 1
ATOM 2587 N N . GLY A 1 337 ? -3.012 35.252 -44.102 1.00 76.00 337 GLY A N 1
ATOM 2588 C CA . GLY A 1 337 ? -4.314 35.390 -43.452 1.00 76.00 337 GLY A CA 1
ATOM 2589 C C . GLY A 1 337 ? -4.228 35.802 -41.975 1.00 76.00 337 GLY A C 1
ATOM 2590 O O . GLY A 1 337 ? -3.251 35.537 -41.273 1.00 76.00 337 GLY A O 1
ATOM 2591 N N . SER A 1 338 ? -5.286 36.452 -41.482 1.00 77.75 338 SER A N 1
ATOM 2592 C CA . SER A 1 338 ? -5.353 37.026 -40.126 1.00 77.75 338 SER A CA 1
ATOM 2593 C C . SER A 1 338 ? -5.435 35.987 -38.999 1.00 77.75 338 SER A C 1
ATOM 2595 O O . SER A 1 338 ? -5.133 36.310 -37.853 1.00 77.75 338 SER A O 1
ATOM 2597 N N . PHE A 1 339 ? -5.804 34.738 -39.305 1.00 80.31 339 PHE A N 1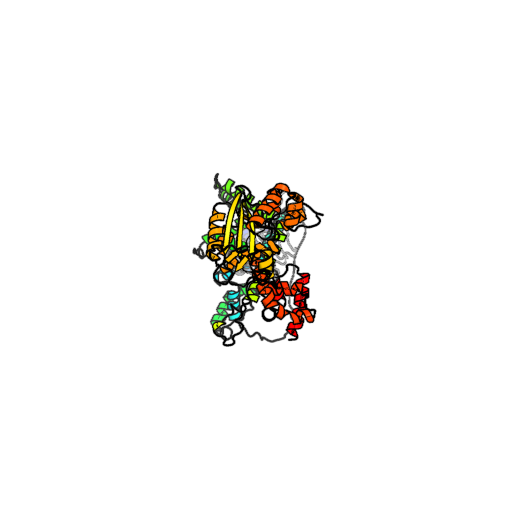
ATOM 2598 C CA . PHE A 1 339 ? -5.925 33.647 -38.327 1.00 80.31 339 PHE A CA 1
ATOM 2599 C C . PHE A 1 339 ? -4.678 32.756 -38.246 1.00 80.31 339 PHE A C 1
ATOM 2601 O O . PHE A 1 339 ? -4.296 32.315 -37.158 1.00 80.31 339 PHE A O 1
ATOM 2608 N N . THR A 1 340 ? -4.024 32.501 -39.380 1.00 76.94 340 THR A N 1
ATOM 2609 C CA . THR A 1 340 ? -2.871 31.592 -39.480 1.00 76.94 340 THR A CA 1
ATOM 2610 C C . THR A 1 340 ? -1.669 32.129 -38.713 1.00 76.94 340 THR A C 1
ATOM 2612 O O . THR A 1 340 ? -1.020 31.378 -37.987 1.00 76.94 340 THR A O 1
ATOM 2615 N N . VAL A 1 341 ? -1.409 33.439 -38.812 1.00 78.94 341 VAL A N 1
ATOM 2616 C CA . VAL A 1 341 ? -0.258 34.081 -38.159 1.00 78.94 341 VAL A CA 1
ATOM 2617 C C . VAL A 1 341 ? -0.361 33.997 -36.626 1.00 78.94 341 VAL A C 1
ATOM 2619 O O . VAL A 1 341 ? 0.553 33.437 -36.017 1.00 78.94 341 VAL A O 1
ATOM 2622 N N . PRO A 1 342 ? -1.461 34.424 -35.965 1.00 81.94 342 PRO A N 1
ATOM 2623 C CA . PRO A 1 342 ? -1.592 34.269 -34.513 1.00 81.94 342 PRO A CA 1
ATOM 2624 C C . PRO A 1 342 ? -1.576 32.808 -34.043 1.00 81.94 342 PRO A C 1
ATOM 2626 O O . PRO A 1 342 ? -1.003 32.499 -32.994 1.00 81.94 342 PRO A O 1
ATOM 2629 N N . TYR A 1 343 ? -2.188 31.892 -34.803 1.00 82.50 343 TYR A N 1
ATOM 2630 C CA . TYR A 1 343 ? -2.222 30.471 -34.449 1.00 82.50 343 TYR A CA 1
ATOM 2631 C C . TYR A 1 343 ? -0.831 29.822 -34.504 1.00 82.50 343 TYR A C 1
ATOM 2633 O O . TYR A 1 343 ? -0.452 29.111 -33.566 1.00 82.50 343 TYR A O 1
ATOM 2641 N N . ASN A 1 344 ? -0.057 30.090 -35.562 1.00 82.00 344 ASN A N 1
ATOM 2642 C CA . ASN A 1 344 ? 1.312 29.596 -35.709 1.00 82.00 344 ASN A CA 1
ATOM 2643 C C . ASN A 1 344 ? 2.198 30.113 -34.570 1.00 82.00 344 ASN A C 1
ATOM 2645 O O . ASN A 1 344 ? 2.797 29.302 -33.864 1.00 82.00 344 ASN A O 1
ATOM 2649 N N . SER A 1 345 ? 2.160 31.422 -34.291 1.00 83.25 345 SER A N 1
ATOM 2650 C CA . SER A 1 345 ? 2.912 32.035 -33.187 1.00 83.25 345 SER A CA 1
ATOM 2651 C C . SER A 1 345 ? 2.561 31.429 -31.824 1.00 83.25 345 SER A C 1
ATOM 2653 O O . SER A 1 345 ? 3.448 31.123 -31.026 1.00 83.25 345 SER A O 1
ATOM 2655 N N . LYS A 1 346 ? 1.272 31.177 -31.547 1.00 85.56 346 LYS A N 1
ATOM 2656 C CA . LYS A 1 346 ? 0.846 30.513 -30.303 1.00 85.56 346 LYS A CA 1
ATOM 2657 C C . LYS A 1 346 ? 1.418 29.097 -30.189 1.00 85.56 346 LYS A C 1
ATOM 2659 O O . LYS A 1 346 ? 1.877 28.701 -29.117 1.00 85.56 346 LYS A O 1
ATOM 2664 N N . LYS A 1 347 ? 1.374 28.319 -31.273 1.00 81.62 347 LYS A N 1
ATOM 2665 C CA . LYS A 1 347 ? 1.854 26.929 -31.284 1.00 81.62 347 LYS A CA 1
ATOM 2666 C C . LYS A 1 347 ? 3.372 26.831 -31.183 1.00 81.62 347 LYS A C 1
ATOM 2668 O O . LYS A 1 347 ? 3.860 25.942 -30.482 1.00 81.62 347 LYS A O 1
ATOM 2673 N N . ASP A 1 348 ? 4.098 27.748 -31.807 1.00 82.62 348 ASP A N 1
ATOM 2674 C CA . ASP A 1 348 ? 5.554 27.811 -31.702 1.00 82.62 348 ASP A CA 1
ATOM 2675 C C . ASP A 1 348 ? 5.993 28.254 -30.299 1.00 82.62 348 ASP A C 1
ATOM 2677 O O . ASP A 1 348 ? 6.854 27.606 -29.702 1.00 82.62 348 ASP A O 1
ATOM 2681 N N . HIS A 1 349 ? 5.291 29.208 -29.673 1.00 85.75 349 HIS A N 1
ATOM 2682 C CA . HIS A 1 349 ? 5.512 29.561 -28.261 1.00 85.75 349 HIS A CA 1
ATOM 2683 C C . HIS A 1 349 ? 5.278 28.379 -27.303 1.00 85.75 349 HIS A C 1
ATOM 2685 O O . HIS A 1 349 ? 6.051 28.145 -26.370 1.00 85.75 349 HIS A O 1
ATOM 2691 N N . GLU A 1 350 ? 4.224 27.582 -27.525 1.00 84.19 350 GLU A N 1
ATOM 2692 C CA . GLU A 1 350 ? 3.983 26.339 -26.773 1.00 84.19 350 GLU A CA 1
ATOM 2693 C C . GLU A 1 350 ? 5.119 25.314 -26.975 1.00 84.19 350 GLU A C 1
ATOM 2695 O O . GLU A 1 350 ? 5.556 24.681 -26.005 1.00 84.19 350 GLU A O 1
ATOM 2700 N N . ARG A 1 351 ? 5.614 25.150 -28.212 1.00 79.81 351 ARG A N 1
ATOM 2701 C CA . ARG A 1 351 ? 6.744 24.265 -28.554 1.00 79.81 351 ARG A CA 1
ATOM 2702 C C . ARG A 1 351 ? 8.020 24.709 -27.844 1.00 79.81 351 ARG A C 1
ATOM 2704 O O . ARG A 1 351 ? 8.656 23.879 -27.193 1.00 79.81 351 ARG A O 1
ATOM 2711 N N . GLU A 1 352 ? 8.356 25.994 -27.888 1.00 82.56 352 GLU A N 1
ATOM 2712 C CA . GLU A 1 352 ? 9.522 26.550 -27.198 1.00 82.56 352 GLU A CA 1
ATOM 2713 C C . GLU A 1 352 ? 9.462 26.339 -25.687 1.00 82.56 352 GLU A C 1
ATOM 2715 O O . GLU A 1 352 ? 10.435 25.881 -25.082 1.00 82.56 352 GLU A O 1
ATOM 2720 N N . LYS A 1 353 ? 8.312 26.622 -25.059 1.00 85.50 353 LYS A N 1
ATOM 2721 C CA . LYS A 1 353 ? 8.114 26.375 -23.623 1.00 85.50 353 LYS A CA 1
ATOM 2722 C C . LYS A 1 353 ? 8.348 24.906 -23.272 1.00 85.50 353 LYS A C 1
ATOM 2724 O O . LYS A 1 353 ? 9.019 24.611 -22.282 1.00 85.50 353 LYS A O 1
ATOM 2729 N N . ARG A 1 354 ? 7.840 23.970 -24.085 1.00 80.19 354 ARG A N 1
ATOM 2730 C CA . ARG A 1 354 ? 8.062 22.524 -23.896 1.00 80.19 354 ARG A CA 1
ATOM 2731 C C . ARG A 1 354 ? 9.528 22.139 -24.079 1.00 80.19 354 ARG A C 1
ATOM 2733 O O . ARG A 1 354 ? 10.041 21.369 -23.269 1.00 80.19 354 ARG A O 1
ATOM 2740 N N . GLN A 1 355 ? 10.215 22.685 -25.083 1.00 77.38 355 GLN A N 1
ATOM 2741 C CA . GLN A 1 355 ? 11.641 22.434 -25.305 1.00 77.38 355 GLN A CA 1
ATOM 2742 C C . GLN A 1 355 ? 12.486 22.946 -24.133 1.00 77.38 355 GLN A C 1
ATOM 2744 O O . GLN A 1 355 ? 13.257 22.167 -23.566 1.00 77.38 355 GLN A O 1
ATOM 2749 N N . LYS A 1 356 ? 12.278 24.201 -23.710 1.00 82.69 356 LYS A N 1
ATOM 2750 C CA . LYS A 1 356 ? 12.923 24.813 -22.536 1.00 82.69 356 LYS A CA 1
ATOM 2751 C C . LYS A 1 356 ? 12.691 23.960 -21.283 1.00 82.69 356 LYS A C 1
ATOM 2753 O O . LYS A 1 356 ? 13.653 23.564 -20.631 1.00 82.69 356 LYS A O 1
ATOM 2758 N N . LYS A 1 357 ? 11.440 23.552 -21.019 1.00 79.88 357 LYS A N 1
ATOM 2759 C CA . LYS A 1 357 ? 11.095 22.656 -19.900 1.00 79.88 357 LYS A CA 1
ATOM 2760 C C . LYS A 1 357 ? 11.790 21.296 -20.008 1.00 79.88 357 LYS A C 1
ATOM 2762 O O . LYS A 1 357 ? 12.328 20.814 -19.021 1.00 79.88 357 LYS A O 1
ATOM 2767 N N . SER A 1 358 ? 11.832 20.680 -21.191 1.00 72.06 358 SER A N 1
ATOM 2768 C CA . SER A 1 358 ? 12.463 19.365 -21.377 1.00 72.06 358 SER A CA 1
ATOM 2769 C C . SER A 1 358 ? 13.967 19.388 -21.078 1.00 72.06 358 SER A C 1
ATOM 2771 O O . SER A 1 358 ? 14.499 18.412 -20.551 1.00 72.06 358 SER A O 1
ATOM 2773 N N . LYS A 1 359 ? 14.656 20.500 -21.366 1.00 78.69 359 LYS A N 1
ATOM 2774 C CA . LYS A 1 359 ? 16.098 20.652 -21.132 1.00 78.69 359 LYS A CA 1
ATOM 2775 C C . LYS A 1 359 ? 16.455 20.804 -19.647 1.00 78.69 359 LYS A C 1
ATOM 2777 O O . LYS A 1 359 ? 17.619 20.586 -19.314 1.00 78.69 359 LYS A O 1
ATOM 2782 N N . LEU A 1 360 ? 15.485 21.107 -18.775 1.00 81.19 360 LEU A N 1
ATOM 2783 C CA . LEU A 1 360 ? 15.712 21.264 -17.336 1.00 81.19 360 LEU A CA 1
ATOM 2784 C C . LEU A 1 360 ? 16.324 19.991 -16.715 1.00 81.19 360 LEU A C 1
ATOM 2786 O O . LEU A 1 360 ? 15.867 18.884 -17.031 1.00 81.19 360 LEU A O 1
ATOM 2790 N N . PRO A 1 361 ? 17.305 20.121 -15.798 1.00 80.44 361 PRO A N 1
ATOM 2791 C CA . PRO A 1 361 ? 17.939 18.980 -15.134 1.00 80.44 361 PRO A CA 1
ATOM 2792 C C . PRO A 1 361 ? 16.938 18.035 -14.463 1.00 80.44 361 PRO A C 1
ATOM 2794 O O . PRO A 1 361 ? 17.031 16.822 -14.633 1.00 80.44 361 PRO A O 1
ATOM 2797 N N . GLU A 1 362 ? 15.922 18.576 -13.787 1.00 78.88 362 GLU A N 1
ATOM 2798 C CA . GLU A 1 362 ? 14.871 17.790 -13.130 1.00 78.88 362 GLU A CA 1
ATOM 2799 C C . GLU A 1 362 ? 14.083 16.920 -14.126 1.00 78.88 362 GLU A C 1
ATOM 2801 O O . GLU A 1 362 ? 13.811 15.747 -13.869 1.00 78.88 362 GLU A O 1
ATOM 2806 N N . GLN A 1 363 ? 13.775 17.456 -15.312 1.00 79.94 363 GLN A N 1
ATOM 2807 C CA . GLN A 1 363 ? 13.052 16.733 -16.362 1.00 79.94 363 GLN A CA 1
ATOM 2808 C C . GLN A 1 363 ? 13.936 15.686 -17.051 1.00 79.94 363 GLN A C 1
ATOM 2810 O O . GLN A 1 363 ? 13.454 14.613 -17.423 1.00 79.94 363 GLN A O 1
ATOM 2815 N N . LYS A 1 364 ? 15.241 15.949 -17.207 1.00 77.81 364 LYS A N 1
ATOM 2816 C CA . LYS A 1 364 ? 16.213 14.936 -17.656 1.00 77.81 364 LYS A CA 1
ATOM 2817 C C . LYS A 1 364 ? 16.331 13.801 -16.635 1.00 77.81 364 LYS A C 1
ATOM 2819 O O . LYS A 1 364 ? 16.201 12.637 -17.008 1.00 77.81 364 LYS A O 1
ATOM 2824 N N . LEU A 1 365 ? 16.472 14.134 -15.353 1.00 77.56 365 LEU A N 1
ATOM 2825 C CA . LEU A 1 365 ? 16.534 13.164 -14.261 1.00 77.56 365 LEU A CA 1
ATOM 2826 C C . LEU A 1 365 ? 15.256 12.318 -14.184 1.00 77.56 365 LEU A C 1
ATOM 2828 O O . LEU A 1 365 ? 15.333 11.096 -14.078 1.00 77.56 365 LEU A O 1
ATOM 2832 N N . ARG A 1 366 ? 14.073 12.937 -14.293 1.00 82.50 366 ARG A N 1
ATOM 2833 C CA . ARG A 1 366 ? 12.791 12.217 -14.323 1.00 82.50 366 ARG A CA 1
ATOM 2834 C C . ARG A 1 366 ? 12.710 11.247 -15.501 1.00 82.50 366 ARG A C 1
ATOM 2836 O O . ARG A 1 366 ? 12.227 10.136 -15.316 1.00 82.50 366 ARG A O 1
ATOM 2843 N N . ARG A 1 367 ? 13.199 11.625 -16.687 1.00 76.50 367 ARG A N 1
ATOM 2844 C CA . ARG A 1 367 ? 13.240 10.736 -17.862 1.00 76.50 367 ARG A CA 1
ATOM 2845 C C . ARG A 1 367 ? 14.162 9.538 -17.660 1.00 76.50 367 ARG A C 1
ATOM 2847 O O . ARG A 1 367 ? 13.773 8.434 -18.026 1.00 76.50 367 ARG A O 1
ATOM 2854 N N . LEU A 1 368 ? 15.335 9.739 -17.058 1.00 78.12 368 LEU A N 1
ATOM 2855 C CA . LEU A 1 368 ? 16.244 8.641 -16.715 1.00 78.12 368 LEU A CA 1
ATOM 2856 C C . LEU A 1 368 ? 15.596 7.684 -15.708 1.00 78.12 368 LEU A C 1
ATOM 2858 O O . LEU A 1 368 ? 15.561 6.486 -15.969 1.00 78.12 368 LEU A O 1
ATOM 2862 N N . LYS A 1 369 ? 14.972 8.214 -14.646 1.00 78.12 369 LYS A N 1
ATOM 2863 C CA . LYS A 1 369 ? 14.210 7.413 -13.673 1.00 78.12 369 LYS A CA 1
ATOM 2864 C C . LYS A 1 369 ? 13.083 6.617 -14.338 1.00 78.12 369 LYS A C 1
ATOM 2866 O O . LYS A 1 369 ? 12.962 5.428 -14.108 1.00 78.12 369 LYS A O 1
ATOM 2871 N N . LEU A 1 370 ? 12.289 7.236 -15.216 1.00 78.50 370 LEU A N 1
ATOM 2872 C CA . LEU A 1 370 ? 11.211 6.543 -15.939 1.00 78.50 370 LEU A CA 1
ATOM 2873 C C . LEU A 1 370 ? 11.726 5.513 -16.956 1.00 78.50 370 LEU A C 1
ATOM 2875 O O . LEU A 1 370 ? 11.030 4.548 -17.264 1.00 78.50 370 LEU A O 1
ATOM 2879 N N . LYS A 1 371 ? 12.908 5.725 -17.545 1.00 77.12 371 LYS A N 1
ATOM 2880 C CA . LYS A 1 371 ? 13.546 4.733 -18.420 1.00 77.12 371 LYS A CA 1
ATOM 2881 C C . LYS A 1 371 ? 13.986 3.521 -17.603 1.00 77.12 371 LYS A C 1
ATOM 2883 O O . LYS A 1 371 ? 13.674 2.406 -17.993 1.00 77.12 371 LYS A O 1
ATOM 2888 N N . GLU A 1 372 ? 14.648 3.758 -16.479 1.00 77.50 372 GLU A N 1
ATOM 2889 C CA . GLU A 1 372 ? 15.062 2.718 -15.541 1.00 77.50 372 GLU A CA 1
ATOM 2890 C C . GLU A 1 372 ? 13.862 1.931 -14.994 1.00 77.50 372 GLU A C 1
ATOM 2892 O O . GLU A 1 372 ? 13.836 0.714 -15.108 1.00 77.50 372 GLU A O 1
ATOM 2897 N N . GLU A 1 373 ? 12.812 2.615 -14.530 1.00 79.56 373 GLU A N 1
ATOM 2898 C CA . GLU A 1 373 ? 11.576 1.975 -14.057 1.00 79.56 373 GLU A CA 1
ATOM 2899 C C . GLU A 1 373 ? 10.930 1.079 -15.126 1.00 79.56 373 GLU A C 1
ATOM 2901 O O . GLU A 1 373 ? 10.423 0.009 -14.801 1.00 79.56 373 GLU A O 1
ATOM 2906 N N . ARG A 1 374 ? 10.969 1.485 -16.404 1.00 79.31 374 ARG A N 1
ATOM 2907 C CA . ARG A 1 374 ? 10.463 0.663 -17.516 1.00 79.31 374 ARG A CA 1
ATOM 2908 C C . ARG A 1 374 ? 11.333 -0.558 -17.791 1.00 79.31 374 ARG A C 1
ATOM 2910 O O . ARG A 1 374 ? 10.778 -1.610 -18.078 1.00 79.31 374 ARG A O 1
ATOM 2917 N N . ILE A 1 375 ? 12.657 -0.416 -17.725 1.00 76.56 375 ILE A N 1
ATOM 2918 C CA . ILE A 1 375 ? 13.588 -1.536 -17.917 1.00 76.56 375 ILE A CA 1
ATOM 2919 C C . ILE A 1 375 ? 13.362 -2.570 -16.816 1.00 76.56 375 ILE A C 1
ATOM 2921 O O . ILE A 1 375 ? 13.049 -3.710 -17.132 1.00 76.56 375 ILE A O 1
ATOM 2925 N N . THR A 1 376 ? 13.385 -2.141 -15.553 1.00 79.38 376 THR A N 1
ATOM 2926 C CA . THR A 1 376 ? 13.145 -3.016 -14.400 1.00 79.38 376 THR A CA 1
ATOM 2927 C C . THR A 1 376 ? 11.766 -3.665 -14.439 1.00 79.38 376 THR A C 1
ATOM 2929 O O . THR A 1 376 ? 11.637 -4.856 -14.190 1.00 79.38 376 THR A O 1
ATOM 2932 N N . SER A 1 377 ? 10.714 -2.916 -14.788 1.00 82.62 377 SER A N 1
ATOM 2933 C CA . SER A 1 377 ? 9.371 -3.496 -14.908 1.00 82.62 377 SER A CA 1
ATOM 2934 C C . SER A 1 377 ? 9.297 -4.545 -16.018 1.00 82.62 377 SER A C 1
ATOM 2936 O O . SER A 1 377 ? 8.650 -5.566 -15.827 1.00 82.62 377 SER A O 1
ATOM 2938 N N . LYS A 1 378 ? 9.942 -4.301 -17.165 1.00 81.56 378 LYS A N 1
ATOM 2939 C CA . LYS A 1 378 ? 9.972 -5.245 -18.287 1.00 81.56 378 LYS A CA 1
ATOM 2940 C C . LYS A 1 378 ? 10.753 -6.508 -17.924 1.00 81.56 378 LYS A C 1
ATOM 2942 O O . LYS A 1 378 ? 10.237 -7.598 -18.134 1.00 81.56 378 LYS A O 1
ATOM 2947 N N . GLY A 1 379 ? 11.941 -6.359 -17.337 1.00 80.38 379 GLY A N 1
ATOM 2948 C CA . GLY A 1 379 ? 12.753 -7.489 -16.880 1.00 80.38 379 GLY A CA 1
ATOM 2949 C C . GLY A 1 379 ? 12.049 -8.315 -15.802 1.00 80.38 379 GLY A C 1
ATOM 2950 O O . GLY A 1 379 ? 12.052 -9.541 -15.876 1.00 80.38 379 GLY A O 1
ATOM 2951 N N . ALA A 1 380 ? 11.339 -7.662 -14.876 1.00 82.25 380 ALA A N 1
ATOM 2952 C CA . ALA A 1 380 ? 10.526 -8.342 -13.873 1.00 82.25 380 ALA A CA 1
ATOM 2953 C C . ALA A 1 380 ? 9.378 -9.142 -14.504 1.00 82.25 380 ALA A C 1
ATOM 2955 O O . ALA A 1 380 ? 9.221 -10.307 -14.156 1.00 82.25 380 ALA A O 1
ATOM 2956 N N . CYS A 1 381 ? 8.614 -8.553 -15.437 1.00 82.38 381 CYS A N 1
ATOM 2957 C CA . CYS A 1 381 ? 7.542 -9.257 -16.153 1.00 82.38 381 CYS A CA 1
ATOM 2958 C C . CYS A 1 381 ? 8.080 -10.490 -16.887 1.00 82.38 381 CYS A C 1
ATOM 2960 O O . CYS A 1 381 ? 7.579 -11.589 -16.663 1.00 82.38 381 CYS A O 1
ATOM 2962 N N . GLU A 1 382 ? 9.153 -10.326 -17.668 1.00 81.25 382 GLU A N 1
ATOM 2963 C CA . GLU A 1 382 ? 9.806 -11.431 -18.382 1.00 81.25 382 GLU A CA 1
ATOM 2964 C C . GLU A 1 382 ? 10.277 -12.535 -17.417 1.00 81.25 382 GLU A C 1
ATOM 2966 O O . GLU A 1 382 ? 10.060 -13.717 -17.671 1.00 81.25 382 GLU A O 1
ATOM 2971 N N . ALA A 1 383 ? 10.876 -12.168 -16.278 1.00 83.25 383 ALA A N 1
ATOM 2972 C CA . ALA A 1 383 ? 11.316 -13.129 -15.269 1.00 83.25 383 ALA A CA 1
ATOM 2973 C C . ALA A 1 383 ? 10.149 -13.836 -14.556 1.00 83.25 383 ALA A C 1
ATOM 2975 O O . ALA A 1 383 ? 10.286 -14.995 -14.171 1.00 83.25 383 ALA A O 1
ATOM 2976 N N . THR A 1 384 ? 9.005 -13.175 -14.355 1.00 83.31 384 THR A N 1
ATOM 2977 C CA . THR A 1 384 ? 7.836 -13.776 -13.687 1.00 83.31 384 THR A CA 1
ATOM 2978 C C . THR A 1 384 ? 6.977 -14.640 -14.606 1.00 83.31 384 THR A C 1
ATOM 2980 O O . THR A 1 384 ? 6.433 -15.644 -14.141 1.00 83.31 384 THR A O 1
ATOM 2983 N N . GLU A 1 385 ? 6.865 -14.265 -15.881 1.00 78.44 385 GLU A N 1
ATOM 2984 C CA . GLU A 1 385 ? 6.032 -14.947 -16.879 1.00 78.44 385 GLU A CA 1
ATOM 2985 C C . GLU A 1 385 ? 6.724 -16.183 -17.466 1.00 78.44 385 GLU A C 1
ATOM 2987 O O . GLU A 1 385 ? 6.039 -17.152 -17.773 1.00 78.44 385 GLU A O 1
ATOM 2992 N N . GLY A 1 386 ? 8.060 -16.189 -17.564 1.00 70.81 386 GLY A N 1
ATOM 2993 C CA . GLY A 1 386 ? 8.790 -17.255 -18.261 1.00 70.81 386 GLY A CA 1
ATOM 2994 C C . GLY A 1 386 ? 8.730 -17.086 -19.785 1.00 70.81 386 GLY A C 1
ATOM 2995 O O . GLY A 1 386 ? 8.307 -16.040 -20.289 1.00 70.81 386 GLY A O 1
ATOM 2996 N N . ALA A 1 387 ? 9.176 -18.091 -20.542 1.00 63.38 387 ALA A N 1
ATOM 2997 C CA . ALA A 1 387 ? 9.131 -18.059 -22.004 1.00 63.38 387 ALA A CA 1
ATOM 2998 C C . ALA A 1 387 ? 7.668 -18.106 -22.486 1.00 63.38 387 ALA A C 1
ATOM 3000 O O . ALA A 1 387 ? 7.061 -19.161 -22.586 1.00 63.38 387 ALA A O 1
ATOM 3001 N N . SER A 1 388 ? 7.069 -16.940 -22.743 1.00 57.16 388 SER A N 1
ATOM 3002 C CA . SER A 1 388 ? 5.679 -16.835 -23.231 1.00 57.16 388 SER A CA 1
ATOM 3003 C C . SER A 1 388 ? 5.585 -16.505 -24.727 1.00 57.16 388 SER A C 1
ATOM 3005 O O . SER A 1 388 ? 4.514 -16.616 -25.318 1.00 57.16 388 SER A O 1
ATOM 3007 N N . TYR A 1 389 ? 6.693 -16.083 -25.349 1.00 49.84 389 TYR A N 1
ATOM 3008 C CA . TYR A 1 389 ? 6.738 -15.600 -26.734 1.00 49.84 389 TYR A CA 1
ATOM 3009 C C . TYR A 1 389 ? 8.019 -16.057 -27.442 1.00 49.84 389 TYR A C 1
ATOM 3011 O O . TYR A 1 389 ? 8.859 -15.237 -27.812 1.00 49.84 389 TYR A O 1
ATOM 3019 N N . GLU A 1 390 ? 8.172 -17.364 -27.641 1.00 51.53 390 GLU A N 1
ATOM 3020 C CA . GLU A 1 390 ? 9.173 -17.909 -28.564 1.00 51.53 390 GLU A CA 1
ATOM 3021 C C . GLU A 1 390 ? 8.490 -18.491 -29.805 1.00 51.53 390 GLU A C 1
ATOM 3023 O O . GLU A 1 390 ? 7.340 -18.939 -29.763 1.00 51.53 390 GLU A O 1
ATOM 3028 N N . SER A 1 391 ? 9.171 -18.413 -30.951 1.00 48.06 391 SER A N 1
ATOM 3029 C CA . SER A 1 391 ? 8.654 -19.010 -32.188 1.00 48.06 391 SER A CA 1
ATOM 3030 C C . SER A 1 391 ? 8.596 -20.527 -32.009 1.00 48.06 391 SER A C 1
ATOM 3032 O O . SER A 1 391 ? 9.534 -21.101 -31.475 1.00 48.06 391 SER A O 1
ATOM 3034 N N . GLU A 1 392 ? 7.500 -21.159 -32.434 1.00 49.53 392 GLU A N 1
ATOM 3035 C CA . GLU A 1 392 ? 7.277 -22.613 -32.307 1.00 49.53 392 GLU A CA 1
ATOM 3036 C C . GLU A 1 392 ? 7.127 -23.148 -30.867 1.00 49.53 392 GLU A C 1
ATOM 3038 O O . GLU A 1 392 ? 7.099 -24.359 -30.670 1.00 49.53 392 GLU A O 1
ATOM 3043 N N . ILE A 1 393 ? 6.906 -22.284 -29.865 1.00 53.09 393 ILE A N 1
ATOM 3044 C CA . ILE A 1 393 ? 6.756 -22.706 -28.458 1.00 53.09 393 ILE A CA 1
ATOM 3045 C C . ILE A 1 393 ? 5.608 -23.710 -28.216 1.00 53.09 393 ILE A C 1
ATOM 3047 O O . ILE A 1 393 ? 5.676 -24.515 -27.296 1.00 53.09 393 ILE A O 1
ATOM 3051 N N . SER A 1 394 ? 4.573 -23.728 -29.070 1.00 50.75 394 SER A N 1
ATOM 3052 C CA . SER A 1 394 ? 3.498 -24.740 -29.024 1.00 50.75 394 SER A CA 1
ATOM 3053 C C . SER A 1 394 ? 3.897 -26.127 -29.546 1.00 50.75 394 SER A C 1
ATOM 3055 O O . SER A 1 394 ? 3.136 -27.067 -29.339 1.00 50.75 394 SER A O 1
ATOM 3057 N N . PHE A 1 395 ? 5.032 -26.260 -30.237 1.00 51.59 395 PHE A N 1
ATOM 3058 C CA . PHE A 1 395 ? 5.490 -27.511 -30.859 1.00 51.59 395 PHE A CA 1
ATOM 3059 C C . PHE A 1 395 ? 6.682 -28.152 -30.132 1.00 51.59 395 PHE A C 1
ATOM 3061 O O . PHE A 1 395 ? 7.096 -29.250 -30.498 1.00 51.59 395 PHE A O 1
ATOM 3068 N N . SER A 1 396 ? 7.218 -27.501 -29.094 1.00 51.31 396 SER A N 1
ATOM 3069 C CA . SER A 1 396 ? 8.220 -28.097 -28.210 1.00 51.31 396 SER A CA 1
ATOM 3070 C C . SER A 1 396 ? 7.545 -29.056 -27.221 1.00 51.31 396 SER A C 1
ATOM 3072 O O . SER A 1 396 ? 6.782 -28.632 -26.356 1.00 51.31 396 SER A O 1
ATOM 3074 N N . GLU A 1 397 ? 7.827 -30.359 -27.328 1.00 48.94 397 GLU A N 1
ATOM 3075 C CA . GLU A 1 397 ? 7.424 -31.374 -26.333 1.00 48.94 397 GLU A CA 1
ATOM 3076 C C . GLU A 1 397 ? 8.275 -31.319 -25.047 1.00 48.94 397 GLU A C 1
ATOM 3078 O O . GLU A 1 397 ? 8.005 -32.036 -24.079 1.00 48.94 397 GLU A O 1
ATOM 3083 N N . GLN A 1 398 ? 9.290 -30.451 -24.998 1.00 50.72 398 GLN A N 1
ATOM 3084 C CA . GLN A 1 398 ? 10.020 -30.143 -23.774 1.00 50.72 398 GLN A CA 1
ATOM 3085 C C . GLN A 1 398 ? 9.220 -29.083 -23.016 1.00 50.72 398 GLN A C 1
ATOM 3087 O O . GLN A 1 398 ? 9.224 -27.905 -23.363 1.00 50.72 398 GLN A O 1
ATOM 3092 N N . ALA A 1 399 ? 8.473 -29.530 -22.005 1.00 54.28 399 ALA A N 1
ATOM 3093 C CA . ALA A 1 399 ? 7.731 -28.680 -21.081 1.00 54.28 399 ALA A CA 1
ATOM 3094 C C . ALA A 1 399 ? 8.696 -27.796 -20.270 1.00 54.28 399 ALA A C 1
ATOM 3096 O O . ALA A 1 399 ? 9.013 -28.088 -19.117 1.00 54.28 399 ALA A O 1
ATOM 3097 N N . GLU A 1 400 ? 9.187 -26.721 -20.873 1.00 55.66 400 GLU A N 1
ATOM 3098 C CA . GLU A 1 400 ? 10.121 -25.801 -20.238 1.00 55.66 400 GLU A CA 1
ATOM 3099 C C . GLU A 1 400 ? 9.335 -24.628 -19.648 1.00 55.66 400 GLU A C 1
ATOM 3101 O O . GLU A 1 400 ? 9.178 -23.572 -20.248 1.00 55.66 400 GLU A O 1
ATOM 3106 N N . ASP A 1 401 ? 8.839 -24.869 -18.428 1.00 58.31 401 ASP A N 1
ATOM 3107 C CA . ASP A 1 401 ? 8.433 -23.863 -17.440 1.00 58.31 401 ASP A CA 1
ATOM 3108 C C . ASP A 1 401 ? 7.019 -23.242 -17.558 1.00 58.31 401 ASP A C 1
ATOM 3110 O O . ASP A 1 401 ? 6.805 -22.151 -18.081 1.00 58.31 401 ASP A O 1
ATOM 3114 N N . ILE A 1 402 ? 6.039 -23.929 -16.952 1.00 61.53 402 ILE A N 1
ATOM 3115 C CA . ILE A 1 402 ? 4.636 -23.479 -16.796 1.00 61.53 402 ILE A CA 1
ATOM 3116 C C . ILE A 1 402 ? 4.423 -22.789 -15.424 1.00 61.53 402 ILE A C 1
ATOM 3118 O O . ILE A 1 402 ? 3.317 -22.359 -15.084 1.00 61.53 402 ILE A O 1
ATOM 3122 N N . GLU A 1 403 ? 5.455 -22.702 -14.575 1.00 69.31 403 GLU A N 1
ATOM 3123 C CA . GLU A 1 403 ? 5.281 -22.287 -13.182 1.00 69.31 403 GLU A CA 1
ATOM 3124 C C . GLU A 1 403 ? 5.297 -20.757 -13.054 1.00 69.31 403 GLU A C 1
ATOM 3126 O O . GLU A 1 403 ? 6.332 -20.090 -13.021 1.00 69.31 403 GLU A O 1
ATOM 3131 N N . ARG A 1 404 ? 4.108 -20.157 -12.978 1.00 77.56 404 ARG A N 1
ATOM 3132 C CA . ARG A 1 404 ? 3.977 -18.706 -12.826 1.00 77.56 404 ARG A CA 1
ATOM 3133 C C . ARG A 1 404 ? 4.411 -18.257 -11.428 1.00 77.56 404 ARG A C 1
ATOM 3135 O O . ARG A 1 404 ? 3.834 -18.669 -10.421 1.00 77.56 404 ARG A O 1
ATOM 3142 N N . ILE A 1 405 ? 5.365 -17.326 -11.367 1.00 88.31 405 ILE A N 1
ATOM 3143 C CA . ILE A 1 405 ? 5.743 -16.658 -10.114 1.00 88.31 405 ILE A CA 1
ATOM 3144 C C . ILE A 1 405 ? 4.547 -15.825 -9.624 1.00 88.31 405 ILE A C 1
ATOM 3146 O O . ILE A 1 405 ? 3.985 -15.060 -10.412 1.00 88.31 405 ILE A O 1
ATOM 3150 N N . PRO A 1 406 ? 4.148 -15.917 -8.341 1.00 89.44 406 PRO A N 1
ATOM 3151 C CA . PRO A 1 406 ? 2.987 -15.190 -7.843 1.00 89.44 406 PRO A CA 1
ATOM 3152 C C . PRO A 1 406 ? 3.188 -13.676 -7.916 1.00 89.44 406 PRO A C 1
ATOM 3154 O O . PRO A 1 406 ? 4.300 -13.159 -7.720 1.00 89.44 406 PRO A O 1
ATOM 3157 N N . ASP A 1 407 ? 2.079 -12.963 -8.106 1.00 88.31 407 ASP A N 1
ATOM 3158 C CA . ASP A 1 407 ? 2.051 -11.505 -8.078 1.00 88.31 407 ASP A CA 1
ATOM 3159 C C . ASP A 1 407 ? 2.540 -10.970 -6.719 1.00 88.31 407 ASP A C 1
ATOM 3161 O O . ASP A 1 407 ? 2.467 -11.628 -5.674 1.00 88.31 407 ASP A O 1
ATOM 3165 N N . ALA A 1 408 ? 3.087 -9.755 -6.728 1.00 90.94 408 ALA A N 1
ATOM 3166 C CA . ALA A 1 408 ? 3.626 -9.131 -5.528 1.00 90.94 408 ALA A CA 1
ATOM 3167 C C . ALA A 1 408 ? 2.520 -8.837 -4.505 1.00 90.94 408 ALA A C 1
ATOM 3169 O O . ALA A 1 408 ? 1.626 -8.035 -4.771 1.00 90.94 408 ALA A O 1
ATOM 3170 N N . ILE A 1 409 ? 2.643 -9.395 -3.297 1.00 91.69 409 ILE A N 1
ATOM 3171 C CA . ILE A 1 409 ? 1.793 -9.011 -2.165 1.00 91.69 409 ILE A CA 1
ATOM 3172 C C . ILE A 1 409 ? 2.325 -7.692 -1.589 1.00 91.69 409 ILE A C 1
ATOM 3174 O O . ILE A 1 409 ? 3.468 -7.644 -1.119 1.00 91.69 409 ILE A O 1
ATOM 3178 N N . PRO A 1 410 ? 1.546 -6.596 -1.628 1.00 89.69 410 PRO A N 1
ATOM 3179 C CA . PRO A 1 410 ? 2.031 -5.298 -1.189 1.00 89.69 410 PRO A CA 1
ATOM 3180 C C . PRO A 1 410 ? 2.273 -5.262 0.317 1.00 89.69 410 PRO A C 1
ATOM 3182 O O . PRO A 1 410 ? 1.427 -5.663 1.113 1.00 89.69 410 PRO A O 1
ATOM 3185 N N . LYS A 1 411 ? 3.422 -4.713 0.717 1.00 87.12 411 LYS A N 1
ATOM 3186 C CA . LYS A 1 411 ? 3.706 -4.445 2.126 1.00 87.12 411 LYS A CA 1
ATOM 3187 C C . LYS A 1 411 ? 2.713 -3.403 2.671 1.00 87.12 411 LYS A C 1
ATOM 3189 O O . LYS A 1 411 ? 2.516 -2.380 2.009 1.00 87.12 411 LYS A O 1
ATOM 3194 N N . PRO A 1 412 ? 2.125 -3.605 3.867 1.00 87.56 412 PRO A N 1
ATOM 3195 C CA . PRO A 1 412 ? 1.192 -2.643 4.446 1.00 87.56 412 PRO A CA 1
ATOM 3196 C C . PRO A 1 412 ? 1.854 -1.283 4.680 1.00 87.56 412 PRO A C 1
ATOM 3198 O O . PRO A 1 412 ? 2.978 -1.192 5.184 1.00 87.56 412 PRO A O 1
ATOM 3201 N N . LEU A 1 413 ? 1.128 -0.219 4.344 1.00 83.00 413 LEU A N 1
ATOM 3202 C CA . LEU A 1 413 ? 1.526 1.165 4.584 1.00 83.00 413 LEU A CA 1
ATOM 3203 C C . LEU A 1 413 ? 0.561 1.796 5.578 1.00 83.00 413 LEU A C 1
ATOM 3205 O O . LEU A 1 413 ? -0.646 1.718 5.400 1.00 83.00 413 LEU A O 1
ATOM 3209 N N . PHE A 1 414 ? 1.098 2.472 6.586 1.00 87.38 414 PHE A N 1
ATOM 3210 C CA . PHE A 1 414 ? 0.324 3.228 7.578 1.00 87.38 414 PHE A CA 1
ATOM 3211 C C . PHE A 1 414 ? 0.619 4.726 7.461 1.00 87.38 414 PHE A C 1
ATOM 3213 O O . PHE A 1 414 ? 0.758 5.427 8.457 1.00 87.38 414 PHE A O 1
ATOM 3220 N N . THR A 1 415 ? 0.839 5.191 6.231 1.00 81.31 415 THR A N 1
ATOM 3221 C CA . THR A 1 415 ? 1.112 6.600 5.942 1.00 81.31 415 THR A CA 1
ATOM 3222 C C . THR A 1 415 ? -0.162 7.419 6.065 1.00 81.31 415 THR A C 1
ATOM 3224 O O . THR A 1 415 ? -1.229 6.940 5.677 1.00 81.31 415 THR A O 1
ATOM 3227 N N . ALA A 1 416 ? -0.024 8.651 6.555 1.00 81.50 416 ALA A N 1
ATOM 3228 C CA . ALA A 1 416 ? -1.150 9.555 6.719 1.00 81.50 416 ALA A CA 1
ATOM 3229 C C . ALA A 1 416 ? -1.870 9.809 5.381 1.00 81.50 416 ALA A C 1
ATOM 3231 O O . ALA A 1 416 ? -1.217 10.001 4.350 1.00 81.50 416 ALA A O 1
ATOM 3232 N N . VAL A 1 417 ? -3.203 9.806 5.397 1.00 81.06 417 VAL A N 1
ATOM 3233 C CA . VAL A 1 417 ? -4.029 10.151 4.236 1.00 81.06 417 VAL A CA 1
ATOM 3234 C C . VAL A 1 417 ? -3.944 11.660 4.003 1.00 81.06 417 VAL A C 1
ATOM 3236 O O . VAL A 1 417 ? -4.103 12.460 4.924 1.00 81.06 417 VAL A O 1
ATOM 3239 N N . SER A 1 418 ? -3.680 12.066 2.762 1.00 67.19 418 SER A N 1
ATOM 3240 C CA . SER A 1 418 ? -3.709 13.473 2.354 1.00 67.19 418 SER A CA 1
ATOM 3241 C C . SER A 1 418 ? -5.149 13.997 2.350 1.00 67.19 418 SER A C 1
ATOM 3243 O O . SER A 1 418 ? -5.983 13.413 1.669 1.00 67.19 418 SER A O 1
ATOM 3245 N N . SER A 1 419 ? -5.395 15.064 3.125 1.00 68.06 419 SER A N 1
ATOM 3246 C CA . SER A 1 419 ? -6.634 15.864 3.249 1.00 68.06 419 SER A CA 1
ATOM 3247 C C . SER A 1 419 ? -7.948 15.123 2.954 1.00 68.06 419 SER A C 1
ATOM 3249 O O . SER A 1 419 ? -8.372 15.021 1.805 1.00 68.06 419 SER A O 1
ATOM 3251 N N . LEU A 1 420 ? -8.623 14.670 4.011 1.00 80.69 420 LEU A N 1
ATOM 3252 C CA . LEU A 1 420 ? -10.022 14.241 3.953 1.00 80.69 420 LEU A CA 1
ATOM 3253 C C . LEU A 1 420 ? -10.931 15.463 4.133 1.00 80.69 420 LEU A C 1
ATOM 3255 O O . LEU A 1 420 ? -10.845 16.144 5.158 1.00 80.69 420 LEU A O 1
ATOM 3259 N N . ASP A 1 421 ? -11.812 15.718 3.167 1.00 80.31 421 ASP A N 1
ATOM 3260 C CA . ASP A 1 421 ? -12.829 16.764 3.286 1.00 80.31 421 ASP A CA 1
ATOM 3261 C C . ASP A 1 421 ? -13.923 16.319 4.260 1.00 80.31 421 ASP A C 1
ATOM 3263 O O . ASP A 1 421 ? -14.565 15.291 4.065 1.00 80.31 421 ASP A O 1
ATOM 3267 N N . ASN A 1 422 ? -14.137 17.094 5.327 1.00 84.75 422 ASN A N 1
ATOM 3268 C CA . ASN A 1 422 ? -15.204 16.880 6.317 1.00 84.75 422 ASN A CA 1
ATOM 3269 C C . ASN A 1 422 ? -15.408 15.417 6.778 1.00 84.75 422 ASN A C 1
ATOM 3271 O O . ASN A 1 422 ? -16.517 14.897 6.660 1.00 84.75 422 ASN A O 1
ATOM 3275 N N . PRO A 1 423 ? -14.376 14.754 7.340 1.00 91.88 423 PRO A N 1
ATOM 3276 C CA . PRO A 1 423 ? -14.533 13.413 7.892 1.00 91.88 423 PRO A CA 1
ATOM 3277 C C . PRO A 1 423 ? -15.450 13.409 9.114 1.00 91.88 423 PRO A C 1
ATOM 3279 O O . PRO A 1 423 ? -15.452 14.365 9.902 1.00 91.88 423 PRO A O 1
ATOM 3282 N N . THR A 1 424 ? -16.139 12.287 9.296 1.00 94.94 424 THR A N 1
ATOM 3283 C CA . THR A 1 424 ? -16.891 11.966 10.512 1.00 94.94 424 THR A CA 1
ATOM 3284 C C . THR A 1 424 ? -16.089 10.963 11.333 1.00 94.94 424 THR A C 1
ATOM 3286 O O . THR A 1 424 ? -15.699 9.922 10.810 1.00 94.94 424 THR A O 1
ATOM 3289 N N . PHE A 1 425 ? -15.815 11.267 12.603 1.00 96.31 425 PHE A N 1
ATOM 3290 C CA . PHE A 1 425 ? -15.050 10.374 13.477 1.00 96.31 425 PHE A CA 1
ATOM 3291 C C . PHE A 1 425 ? -15.991 9.457 14.243 1.00 96.31 425 PHE A C 1
ATOM 3293 O O . PHE A 1 425 ? -16.863 9.915 14.980 1.00 96.31 425 PHE A O 1
ATOM 3300 N N . VAL A 1 426 ? -15.779 8.160 14.075 1.00 98.06 426 VAL A N 1
ATOM 3301 C CA . VAL A 1 426 ? -16.550 7.119 14.739 1.00 98.06 426 VAL A CA 1
ATOM 3302 C C . VAL A 1 426 ? -15.605 6.365 15.654 1.00 98.06 426 VAL A C 1
ATOM 3304 O O . VAL A 1 426 ? -14.684 5.695 15.190 1.00 98.06 426 VAL A O 1
ATOM 3307 N N . ILE A 1 427 ? -15.823 6.491 16.955 1.00 98.50 427 ILE A N 1
ATOM 3308 C CA . ILE A 1 427 ? -15.128 5.700 17.958 1.00 98.50 427 ILE A CA 1
ATOM 3309 C C . ILE A 1 427 ? -15.666 4.270 17.893 1.00 98.50 427 ILE A C 1
ATOM 3311 O O . ILE A 1 427 ? -16.878 4.088 17.832 1.00 98.50 427 ILE A O 1
ATOM 3315 N N . ILE A 1 428 ? -14.791 3.271 17.892 1.00 98.56 428 ILE A N 1
ATOM 3316 C CA . ILE A 1 428 ? -15.153 1.852 17.866 1.00 98.56 428 ILE A CA 1
ATOM 3317 C C . ILE A 1 428 ? -14.314 1.076 18.878 1.00 98.56 428 ILE A C 1
ATOM 3319 O O . ILE A 1 428 ? -13.139 1.388 19.073 1.00 98.56 428 ILE A O 1
ATOM 3323 N N . ASP A 1 429 ? -14.931 0.064 19.475 1.00 98.62 429 ASP A N 1
ATOM 3324 C CA . ASP A 1 429 ? -14.286 -0.931 20.324 1.00 98.62 429 ASP A CA 1
ATOM 3325 C C . ASP A 1 429 ? -14.930 -2.307 20.080 1.00 98.62 429 ASP A C 1
ATOM 3327 O O . ASP A 1 429 ? -16.107 -2.397 19.690 1.00 98.62 429 ASP A O 1
ATOM 3331 N N . LEU A 1 430 ? -14.141 -3.372 20.234 1.00 98.19 430 LEU A N 1
ATOM 3332 C CA . LEU A 1 430 ? -14.561 -4.750 20.006 1.00 98.19 430 LEU A CA 1
ATOM 3333 C C . LEU A 1 430 ? -14.277 -5.634 21.219 1.00 98.19 430 LEU A C 1
ATOM 3335 O O . LEU A 1 430 ? -13.123 -5.826 21.600 1.00 98.19 430 LEU A O 1
ATOM 3339 N N . GLU A 1 431 ? -15.303 -6.358 21.667 1.00 97.19 431 GLU A N 1
ATOM 3340 C CA . GLU A 1 431 ? -15.082 -7.530 22.517 1.00 97.19 431 GLU A CA 1
ATOM 3341 C C . GLU A 1 431 ? -14.883 -8.770 21.663 1.00 97.19 431 GLU A C 1
ATOM 3343 O O . GLU A 1 431 ? -15.554 -8.972 20.643 1.00 97.19 431 GLU A O 1
ATOM 3348 N N . THR A 1 432 ? -13.955 -9.626 22.078 1.00 96.81 432 THR A N 1
ATOM 3349 C CA . THR A 1 432 ? -13.516 -10.769 21.277 1.00 96.81 432 THR A CA 1
ATOM 3350 C C . THR A 1 432 ? -13.292 -12.015 22.127 1.00 96.81 432 THR A C 1
ATOM 3352 O O . THR A 1 432 ? -13.189 -11.952 23.349 1.00 96.81 432 THR A O 1
ATOM 3355 N N . THR A 1 433 ? -13.195 -13.173 21.472 1.00 95.75 433 THR A N 1
ATOM 3356 C CA . THR A 1 433 ? -13.001 -14.462 22.151 1.00 95.75 433 THR A CA 1
ATOM 3357 C C . THR A 1 433 ? -11.634 -14.634 22.811 1.00 95.75 433 THR A C 1
ATOM 3359 O O . THR A 1 433 ? -11.485 -15.513 23.655 1.00 95.75 433 THR A O 1
ATOM 3362 N N . ASP A 1 434 ? -10.620 -13.870 22.393 1.00 95.50 434 ASP A N 1
ATOM 3363 C CA . ASP A 1 434 ? -9.258 -13.888 22.943 1.00 95.50 434 ASP A CA 1
ATOM 3364 C C . ASP A 1 434 ? -8.450 -12.691 22.401 1.00 95.50 434 ASP A C 1
ATOM 3366 O O . ASP A 1 434 ? -8.894 -11.966 21.520 1.00 95.50 434 ASP A O 1
ATOM 3370 N N . LEU A 1 435 ? -7.210 -12.524 22.850 1.00 94.56 435 LEU A N 1
ATOM 3371 C CA . LEU A 1 435 ? -6.225 -11.671 22.190 1.00 94.56 435 LEU A CA 1
ATOM 3372 C C . LEU A 1 435 ? -5.722 -12.296 20.875 1.00 94.56 435 LEU A C 1
ATOM 3374 O O . LEU A 1 435 ? -5.783 -13.509 20.670 1.00 94.56 435 LEU A O 1
ATOM 3378 N N . ILE A 1 436 ? -5.103 -11.487 20.007 1.00 93.88 436 ILE A N 1
ATOM 3379 C CA . ILE A 1 436 ? -4.387 -12.007 18.832 1.00 93.88 436 ILE A CA 1
ATOM 3380 C C . ILE A 1 436 ? -3.118 -12.731 19.310 1.00 93.88 436 ILE A C 1
ATOM 3382 O O . ILE A 1 436 ? -2.097 -12.104 19.603 1.00 93.88 436 ILE A O 1
ATOM 3386 N N . ARG A 1 437 ? -3.159 -14.067 19.364 1.00 90.38 437 ARG A N 1
ATOM 3387 C CA . ARG A 1 437 ? -2.026 -14.920 19.767 1.00 90.38 437 ARG A CA 1
ATOM 3388 C C . ARG A 1 437 ? -1.492 -15.680 18.558 1.00 90.38 437 ARG A C 1
ATOM 3390 O O . ARG A 1 437 ? -2.250 -16.291 17.816 1.00 90.38 437 ARG A O 1
ATOM 3397 N N . ARG A 1 438 ? -0.169 -15.655 18.341 1.00 87.00 438 ARG A N 1
ATOM 3398 C CA . ARG A 1 438 ? 0.498 -16.351 17.212 1.00 87.00 438 ARG A CA 1
ATOM 3399 C C . ARG A 1 438 ? -0.126 -16.035 15.835 1.00 87.00 438 ARG A C 1
ATOM 3401 O O . ARG A 1 438 ? -0.165 -16.895 14.964 1.00 87.00 438 ARG A O 1
ATOM 3408 N N . ASN A 1 439 ? -0.593 -14.797 15.639 1.00 87.38 439 ASN A N 1
ATOM 3409 C CA . ASN A 1 439 ? -1.318 -14.331 14.443 1.00 87.38 439 ASN A CA 1
ATOM 3410 C C . ASN A 1 439 ? -2.656 -15.040 14.158 1.00 87.38 439 ASN A C 1
ATOM 3412 O O . ASN A 1 439 ? -3.173 -14.929 13.050 1.00 87.38 439 ASN A O 1
ATOM 3416 N N . ILE A 1 440 ? -3.233 -15.734 15.139 1.00 90.69 440 ILE A N 1
ATOM 3417 C CA . ILE A 1 440 ? -4.609 -16.222 15.061 1.00 90.69 440 ILE A CA 1
ATOM 3418 C C . ILE A 1 440 ? -5.527 -15.061 15.447 1.00 90.69 440 ILE A C 1
ATOM 3420 O O . ILE A 1 440 ? -5.351 -14.457 16.506 1.00 90.69 440 ILE A O 1
ATOM 3424 N N . ILE A 1 441 ? -6.463 -14.723 14.560 1.00 93.75 441 ILE A N 1
ATOM 3425 C CA . ILE A 1 441 ? -7.428 -13.642 14.774 1.00 93.75 441 ILE A CA 1
ATOM 3426 C C . ILE A 1 441 ? -8.617 -14.197 15.578 1.00 93.75 441 ILE A C 1
ATOM 3428 O O . ILE A 1 441 ? -9.200 -15.194 15.146 1.00 93.75 441 ILE A O 1
ATOM 3432 N N . PRO A 1 442 ? -8.970 -13.598 16.730 1.00 96.06 442 PRO A N 1
ATOM 3433 C CA . PRO A 1 442 ? -10.112 -14.022 17.538 1.00 96.06 442 PRO A CA 1
ATOM 3434 C C . PRO A 1 442 ? -11.443 -13.687 16.850 1.00 96.06 442 PRO A C 1
ATOM 3436 O O . PRO A 1 442 ? -11.497 -12.874 15.924 1.00 96.06 442 PRO A O 1
ATOM 3439 N N . HIS A 1 443 ? -12.537 -14.294 17.312 1.00 96.38 443 HIS A N 1
ATOM 3440 C CA . HIS A 1 443 ? -13.875 -13.929 16.849 1.00 96.38 443 HIS A CA 1
ATOM 3441 C C . HIS A 1 443 ? -14.414 -12.734 17.626 1.00 96.38 443 HIS A C 1
ATOM 3443 O O . HIS A 1 443 ? -14.162 -12.603 18.820 1.00 96.38 443 HIS A O 1
ATOM 3449 N N . ILE A 1 444 ? -15.161 -11.876 16.934 1.00 97.50 444 ILE A N 1
ATOM 3450 C CA . ILE A 1 444 ? -15.862 -10.746 17.544 1.00 97.50 444 ILE A CA 1
ATOM 3451 C C . ILE A 1 444 ? -17.103 -11.273 18.266 1.00 97.50 444 ILE A C 1
ATOM 3453 O O . ILE A 1 444 ? -17.848 -12.072 17.698 1.00 97.50 444 ILE A O 1
ATOM 3457 N N . VAL A 1 445 ? -17.317 -10.799 19.489 1.00 97.12 445 VAL A N 1
ATOM 3458 C CA . VAL A 1 445 ? -18.479 -11.097 20.339 1.00 97.12 445 VAL A CA 1
ATOM 3459 C C . VAL A 1 445 ? -19.355 -9.858 20.523 1.00 97.12 445 VAL A C 1
ATOM 3461 O O . VAL A 1 445 ? -20.575 -9.974 20.625 1.00 97.12 445 VAL A O 1
ATOM 3464 N N . GLN A 1 446 ? -18.764 -8.663 20.482 1.00 97.56 446 GLN A N 1
ATOM 3465 C CA . GLN A 1 446 ? -19.490 -7.398 20.504 1.00 97.56 446 GLN A CA 1
ATOM 3466 C C . GLN A 1 446 ? -18.831 -6.391 19.562 1.00 97.56 446 GLN A C 1
ATOM 3468 O O . GLN A 1 446 ? -17.609 -6.278 19.529 1.00 97.56 446 GLN A O 1
ATOM 3473 N N . ILE A 1 447 ? -19.647 -5.645 18.819 1.00 98.44 447 ILE A N 1
ATOM 3474 C CA . ILE A 1 447 ? -19.227 -4.433 18.111 1.00 98.44 447 ILE A CA 1
ATOM 3475 C C . ILE A 1 447 ? -19.960 -3.270 18.761 1.00 98.44 447 ILE A C 1
ATOM 3477 O O . ILE A 1 447 ? -21.191 -3.214 18.674 1.00 98.44 447 ILE A O 1
ATOM 3481 N N . ALA A 1 448 ? -19.223 -2.338 19.361 1.00 98.62 448 ALA A N 1
ATOM 3482 C CA . ALA A 1 448 ? -19.777 -1.072 19.812 1.00 98.62 448 ALA A CA 1
ATOM 3483 C C . ALA A 1 448 ? -19.109 0.085 19.075 1.00 98.62 448 ALA A C 1
ATOM 3485 O O . ALA A 1 448 ? -17.906 0.073 18.824 1.00 98.62 448 ALA A O 1
ATOM 3486 N N . ALA A 1 449 ? -19.897 1.093 18.719 1.00 98.62 449 ALA A N 1
ATOM 3487 C CA . ALA A 1 449 ? -19.380 2.304 18.113 1.00 98.62 449 ALA A CA 1
ATOM 3488 C C . ALA A 1 449 ? -20.187 3.530 18.527 1.00 98.62 449 ALA A C 1
ATOM 3490 O O . ALA A 1 449 ? -21.365 3.432 18.873 1.00 98.62 449 ALA A O 1
ATOM 3491 N N . LYS A 1 450 ? -19.551 4.695 18.459 1.00 98.19 450 LYS A N 1
ATOM 3492 C CA . LYS A 1 450 ? -20.149 5.982 18.793 1.00 98.19 450 LYS A CA 1
ATOM 3493 C C . LYS A 1 450 ? -19.623 7.068 17.872 1.00 98.19 450 LYS A C 1
ATOM 3495 O O . LYS A 1 450 ? -18.416 7.192 17.680 1.00 98.19 450 LYS A O 1
ATOM 3500 N N . GLU A 1 451 ? -20.514 7.866 17.300 1.00 96.75 451 GLU A N 1
ATOM 3501 C CA . GLU A 1 451 ? -20.108 9.010 16.489 1.00 96.75 451 GLU A CA 1
ATOM 3502 C C . GLU A 1 451 ? -19.806 10.219 17.385 1.00 96.75 451 GLU A C 1
ATOM 3504 O O . GLU A 1 451 ? -20.604 10.594 18.245 1.00 96.75 451 GLU A O 1
ATOM 3509 N N . HIS A 1 452 ? -18.632 10.821 17.186 1.00 94.31 452 HIS A N 1
ATOM 3510 C CA . HIS A 1 452 ? -18.043 11.801 18.101 1.00 94.31 452 HIS A CA 1
ATOM 3511 C C . HIS A 1 452 ? -18.895 13.070 18.285 1.00 94.31 452 HIS A C 1
ATOM 3513 O O . HIS A 1 452 ? -18.920 13.650 19.368 1.00 94.31 452 HIS A O 1
ATOM 3519 N N . ARG A 1 453 ? -19.617 13.536 17.256 1.00 91.19 453 ARG A N 1
ATOM 3520 C CA . ARG A 1 453 ? -20.327 14.826 17.297 1.00 91.19 453 ARG A CA 1
ATOM 3521 C C . ARG A 1 453 ? -21.798 14.719 17.703 1.00 91.19 453 ARG A C 1
ATOM 3523 O O . ARG A 1 453 ? -22.252 15.443 18.580 1.00 91.19 453 ARG A O 1
ATOM 3530 N N . THR A 1 454 ? -22.555 13.878 17.014 1.00 91.06 454 THR A N 1
ATOM 3531 C CA . THR A 1 454 ? -23.985 13.600 17.221 1.00 91.06 454 THR A CA 1
ATOM 3532 C C . THR A 1 454 ? -24.227 12.681 18.405 1.00 91.06 454 THR A C 1
ATOM 3534 O O . THR A 1 454 ? -25.357 12.615 18.882 1.00 91.06 454 THR A O 1
ATOM 3537 N N . GLN A 1 455 ? -23.186 11.977 18.871 1.00 94.00 455 GLN A N 1
ATOM 3538 C CA . GLN A 1 455 ? -23.248 11.044 19.997 1.00 94.00 455 GLN A CA 1
ATOM 3539 C C . GLN A 1 455 ? -24.183 9.847 19.741 1.00 94.00 455 GLN A C 1
ATOM 3541 O O . GLN A 1 455 ? -24.508 9.091 20.658 1.00 94.00 455 GLN A O 1
ATOM 3546 N N . THR A 1 456 ? -24.598 9.641 18.485 1.00 96.81 456 THR A N 1
ATOM 3547 C CA . THR A 1 456 ? -25.329 8.440 18.075 1.00 96.81 456 THR A CA 1
ATOM 3548 C C . THR A 1 456 ? -24.448 7.214 18.281 1.00 96.81 456 THR A C 1
ATOM 3550 O O . THR A 1 456 ? -23.228 7.273 18.125 1.00 96.81 456 THR A O 1
ATOM 3553 N N . SER A 1 457 ? -25.061 6.104 18.684 1.00 97.44 457 SER A N 1
ATOM 3554 C CA . SER A 1 457 ? -24.342 4.896 19.087 1.00 97.44 457 SER A CA 1
ATOM 3555 C C . SER A 1 457 ? -24.855 3.671 18.339 1.00 97.44 457 SER A C 1
ATOM 3557 O O . SER A 1 457 ? -26.022 3.602 17.950 1.00 97.44 457 SER A O 1
ATOM 3559 N N . PHE A 1 458 ? -23.976 2.692 18.180 1.00 98.44 458 PHE A N 1
ATOM 3560 C CA . PHE A 1 458 ? -24.233 1.397 17.577 1.00 98.44 458 PHE A CA 1
ATOM 3561 C C . PHE A 1 458 ? -23.753 0.301 18.527 1.00 98.44 458 PHE A C 1
ATOM 3563 O O . PHE A 1 458 ? -22.675 0.411 19.105 1.00 98.44 458 PHE A O 1
ATOM 3570 N N . ASN A 1 459 ? -24.544 -0.760 18.678 1.00 98.44 459 ASN A N 1
ATOM 3571 C CA . ASN A 1 459 ? -24.174 -1.929 19.467 1.00 98.44 459 ASN A CA 1
ATOM 3572 C C . ASN A 1 459 ? -24.812 -3.190 18.873 1.00 98.44 459 ASN A C 1
ATOM 3574 O O . ASN A 1 459 ? -26.025 -3.223 18.615 1.00 98.44 459 ASN A O 1
ATOM 3578 N N . ARG A 1 460 ? -24.003 -4.230 18.675 1.00 98.31 460 ARG A N 1
ATOM 3579 C CA . ARG A 1 460 ? -24.451 -5.569 18.278 1.00 98.31 460 ARG A CA 1
ATOM 3580 C C . ARG A 1 460 ? -23.628 -6.638 18.975 1.00 98.31 460 ARG A C 1
ATOM 3582 O O . ARG A 1 460 ? -22.407 -6.526 19.046 1.00 98.31 460 ARG A O 1
ATOM 3589 N N . TYR A 1 461 ? -24.309 -7.696 19.402 1.00 98.06 461 TYR A N 1
ATOM 3590 C CA . TYR A 1 461 ? -23.695 -8.911 19.922 1.00 98.06 461 TYR A CA 1
ATOM 3591 C C . TYR A 1 461 ? -23.680 -10.003 18.857 1.00 98.06 461 TYR A C 1
ATOM 3593 O O . TYR A 1 461 ? -24.610 -10.115 18.050 1.00 98.06 461 TYR A O 1
ATOM 3601 N N . ILE A 1 462 ? -22.616 -10.800 18.855 1.00 97.44 462 ILE A N 1
ATOM 3602 C CA . ILE A 1 462 ? -22.340 -11.823 17.853 1.00 97.44 462 ILE A CA 1
ATOM 3603 C C . ILE A 1 462 ? -21.997 -13.134 18.570 1.00 97.44 462 ILE A C 1
ATOM 3605 O O . ILE A 1 462 ? -21.149 -13.133 19.461 1.00 97.44 462 ILE A O 1
ATOM 3609 N N . PRO A 1 463 ? -22.611 -14.269 18.190 1.00 95.25 463 PRO A N 1
ATOM 3610 C CA . PRO A 1 463 ? -22.234 -15.559 18.737 1.00 95.25 463 PRO A CA 1
ATOM 3611 C C . PRO A 1 463 ? -20.890 -15.983 18.119 1.00 95.25 463 PRO A C 1
ATOM 3613 O O . PRO A 1 463 ? -20.767 -16.043 16.886 1.00 95.25 463 PRO A O 1
ATOM 3616 N N . PRO A 1 464 ? -19.864 -16.290 18.925 1.00 92.69 464 PRO A N 1
ATOM 3617 C CA . PRO A 1 464 ? -18.592 -16.727 18.382 1.00 92.69 464 PRO A CA 1
ATOM 3618 C C . PRO A 1 464 ? -18.668 -18.179 17.889 1.00 92.69 464 PRO A C 1
ATOM 3620 O O . PRO A 1 464 ? -19.320 -19.035 18.480 1.00 92.69 464 PRO A O 1
ATOM 3623 N N . GLN A 1 465 ? -17.939 -18.487 16.814 1.00 87.88 465 GLN A N 1
ATOM 3624 C CA . GLN A 1 465 ? -17.723 -19.879 16.371 1.00 87.88 465 GLN A CA 1
ATOM 3625 C C . GLN A 1 465 ? -16.472 -20.530 16.995 1.00 87.88 465 GLN A C 1
ATOM 3627 O O . GLN A 1 465 ? -16.227 -21.715 16.793 1.00 87.88 465 GLN A O 1
ATOM 3632 N N . LEU A 1 466 ? -15.664 -19.753 17.724 1.00 83.81 466 LEU A N 1
ATOM 3633 C CA . LEU A 1 466 ? -14.498 -20.229 18.469 1.00 83.81 466 LEU A CA 1
ATOM 3634 C C . LEU A 1 466 ? -14.835 -20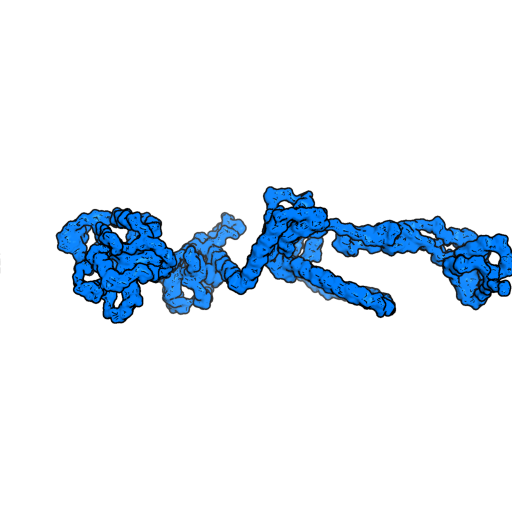.155 19.959 1.00 83.81 466 LEU A C 1
ATOM 3636 O O . LEU A 1 466 ? -15.572 -19.249 20.351 1.00 83.81 466 LEU A O 1
ATOM 3640 N N . PRO A 1 467 ? -14.315 -21.075 20.788 1.00 86.19 467 PRO A N 1
ATOM 3641 C CA . PRO A 1 467 ? -14.513 -20.992 22.226 1.00 86.19 467 PRO A CA 1
ATOM 3642 C C . PRO A 1 467 ? -13.895 -19.702 22.773 1.00 86.19 467 PRO A C 1
ATOM 3644 O O . PRO A 1 467 ? -12.832 -19.267 22.317 1.00 86.19 467 PRO A O 1
ATOM 3647 N N . MET A 1 468 ? -14.560 -19.112 23.762 1.00 91.81 468 MET A N 1
ATOM 3648 C CA . MET A 1 468 ? -13.985 -18.032 24.557 1.00 91.81 468 MET A CA 1
ATOM 3649 C C . MET A 1 468 ? -12.779 -18.570 25.337 1.00 91.81 468 MET A C 1
ATOM 3651 O O . MET A 1 468 ? -12.818 -19.683 25.866 1.00 91.81 468 MET A O 1
ATOM 3655 N N . SER A 1 469 ? -11.694 -17.801 25.415 1.00 93.31 469 SER A N 1
ATOM 3656 C CA . SER A 1 469 ? -10.601 -18.134 26.328 1.00 93.31 469 SER A CA 1
ATOM 3657 C C . SER A 1 469 ? -11.012 -17.833 27.772 1.00 93.31 469 SER A C 1
ATOM 3659 O O . SER A 1 469 ? -11.738 -16.875 28.035 1.00 93.31 469 SER A O 1
ATOM 3661 N N . ASN A 1 470 ? -10.492 -18.607 28.730 1.00 92.75 470 ASN A N 1
ATOM 3662 C CA . ASN A 1 470 ? -10.753 -18.377 30.157 1.00 92.75 470 ASN A CA 1
ATOM 3663 C C . ASN A 1 470 ? -10.377 -16.953 30.601 1.00 92.75 470 ASN A C 1
ATOM 3665 O O . ASN A 1 470 ? -10.955 -16.425 31.547 1.00 92.75 470 ASN A O 1
ATOM 3669 N N . GLU A 1 471 ? -9.372 -16.342 29.967 1.00 92.62 471 GLU A N 1
ATOM 3670 C CA . GLU A 1 471 ? -9.002 -14.955 30.241 1.00 92.62 471 GLU A CA 1
ATOM 3671 C C . GLU A 1 471 ? -10.023 -13.971 29.659 1.00 92.62 471 GLU A C 1
ATOM 3673 O O . GLU A 1 471 ? -10.407 -13.037 30.357 1.00 92.62 471 GLU A O 1
ATOM 3678 N N . ALA A 1 472 ? -10.496 -14.190 28.428 1.00 92.62 472 ALA A N 1
ATOM 3679 C CA . ALA A 1 472 ? -11.500 -13.334 27.803 1.00 92.62 472 ALA A CA 1
ATOM 3680 C C . ALA A 1 472 ? -12.833 -13.374 28.562 1.00 92.62 472 ALA A C 1
ATOM 3682 O O . ALA A 1 472 ? -13.397 -12.318 28.831 1.00 92.62 472 ALA A O 1
ATOM 3683 N N . GLU A 1 473 ? -13.306 -14.549 28.991 1.00 93.31 473 GLU A N 1
ATOM 3684 C CA . GLU A 1 473 ? -14.536 -14.646 29.796 1.00 93.31 473 GLU A CA 1
ATOM 3685 C C . GLU A 1 473 ? -14.417 -13.872 31.116 1.00 93.31 473 GLU A C 1
ATOM 3687 O O . GLU A 1 473 ? -15.333 -13.149 31.502 1.00 93.31 473 GLU A O 1
ATOM 3692 N N . LYS A 1 474 ? -13.268 -13.970 31.801 1.00 92.56 474 LYS A N 1
ATOM 3693 C CA . LYS A 1 474 ? -13.029 -13.263 33.073 1.00 92.56 474 LYS A CA 1
ATOM 3694 C C . LYS A 1 474 ? -12.971 -11.751 32.910 1.00 92.56 474 LYS A C 1
ATOM 3696 O O . LYS A 1 474 ? -13.428 -11.033 33.793 1.00 92.56 474 LYS A O 1
ATOM 3701 N N . VAL A 1 475 ? -12.340 -11.288 31.836 1.00 91.31 475 VAL A N 1
ATOM 3702 C CA . VAL A 1 475 ? -12.090 -9.865 31.595 1.00 91.31 475 VAL A CA 1
ATOM 3703 C C . VAL A 1 475 ? -13.348 -9.185 31.067 1.00 91.31 475 VAL A C 1
ATOM 3705 O O . VAL A 1 475 ? -13.760 -8.169 31.609 1.00 91.31 475 VAL A O 1
ATOM 3708 N N . THR A 1 476 ? -13.985 -9.782 30.062 1.00 91.50 476 THR A N 1
ATOM 3709 C CA . THR A 1 476 ? -15.130 -9.187 29.359 1.00 91.50 476 THR A CA 1
ATOM 3710 C C . THR A 1 476 ? -16.468 -9.527 30.018 1.00 91.50 476 THR A C 1
ATOM 3712 O O . THR A 1 476 ? -17.452 -8.815 29.859 1.00 91.50 476 THR A O 1
ATOM 3715 N N . GLY A 1 477 ? -16.546 -10.628 30.773 1.00 93.06 477 GLY A N 1
ATOM 3716 C CA . GLY A 1 477 ? -17.793 -11.118 31.362 1.00 93.06 477 GLY A CA 1
ATOM 3717 C C . GLY A 1 477 ? -18.750 -11.786 30.368 1.00 93.06 477 GLY A C 1
ATOM 3718 O O . GLY A 1 477 ? -19.874 -12.109 30.765 1.00 93.06 477 GLY A O 1
ATOM 3719 N N . PHE A 1 478 ? -18.341 -11.991 29.108 1.00 94.56 478 PHE A N 1
ATOM 3720 C CA . PHE A 1 478 ? -19.116 -12.756 28.130 1.00 94.56 478 PHE A CA 1
ATOM 3721 C C . PHE A 1 478 ? -18.924 -14.260 28.303 1.00 94.56 478 PHE A C 1
ATOM 3723 O O . PHE A 1 478 ? -17.803 -14.730 28.483 1.00 94.56 478 PHE A O 1
ATOM 3730 N N . VAL A 1 479 ? -20.018 -15.013 28.183 1.00 93.81 479 VAL A N 1
ATOM 3731 C CA . VAL A 1 479 ? -20.018 -16.482 28.186 1.00 93.81 479 VAL A CA 1
ATOM 3732 C C . VAL A 1 479 ? -20.874 -16.982 27.027 1.00 93.81 479 VAL A C 1
ATOM 3734 O O . VAL A 1 479 ? -22.007 -16.533 26.847 1.00 93.81 479 VAL A O 1
ATOM 3737 N N . TRP A 1 480 ? -20.339 -17.924 26.250 1.00 92.88 480 TRP A N 1
ATOM 3738 C CA . TRP A 1 480 ? -21.043 -18.583 25.149 1.00 92.88 480 TRP A CA 1
ATOM 3739 C C . TRP A 1 480 ? -21.158 -20.082 25.429 1.00 92.88 480 TRP A C 1
ATOM 3741 O O . TRP A 1 480 ? -20.151 -20.786 25.458 1.00 92.88 480 TRP A O 1
ATOM 3751 N N . ASP A 1 481 ? -22.382 -20.587 25.605 1.00 89.56 481 ASP A N 1
ATOM 3752 C CA . ASP A 1 481 ? -22.628 -22.004 25.932 1.00 89.56 481 ASP A CA 1
ATOM 3753 C C . ASP A 1 481 ? -22.836 -22.904 24.693 1.00 89.56 481 ASP A C 1
ATOM 3755 O O . ASP A 1 481 ? -23.143 -24.092 24.811 1.00 89.56 481 ASP A O 1
ATOM 3759 N N . GLY A 1 482 ? -22.682 -22.340 23.488 1.00 89.19 482 GLY A N 1
ATOM 3760 C CA . GLY A 1 482 ? -22.970 -23.004 22.213 1.00 89.19 482 GLY A CA 1
ATOM 3761 C C . GLY A 1 482 ? -24.374 -22.741 21.660 1.00 89.19 482 GLY A C 1
ATOM 3762 O O . GLY A 1 482 ? -24.643 -23.097 20.511 1.00 89.19 482 GLY A O 1
ATOM 3763 N N . ARG A 1 483 ? -25.271 -22.128 22.440 1.00 91.62 483 ARG A N 1
ATOM 3764 C CA . ARG A 1 483 ? -26.654 -21.804 22.045 1.00 91.62 483 ARG A CA 1
ATOM 3765 C C . ARG A 1 483 ? -27.057 -20.379 22.414 1.00 91.62 483 ARG A C 1
ATOM 3767 O O . ARG A 1 483 ? -27.746 -19.733 21.629 1.00 91.62 483 ARG A O 1
ATOM 3774 N N . LYS A 1 484 ? -26.656 -19.914 23.593 1.00 94.56 484 LYS A N 1
ATOM 3775 C CA . LYS A 1 484 ? -27.011 -18.631 24.194 1.00 94.56 484 LYS A CA 1
ATOM 3776 C C . LYS A 1 484 ? -25.753 -17.847 24.535 1.00 94.56 484 LYS A C 1
ATOM 3778 O O . LYS A 1 484 ? -24.731 -18.413 24.930 1.00 94.56 484 LYS A O 1
ATOM 3783 N N . LEU A 1 485 ? -25.847 -16.531 24.377 1.00 95.12 485 LEU A N 1
ATOM 3784 C CA . LEU A 1 485 ? -24.802 -15.593 24.760 1.00 95.12 485 LEU A CA 1
ATOM 3785 C C . LEU A 1 485 ? -25.222 -14.897 26.050 1.00 95.12 485 LEU A C 1
ATOM 3787 O O . LEU A 1 485 ? -26.350 -14.420 26.152 1.00 95.12 485 LEU A O 1
ATOM 3791 N N . PHE A 1 486 ? -24.315 -14.824 27.015 1.00 95.31 486 PHE A N 1
ATOM 3792 C CA . PHE A 1 486 ? -24.551 -14.155 28.287 1.00 95.31 486 PHE A CA 1
ATOM 3793 C C . PHE A 1 486 ? -23.524 -13.055 28.512 1.00 95.31 486 PHE A C 1
ATOM 3795 O O . PHE A 1 486 ? -22.358 -13.225 28.167 1.00 95.31 486 PHE A O 1
ATOM 3802 N N . TYR A 1 487 ? -23.940 -11.972 29.163 1.00 94.31 487 TYR A N 1
ATOM 3803 C CA . TYR A 1 487 ? -23.051 -10.966 29.737 1.00 94.31 487 TYR A CA 1
ATOM 3804 C C . TYR A 1 487 ? -23.314 -10.863 31.235 1.00 94.31 487 TYR A C 1
ATOM 3806 O O . TYR A 1 487 ? -24.428 -10.542 31.653 1.00 94.31 487 TYR A O 1
ATOM 3814 N N . LYS A 1 488 ? -22.305 -11.184 32.056 1.00 92.38 488 LYS A N 1
ATOM 3815 C CA . LYS A 1 488 ? -22.401 -11.192 33.530 1.00 92.38 488 LYS A CA 1
ATOM 3816 C C . LYS A 1 488 ? -23.650 -11.940 34.051 1.00 92.38 488 LYS A C 1
ATOM 3818 O O . LYS A 1 488 ? -24.273 -11.529 35.025 1.00 92.38 488 LYS A O 1
ATOM 3823 N N . GLY A 1 489 ? -24.013 -13.042 33.388 1.00 92.38 489 GLY A N 1
ATOM 3824 C CA . GLY A 1 489 ? -25.153 -13.901 33.740 1.00 92.38 489 GLY A CA 1
ATOM 3825 C C . GLY A 1 489 ? -26.503 -13.513 33.122 1.00 92.38 489 GLY A C 1
ATOM 3826 O O . GLY A 1 489 ? -27.465 -14.260 33.282 1.00 92.38 489 GLY A O 1
ATOM 3827 N N . VAL A 1 490 ? -26.592 -12.394 32.396 1.00 95.06 490 VAL A N 1
ATOM 3828 C CA . VAL A 1 490 ? -27.810 -11.977 31.682 1.00 95.06 490 VAL A CA 1
ATOM 3829 C C . VAL A 1 490 ? -27.764 -12.485 30.245 1.00 95.06 490 VAL A C 1
ATOM 3831 O O . VAL A 1 490 ? -26.783 -12.241 29.547 1.00 95.06 490 VAL A O 1
ATOM 3834 N N . GLU A 1 491 ? -28.809 -13.190 29.810 1.00 96.62 491 GLU A N 1
ATOM 3835 C CA . GLU A 1 491 ? -28.952 -13.664 28.427 1.00 96.62 491 GLU A CA 1
ATOM 3836 C C . GLU A 1 491 ? -29.130 -12.480 27.465 1.00 96.62 491 GLU A C 1
ATOM 3838 O O . GLU A 1 491 ? -29.890 -11.552 27.747 1.00 96.62 491 GLU A O 1
ATOM 3843 N N . LEU A 1 492 ? -28.419 -12.514 26.339 1.00 96.00 492 LEU A N 1
ATOM 3844 C CA . LEU A 1 492 ? -28.417 -11.473 25.319 1.00 96.00 492 LEU A CA 1
ATOM 3845 C C . LEU A 1 492 ? -28.931 -12.004 23.983 1.00 96.00 492 LEU A C 1
ATOM 3847 O O . LEU A 1 492 ? -28.536 -13.083 23.533 1.00 96.00 492 LEU A O 1
ATOM 3851 N N . ASP A 1 493 ? -29.722 -11.177 23.303 1.00 96.62 493 ASP A N 1
ATOM 3852 C CA . ASP A 1 493 ? -30.008 -11.365 21.886 1.00 96.62 493 ASP A CA 1
ATOM 3853 C C . ASP A 1 493 ? -28.758 -11.078 21.050 1.00 96.62 493 ASP A C 1
ATOM 3855 O O . ASP A 1 493 ? -27.984 -10.155 21.325 1.00 96.62 493 ASP A O 1
ATOM 3859 N N . PHE A 1 494 ? -28.575 -11.854 19.986 1.00 96.94 494 PHE A N 1
ATOM 3860 C CA . PHE A 1 494 ? -27.431 -11.733 19.094 1.00 96.94 494 PHE A CA 1
ATOM 3861 C C . PHE A 1 494 ? -27.842 -11.887 17.632 1.00 96.94 494 PHE A C 1
ATOM 3863 O O . PHE A 1 494 ? -28.892 -12.438 17.297 1.00 96.94 494 PHE A O 1
ATOM 3870 N N . VAL A 1 495 ? -26.967 -11.435 16.739 1.00 97.88 495 VAL A N 1
ATOM 3871 C CA . VAL A 1 495 ? -27.095 -11.642 15.293 1.00 97.88 495 VAL A CA 1
ATOM 3872 C C . VAL A 1 495 ? -25.830 -12.300 14.758 1.00 97.88 495 VAL A C 1
ATOM 3874 O O . VAL A 1 495 ? -24.764 -12.217 15.361 1.00 97.88 495 VAL A O 1
ATOM 3877 N N . ASN A 1 496 ? -25.913 -12.969 13.607 1.00 96.44 496 ASN A N 1
ATOM 3878 C CA . ASN A 1 496 ? -24.705 -13.515 12.989 1.00 96.44 496 ASN A CA 1
ATOM 3879 C C . ASN A 1 496 ? -23.757 -12.389 12.528 1.00 96.44 496 ASN A C 1
ATOM 3881 O O . ASN A 1 496 ? -24.185 -11.267 12.253 1.00 96.44 496 ASN A O 1
ATOM 3885 N N . ILE A 1 497 ? -22.466 -12.708 12.392 1.00 97.44 497 ILE A N 1
ATOM 3886 C CA . ILE A 1 497 ? -21.421 -11.722 12.077 1.00 97.44 497 ILE A CA 1
ATOM 3887 C C . ILE A 1 497 ? -21.689 -10.933 10.786 1.00 97.44 497 ILE A C 1
ATOM 3889 O O . ILE A 1 497 ? -21.445 -9.730 10.734 1.00 97.44 497 ILE A O 1
ATOM 3893 N N . LYS A 1 498 ? -22.242 -11.577 9.751 1.00 97.44 498 LYS A N 1
ATOM 3894 C CA . LYS A 1 498 ? -22.522 -10.917 8.470 1.00 97.44 498 LYS A CA 1
ATOM 3895 C C . LYS A 1 498 ? -23.643 -9.884 8.606 1.00 97.44 498 LYS A C 1
ATOM 3897 O O . LYS A 1 498 ? -23.548 -8.806 8.021 1.00 97.44 498 LYS A O 1
ATOM 3902 N N . VAL A 1 499 ? -24.673 -10.189 9.397 1.00 98.06 499 VAL A N 1
ATOM 3903 C CA . VAL A 1 499 ? -25.753 -9.249 9.735 1.00 98.06 499 VAL A CA 1
ATOM 3904 C C . VAL A 1 499 ? -25.215 -8.120 10.610 1.00 98.06 499 VAL A C 1
ATOM 3906 O O . VAL A 1 499 ? -25.454 -6.968 10.281 1.00 98.06 499 VAL A O 1
ATOM 3909 N N . ALA A 1 500 ? -24.407 -8.411 11.638 1.00 98.38 500 ALA A N 1
ATOM 3910 C CA . ALA A 1 500 ? -23.802 -7.372 12.480 1.00 98.38 500 ALA A CA 1
ATOM 3911 C C . ALA A 1 500 ? -22.969 -6.365 11.668 1.00 98.38 500 ALA A C 1
ATOM 3913 O O . ALA A 1 500 ? -23.100 -5.158 11.856 1.00 98.38 500 ALA A O 1
ATOM 3914 N N . ILE A 1 501 ? -22.142 -6.852 10.735 1.00 98.12 501 ILE A N 1
ATOM 3915 C CA . ILE A 1 501 ? -21.342 -6.002 9.840 1.00 98.12 501 ILE A CA 1
ATOM 3916 C C . ILE A 1 501 ? -22.239 -5.219 8.871 1.00 98.12 501 ILE A C 1
ATOM 3918 O O . ILE A 1 501 ? -21.984 -4.043 8.624 1.00 98.12 501 ILE A O 1
ATOM 3922 N N . SER A 1 502 ? -23.300 -5.838 8.342 1.00 98.00 502 SER A N 1
ATOM 3923 C CA . SER A 1 502 ? -24.262 -5.155 7.461 1.00 98.00 502 SER A CA 1
ATOM 3924 C C . SER A 1 502 ? -24.991 -4.027 8.191 1.00 98.00 502 SER A C 1
ATOM 3926 O O . SER A 1 502 ? -25.034 -2.909 7.684 1.00 98.00 502 SER A O 1
ATOM 3928 N N . ASP A 1 503 ? -25.481 -4.290 9.402 1.00 98.31 503 ASP A N 1
ATOM 3929 C CA . ASP A 1 503 ? -26.102 -3.295 10.277 1.00 98.31 503 ASP A CA 1
ATOM 3930 C C . ASP A 1 503 ? -25.123 -2.157 10.593 1.00 98.31 503 ASP A C 1
ATOM 3932 O O . ASP A 1 503 ? -25.494 -0.983 10.542 1.00 98.31 503 ASP A O 1
ATOM 3936 N N . PHE A 1 504 ? -23.857 -2.488 10.872 1.00 98.31 504 PHE A N 1
ATOM 3937 C CA . PHE A 1 504 ? -22.819 -1.493 11.135 1.00 98.31 504 PHE A CA 1
ATOM 3938 C C . PHE A 1 504 ? -22.576 -0.598 9.916 1.00 98.31 504 PHE A C 1
ATOM 3940 O O . PHE A 1 504 ? -22.511 0.620 10.045 1.00 98.31 504 PHE A O 1
ATOM 3947 N N . PHE A 1 505 ? -22.512 -1.173 8.714 1.00 97.06 505 PHE A N 1
ATOM 3948 C CA . PHE A 1 505 ? -22.352 -0.415 7.470 1.00 97.06 505 PHE A CA 1
ATOM 3949 C C . PHE A 1 505 ? -23.572 0.454 7.161 1.00 97.06 505 PHE A C 1
ATOM 3951 O O . PHE A 1 505 ? -23.415 1.598 6.742 1.00 97.06 505 PHE A O 1
ATOM 3958 N N . MET A 1 506 ? -24.785 -0.054 7.400 1.00 96.69 506 MET A N 1
ATOM 3959 C CA . MET A 1 506 ? -26.016 0.730 7.261 1.00 96.69 506 MET A CA 1
ATOM 3960 C C . MET A 1 506 ? -26.026 1.936 8.199 1.00 96.69 506 MET A C 1
ATOM 3962 O O . MET A 1 506 ? -26.444 3.019 7.792 1.00 96.69 506 MET A O 1
ATOM 3966 N N . TRP A 1 507 ? -25.544 1.762 9.428 1.00 97.62 507 TRP A N 1
ATOM 3967 C CA . TRP A 1 507 ? -25.395 2.858 10.376 1.00 97.62 507 TRP A CA 1
ATOM 3968 C C . TRP A 1 507 ? -24.311 3.855 9.932 1.00 97.62 507 TRP A C 1
ATOM 3970 O O . TRP A 1 507 ? -24.573 5.053 9.885 1.00 97.62 507 TRP A O 1
ATOM 3980 N N . LEU A 1 508 ? -23.136 3.380 9.500 1.00 96.62 508 LEU A N 1
ATOM 3981 C CA . LEU A 1 508 ? -22.050 4.239 9.005 1.00 96.62 508 LEU A CA 1
ATOM 3982 C C . LEU A 1 508 ? -22.420 5.046 7.752 1.00 96.62 508 LEU A C 1
ATOM 3984 O O . LEU A 1 508 ? -21.962 6.176 7.606 1.00 96.62 508 LEU A O 1
ATOM 3988 N N . ASN A 1 509 ? -23.261 4.501 6.868 1.00 93.88 509 ASN A N 1
ATOM 3989 C CA . ASN A 1 509 ? -23.721 5.174 5.646 1.00 93.88 509 ASN A CA 1
ATOM 3990 C C . ASN A 1 509 ? -24.537 6.451 5.903 1.00 93.88 509 ASN A C 1
ATOM 3992 O O . ASN A 1 509 ? -24.797 7.213 4.974 1.00 93.88 509 ASN A O 1
ATOM 3996 N N . GLN A 1 510 ? -24.937 6.704 7.149 1.00 92.62 510 GLN A N 1
ATOM 3997 C CA . GLN A 1 510 ? -25.559 7.964 7.553 1.00 92.62 510 GLN A CA 1
ATOM 3998 C C . GLN A 1 510 ? -24.543 9.117 7.625 1.00 92.62 510 GLN A C 1
ATOM 4000 O O . GLN A 1 510 ? -24.937 10.283 7.691 1.00 92.62 510 GLN A O 1
ATOM 4005 N N . PHE A 1 511 ? -23.242 8.810 7.601 1.00 91.81 511 PHE A N 1
ATOM 4006 C CA . PHE A 1 511 ? -22.155 9.764 7.773 1.00 91.81 511 PHE A CA 1
ATOM 4007 C C . PHE A 1 511 ? -21.333 9.916 6.494 1.00 91.81 511 PHE A C 1
ATOM 4009 O O . PHE A 1 511 ? -20.987 8.946 5.824 1.00 91.81 511 PHE A O 1
ATOM 4016 N N . SER A 1 512 ? -20.943 11.151 6.178 1.00 84.94 512 SER A N 1
ATOM 4017 C CA . SER A 1 512 ? -19.987 11.406 5.102 1.00 84.94 512 SER A CA 1
ATOM 4018 C C . SER A 1 512 ? -18.562 11.137 5.581 1.00 84.94 512 SER A C 1
ATOM 4020 O O . SER A 1 512 ? -18.147 11.674 6.614 1.00 84.94 512 SER A O 1
ATOM 4022 N N . ASN A 1 513 ? -17.795 10.379 4.795 1.00 88.19 513 ASN A N 1
ATOM 4023 C CA . ASN A 1 513 ? -16.364 10.149 5.002 1.00 88.19 513 ASN A CA 1
ATOM 4024 C C . ASN A 1 513 ? -16.035 9.615 6.410 1.00 88.19 513 ASN A C 1
ATOM 4026 O O . ASN A 1 513 ? -15.305 10.257 7.171 1.00 88.19 513 ASN A O 1
ATOM 4030 N N . ALA A 1 514 ? -16.593 8.457 6.773 1.00 94.81 514 ALA A N 1
ATOM 4031 C CA . ALA A 1 514 ? -16.390 7.865 8.092 1.00 94.81 514 ALA A CA 1
ATOM 4032 C C . ALA A 1 514 ? -14.919 7.463 8.318 1.00 94.81 514 ALA A C 1
ATOM 4034 O O . ALA A 1 514 ? -14.296 6.801 7.484 1.00 94.81 514 ALA A O 1
ATOM 4035 N N . VAL A 1 515 ? -14.365 7.850 9.466 1.00 96.38 515 VAL A N 1
ATOM 4036 C CA . VAL A 1 515 ? -13.016 7.503 9.924 1.00 96.38 515 VAL A CA 1
ATOM 4037 C C . VAL A 1 515 ? -13.138 6.823 11.279 1.00 96.38 515 VAL A C 1
ATOM 4039 O O . VAL A 1 515 ? -13.642 7.421 12.231 1.00 96.38 515 VAL A O 1
ATOM 4042 N N . LEU A 1 516 ? -12.676 5.576 11.366 1.00 97.81 516 LEU A N 1
ATOM 4043 C CA . LEU A 1 516 ? -12.788 4.785 12.589 1.00 97.81 516 LEU A CA 1
ATOM 4044 C C . LEU A 1 516 ? -11.634 5.101 13.546 1.00 97.81 516 LEU A C 1
ATOM 4046 O O . LEU A 1 516 ? -10.471 5.143 13.141 1.00 97.81 516 LEU A O 1
ATOM 4050 N N . VAL A 1 517 ? -11.948 5.303 14.822 1.00 98.12 517 VAL A N 1
ATOM 4051 C CA . VAL A 1 517 ? -11.000 5.629 15.891 1.00 98.12 517 VAL A CA 1
ATOM 4052 C C . VAL A 1 517 ? -11.093 4.557 16.969 1.00 98.12 517 VAL A C 1
ATOM 4054 O O . VAL A 1 517 ? -12.163 4.347 17.522 1.00 98.12 517 VAL A O 1
ATOM 4057 N N . ALA A 1 518 ? -9.984 3.902 17.296 1.00 98.31 518 ALA A N 1
ATOM 4058 C CA . ALA A 1 518 ? -9.941 2.888 18.351 1.00 98.31 518 ALA A CA 1
ATOM 4059 C C . ALA A 1 518 ? -8.653 3.018 19.161 1.00 98.31 518 ALA A C 1
ATOM 4061 O O . ALA A 1 518 ? -7.623 3.488 18.657 1.00 98.31 518 ALA A O 1
ATOM 4062 N N . HIS A 1 519 ? -8.696 2.615 20.427 1.00 97.94 519 HIS A N 1
ATOM 4063 C CA . HIS A 1 519 ? -7.534 2.672 21.302 1.00 97.94 519 HIS A CA 1
ATOM 4064 C C . HIS A 1 519 ? -6.650 1.442 21.115 1.00 97.94 519 HIS A C 1
ATOM 4066 O O . HIS A 1 519 ? -7.080 0.331 21.373 1.00 97.94 519 HIS A O 1
ATOM 4072 N N . ASN A 1 520 ? -5.404 1.626 20.653 1.00 96.69 520 ASN A N 1
ATOM 4073 C CA . ASN A 1 520 ? -4.533 0.525 20.212 1.00 96.69 520 ASN A CA 1
ATOM 4074 C C . ASN A 1 520 ? -5.103 -0.259 19.005 1.00 96.69 520 ASN A C 1
ATOM 4076 O O . ASN A 1 520 ? -4.666 -1.376 18.703 1.00 96.69 520 ASN A O 1
ATOM 4080 N N . GLY A 1 521 ? -6.026 0.358 18.256 1.00 96.44 521 GLY A N 1
ATOM 4081 C CA . GLY A 1 521 ? -6.753 -0.298 17.170 1.00 96.44 521 GLY A CA 1
ATOM 4082 C C . GLY A 1 521 ? -5.859 -0.834 16.055 1.00 96.44 521 GLY A C 1
ATOM 4083 O O . GLY A 1 521 ? -6.158 -1.874 15.469 1.00 96.44 521 GLY A O 1
ATOM 4084 N N . LYS A 1 522 ? -4.705 -0.195 15.793 1.00 95.06 522 LYS A N 1
ATOM 4085 C CA . LYS A 1 522 ? -3.760 -0.649 14.757 1.00 95.06 522 LYS A CA 1
ATOM 4086 C C . LYS A 1 522 ? -3.225 -2.055 15.039 1.00 95.06 522 LYS A C 1
ATOM 4088 O O . LYS A 1 522 ? -2.899 -2.799 14.113 1.00 95.06 522 LYS A O 1
ATOM 4093 N N . ASN A 1 523 ? -3.084 -2.406 16.312 1.00 94.44 523 ASN A N 1
ATOM 4094 C CA . ASN A 1 523 ? -2.551 -3.699 16.719 1.00 94.44 523 ASN A CA 1
ATOM 4095 C C . ASN A 1 523 ? -3.653 -4.723 17.005 1.00 94.44 523 ASN A C 1
ATOM 4097 O O . ASN A 1 523 ? -3.335 -5.913 17.062 1.00 94.44 523 ASN A O 1
ATOM 4101 N N . PHE A 1 524 ? -4.906 -4.281 17.160 1.00 96.25 524 PHE A N 1
ATOM 4102 C CA . PHE A 1 524 ? -6.016 -5.124 17.591 1.00 96.25 524 PHE A CA 1
ATOM 4103 C C . PHE A 1 524 ? -7.302 -4.891 16.782 1.00 96.25 524 PHE A C 1
ATOM 4105 O O . PHE A 1 524 ? -7.476 -5.559 15.761 1.00 96.25 524 PHE A O 1
ATOM 4112 N N . ASP A 1 525 ? -8.166 -3.950 17.175 1.00 97.88 525 ASP A N 1
ATOM 4113 C CA . ASP A 1 525 ? -9.543 -3.790 16.676 1.00 97.88 525 ASP A CA 1
ATOM 4114 C C . ASP A 1 525 ? -9.639 -3.758 15.157 1.00 97.88 525 ASP A C 1
ATOM 4116 O O . ASP A 1 525 ? -10.414 -4.492 14.546 1.00 97.88 525 ASP A O 1
ATOM 4120 N N . PHE A 1 526 ? -8.793 -2.956 14.509 1.00 97.31 526 PHE A N 1
ATOM 4121 C CA . PHE A 1 526 ? -8.846 -2.795 13.062 1.00 97.31 526 PHE A CA 1
ATOM 4122 C C . PHE A 1 526 ? -8.371 -4.043 12.319 1.00 97.31 526 PHE A C 1
ATOM 4124 O O . PHE A 1 526 ? -8.851 -4.312 11.216 1.00 97.31 526 PHE A O 1
ATOM 4131 N N . ARG A 1 527 ? -7.474 -4.841 12.917 1.00 96.69 527 ARG A N 1
ATOM 4132 C CA . ARG A 1 527 ? -7.063 -6.142 12.366 1.00 96.69 527 ARG A CA 1
ATOM 4133 C C . ARG A 1 527 ? -8.198 -7.156 12.472 1.00 96.69 527 ARG A C 1
ATOM 4135 O O . ARG A 1 527 ? -8.493 -7.838 11.488 1.00 96.69 527 ARG A O 1
ATOM 4142 N N . VAL A 1 528 ? -8.844 -7.229 13.638 1.00 96.88 528 VAL A N 1
ATOM 4143 C CA . VAL A 1 528 ? -9.969 -8.141 13.890 1.00 96.88 528 VAL A CA 1
ATOM 4144 C C . VAL A 1 528 ? -11.150 -7.785 12.982 1.00 96.88 528 VAL A C 1
ATOM 4146 O O . VAL A 1 528 ? -11.617 -8.642 12.230 1.00 96.88 528 VAL A O 1
ATOM 4149 N N . LEU A 1 529 ? -11.559 -6.512 12.956 1.00 97.56 529 LEU A N 1
ATOM 4150 C CA . LEU A 1 529 ? -12.647 -6.022 12.108 1.00 97.56 529 LEU A CA 1
ATOM 4151 C C . LEU A 1 529 ? -12.370 -6.270 10.625 1.00 97.56 529 LEU A C 1
ATOM 4153 O O . LEU A 1 529 ? -13.202 -6.859 9.940 1.00 97.56 529 LEU A O 1
ATOM 4157 N N . SER A 1 530 ? -11.196 -5.866 10.122 1.00 96.19 530 SER A N 1
ATOM 4158 C CA . SER A 1 530 ? -10.862 -6.029 8.699 1.00 96.19 530 SER A CA 1
ATOM 4159 C C . SER A 1 530 ? -10.859 -7.500 8.280 1.00 96.19 530 SER A C 1
ATOM 4161 O O . SER A 1 530 ? -11.300 -7.827 7.180 1.00 96.19 530 SER A O 1
ATOM 4163 N N . THR A 1 531 ? -10.412 -8.398 9.165 1.00 95.12 531 THR A N 1
ATOM 4164 C CA . THR A 1 531 ? -10.451 -9.846 8.920 1.00 95.12 531 THR A CA 1
ATOM 4165 C C . THR A 1 531 ? -11.885 -10.373 8.902 1.00 95.12 531 THR A C 1
ATOM 4167 O O . THR A 1 531 ? -12.237 -11.133 8.002 1.00 95.12 531 THR A O 1
ATOM 4170 N N . ALA A 1 532 ? -12.730 -9.957 9.850 1.00 96.00 532 ALA A N 1
ATOM 4171 C CA . ALA A 1 532 ? -14.134 -10.360 9.899 1.00 96.00 532 ALA A CA 1
ATOM 4172 C C . ALA A 1 532 ? -14.907 -9.891 8.652 1.00 96.00 532 ALA A C 1
ATOM 4174 O O . ALA A 1 532 ? -15.626 -10.676 8.034 1.00 96.00 532 ALA A O 1
ATOM 4175 N N . VAL A 1 533 ? -14.693 -8.642 8.230 1.00 96.81 533 VAL A N 1
ATOM 4176 C CA . VAL A 1 533 ? -15.265 -8.060 7.005 1.00 96.81 533 VAL A CA 1
ATOM 4177 C C . VAL A 1 533 ? -14.803 -8.813 5.756 1.00 96.81 533 VAL A C 1
ATOM 4179 O O . VAL A 1 533 ? -15.626 -9.136 4.895 1.00 96.81 533 VAL A O 1
ATOM 4182 N N . TYR A 1 534 ? -13.505 -9.115 5.657 1.00 95.69 534 TYR A N 1
ATOM 4183 C CA . TYR A 1 534 ? -12.950 -9.889 4.547 1.00 95.69 534 TYR A CA 1
ATOM 4184 C C . TYR A 1 534 ? -13.570 -11.290 4.478 1.00 95.69 534 TYR A C 1
ATOM 4186 O O . TYR A 1 534 ? -14.057 -11.689 3.424 1.00 95.69 534 TYR A O 1
ATOM 4194 N N . ASN A 1 535 ? -13.654 -11.996 5.609 1.00 94.50 535 ASN A N 1
ATOM 4195 C CA . ASN A 1 535 ? -14.259 -13.331 5.683 1.00 94.50 535 ASN A CA 1
ATOM 4196 C C . ASN A 1 535 ? -15.771 -13.327 5.384 1.00 94.50 535 ASN A C 1
ATOM 4198 O O . ASN A 1 535 ? -16.324 -14.353 4.994 1.00 94.50 535 ASN A O 1
ATOM 4202 N N . CYS A 1 536 ? -16.444 -12.181 5.529 1.00 95.81 536 CYS A N 1
ATOM 4203 C CA . CYS A 1 536 ? -17.843 -12.005 5.133 1.00 95.81 536 CYS A CA 1
ATOM 4204 C C . CYS A 1 536 ? -18.029 -11.637 3.649 1.00 95.81 536 CYS A C 1
ATOM 4206 O O . CYS A 1 536 ? -19.174 -11.502 3.210 1.00 95.81 536 CYS A O 1
ATOM 4208 N N . ASN A 1 537 ? -16.942 -11.490 2.877 1.00 96.50 537 ASN A N 1
ATOM 4209 C CA . ASN A 1 537 ? -16.931 -10.992 1.495 1.00 96.50 537 ASN A CA 1
ATOM 4210 C C . ASN A 1 537 ? -17.552 -9.589 1.356 1.00 96.50 537 ASN A C 1
ATOM 4212 O O . ASN A 1 537 ? -18.285 -9.315 0.410 1.00 96.50 537 ASN A O 1
ATOM 4216 N N . MET A 1 538 ? -17.295 -8.701 2.323 1.00 95.50 538 MET A N 1
ATOM 4217 C CA . MET A 1 538 ? -17.872 -7.346 2.363 1.00 95.50 538 MET A CA 1
ATOM 4218 C C . MET A 1 538 ? -16.812 -6.238 2.290 1.00 95.50 538 MET A C 1
ATOM 4220 O O . MET A 1 538 ? -17.099 -5.080 2.591 1.00 95.50 538 MET A O 1
ATOM 4224 N N . TYR A 1 539 ? -15.581 -6.579 1.904 1.00 93.00 539 TYR A N 1
ATOM 4225 C CA . TYR A 1 539 ? -14.450 -5.654 1.968 1.00 93.00 539 TYR A CA 1
ATOM 4226 C C . TYR A 1 539 ? -14.534 -4.509 0.951 1.00 93.00 539 TYR A C 1
ATOM 4228 O O . TYR A 1 539 ? -14.236 -3.371 1.298 1.00 93.00 539 TYR A O 1
ATOM 4236 N N . ASP A 1 540 ? -15.021 -4.766 -0.264 1.00 91.81 540 ASP A N 1
ATOM 4237 C CA . ASP A 1 540 ? -15.190 -3.701 -1.262 1.00 91.81 540 ASP A CA 1
ATOM 4238 C C . ASP A 1 540 ? -16.143 -2.614 -0.748 1.00 91.81 540 ASP A C 1
ATOM 4240 O O . ASP A 1 540 ? -15.808 -1.431 -0.775 1.00 91.81 540 ASP A O 1
ATOM 4244 N N . ASN A 1 541 ? -17.277 -3.021 -0.166 1.00 91.50 541 ASN A N 1
ATOM 4245 C CA . ASN A 1 541 ? -18.223 -2.105 0.473 1.00 91.50 541 ASN A CA 1
ATOM 4246 C C . ASN A 1 541 ? -17.576 -1.371 1.663 1.00 91.50 541 ASN A C 1
ATOM 4248 O O . ASN A 1 541 ? -17.682 -0.156 1.791 1.00 91.50 541 ASN A O 1
ATOM 4252 N N . PHE A 1 542 ? -16.815 -2.087 2.496 1.00 92.69 542 PHE A N 1
ATOM 4253 C CA . PHE A 1 542 ? -16.108 -1.489 3.630 1.00 92.69 542 PHE A CA 1
ATOM 4254 C C . PHE A 1 542 ? -15.173 -0.350 3.221 1.00 92.69 542 PHE A C 1
ATOM 4256 O O . PHE A 1 542 ? -15.173 0.696 3.860 1.00 92.69 542 PHE A O 1
ATOM 4263 N N . THR A 1 543 ? -14.411 -0.523 2.140 1.00 90.31 543 THR A N 1
ATOM 4264 C CA . THR A 1 543 ? -13.461 0.497 1.661 1.00 90.31 543 THR A CA 1
ATOM 4265 C C . THR A 1 543 ? -14.133 1.715 1.029 1.00 90.31 543 THR A C 1
ATOM 4267 O O . THR A 1 543 ? -13.504 2.767 0.932 1.00 90.31 543 THR A O 1
ATOM 4270 N N . GLN A 1 544 ? -15.399 1.589 0.619 1.00 90.38 544 GLN A N 1
ATOM 4271 C CA . GLN A 1 544 ? -16.215 2.702 0.127 1.00 90.38 544 GLN A CA 1
ATOM 4272 C C . GLN A 1 544 ? -16.843 3.505 1.272 1.00 90.38 544 GLN A C 1
ATOM 4274 O O . GLN A 1 544 ? -17.031 4.711 1.140 1.00 90.38 544 GLN A O 1
ATOM 4279 N N . ILE A 1 545 ? -17.154 2.843 2.390 1.00 92.19 545 ILE A N 1
ATOM 4280 C CA . ILE A 1 545 ? -17.799 3.458 3.557 1.00 92.19 545 ILE A CA 1
ATOM 4281 C C . ILE A 1 545 ? -16.759 4.063 4.508 1.00 92.19 545 ILE A C 1
ATOM 4283 O O . ILE A 1 545 ? -16.908 5.192 4.977 1.00 92.19 545 ILE A O 1
ATOM 4287 N N . VAL A 1 546 ? -15.695 3.314 4.804 1.00 93.94 546 VAL A N 1
ATOM 4288 C CA . VAL A 1 546 ? -14.647 3.705 5.750 1.00 93.94 546 VAL A CA 1
ATOM 4289 C C . VAL A 1 546 ? -13.454 4.268 4.993 1.00 93.94 546 VAL A C 1
ATOM 4291 O O . VAL A 1 546 ? -12.735 3.559 4.287 1.00 93.94 546 VAL A O 1
ATOM 4294 N N . MET A 1 547 ? -13.202 5.556 5.200 1.00 92.31 547 MET A N 1
ATOM 4295 C CA . MET A 1 547 ? -12.144 6.298 4.516 1.00 92.31 547 MET A CA 1
ATOM 4296 C C . MET A 1 547 ? -10.774 6.139 5.174 1.00 92.31 547 MET A C 1
ATOM 4298 O O . MET A 1 547 ? -9.740 6.340 4.532 1.00 92.31 547 MET A O 1
ATOM 4302 N N . GLY A 1 548 ? -10.745 5.773 6.454 1.00 94.31 548 GLY A N 1
ATOM 4303 C CA . GLY A 1 548 ? -9.497 5.558 7.162 1.00 94.31 548 GLY A CA 1
ATOM 4304 C C . GLY A 1 548 ? -9.663 5.158 8.617 1.00 94.31 548 GLY A C 1
ATOM 4305 O O . GLY A 1 548 ? -10.770 5.033 9.140 1.00 94.31 548 GLY A O 1
ATOM 4306 N N . PHE A 1 549 ? -8.515 4.978 9.254 1.00 96.50 549 PHE A N 1
ATOM 4307 C CA . PHE A 1 549 ? -8.372 4.531 10.629 1.00 96.50 549 PHE A CA 1
ATOM 4308 C C . PHE A 1 549 ? -7.457 5.464 11.412 1.00 96.50 549 PHE A C 1
ATOM 4310 O O . PHE A 1 549 ? -6.475 5.979 10.874 1.00 96.50 549 PHE A O 1
ATOM 4317 N N . ILE A 1 550 ? -7.733 5.617 12.704 1.00 96.38 550 ILE A N 1
ATOM 4318 C CA . ILE A 1 550 ? -6.898 6.350 13.653 1.00 96.38 550 ILE A CA 1
ATOM 4319 C C . ILE A 1 550 ? -6.687 5.485 14.892 1.00 96.38 550 ILE A C 1
ATOM 4321 O O . ILE A 1 550 ? -7.636 5.060 15.545 1.00 96.38 550 ILE A O 1
ATOM 4325 N N . ASP A 1 551 ? -5.423 5.267 15.246 1.00 96.81 551 ASP A N 1
ATOM 4326 C CA . ASP A 1 551 ? -5.065 4.654 16.523 1.00 96.81 551 ASP A CA 1
ATOM 4327 C C . ASP A 1 551 ? -4.894 5.745 17.588 1.00 96.81 551 ASP A C 1
ATOM 4329 O O . ASP A 1 551 ? -3.927 6.518 17.555 1.00 96.81 551 ASP A O 1
ATOM 4333 N N . SER A 1 552 ? -5.827 5.812 18.540 1.00 97.00 552 SER A N 1
ATOM 4334 C CA . SER A 1 552 ? -5.796 6.839 19.583 1.00 97.00 552 SER A CA 1
ATOM 4335 C C . SER A 1 552 ? -4.616 6.661 20.547 1.00 97.00 552 SER A C 1
ATOM 4337 O O . SER A 1 552 ? -4.126 7.647 21.092 1.00 97.00 552 SER A O 1
ATOM 4339 N N . LEU A 1 553 ? -4.069 5.447 20.709 1.00 96.75 553 LEU A N 1
ATOM 4340 C CA . LEU A 1 553 ? -2.880 5.221 21.539 1.00 96.75 553 LEU A CA 1
ATOM 4341 C C . LEU A 1 553 ? -1.660 5.941 20.951 1.00 96.75 553 LEU A C 1
ATOM 4343 O O . LEU A 1 553 ? -0.885 6.562 21.684 1.00 96.75 553 LEU A O 1
ATOM 4347 N N . ALA A 1 554 ? -1.490 5.877 19.627 1.00 94.06 554 ALA A N 1
ATOM 4348 C CA . ALA A 1 554 ? -0.431 6.610 18.938 1.00 94.06 554 ALA A CA 1
ATOM 4349 C C . ALA A 1 554 ? -0.618 8.127 19.090 1.00 94.06 554 ALA A C 1
ATOM 4351 O O . ALA A 1 554 ? 0.358 8.829 19.355 1.00 94.06 554 ALA A O 1
ATOM 4352 N N . LEU A 1 555 ? -1.867 8.599 19.002 1.00 94.62 555 LEU A N 1
ATOM 4353 C CA . LEU A 1 555 ? -2.234 10.001 19.199 1.00 94.62 555 LEU A CA 1
ATOM 4354 C C . LEU A 1 555 ? -1.876 10.509 20.595 1.00 94.62 555 LEU A C 1
ATOM 4356 O O . LEU A 1 555 ? -1.188 11.522 20.723 1.00 94.62 555 LEU A O 1
ATOM 4360 N N . PHE A 1 556 ? -2.274 9.800 21.652 1.00 96.62 556 PHE A N 1
ATOM 4361 C CA . PHE A 1 556 ? -1.965 10.237 23.014 1.00 96.62 556 PHE A CA 1
ATOM 4362 C C . PHE A 1 556 ? -0.459 10.231 23.284 1.00 96.62 556 PHE A C 1
ATOM 4364 O O . PHE A 1 556 ? 0.056 11.183 23.867 1.00 96.62 556 PHE A O 1
ATOM 4371 N N . ARG A 1 557 ? 0.273 9.219 22.799 1.00 95.50 557 ARG A N 1
ATOM 4372 C CA . ARG A 1 557 ? 1.737 9.154 22.950 1.00 95.50 557 ARG A CA 1
ATOM 4373 C C . ARG A 1 557 ? 2.463 10.304 22.257 1.00 95.50 557 ARG A C 1
ATOM 4375 O O . ARG A 1 557 ? 3.461 10.781 22.793 1.00 95.50 557 ARG A O 1
ATOM 4382 N N . SER A 1 558 ? 2.005 10.736 21.079 1.00 93.31 558 SER A N 1
ATOM 4383 C CA . SER A 1 558 ? 2.636 11.848 20.360 1.00 93.31 558 SER A CA 1
ATOM 4384 C C . SER A 1 558 ? 2.299 13.210 20.958 1.00 93.31 558 SER A C 1
ATOM 4386 O O . SER A 1 558 ? 3.153 14.093 20.972 1.00 93.31 558 SER A O 1
ATOM 4388 N N . ASN A 1 559 ? 1.068 13.393 21.434 1.00 92.94 559 ASN A N 1
ATOM 4389 C CA . ASN A 1 559 ? 0.563 14.697 21.862 1.00 92.94 559 ASN A CA 1
ATOM 4390 C C . ASN A 1 559 ? 0.767 14.986 23.348 1.00 92.94 559 ASN A C 1
ATOM 4392 O O . ASN A 1 559 ? 0.894 16.149 23.722 1.00 92.94 559 ASN A O 1
ATOM 4396 N N . PHE A 1 560 ? 0.847 13.948 24.177 1.00 93.69 560 PHE A N 1
ATOM 4397 C CA . PHE A 1 560 ? 1.029 14.069 25.619 1.00 93.69 560 PHE A CA 1
ATOM 4398 C C . PHE A 1 560 ? 2.193 13.191 26.084 1.00 93.69 560 PHE A C 1
ATOM 4400 O O . PHE A 1 560 ? 1.983 12.223 26.814 1.00 93.69 560 PHE A O 1
ATOM 4407 N N . PRO A 1 561 ? 3.434 13.481 25.649 1.00 92.94 561 PRO A N 1
ATOM 4408 C CA . PRO A 1 561 ? 4.584 12.673 26.024 1.00 92.94 561 PRO A CA 1
ATOM 4409 C C . PRO A 1 561 ? 4.824 12.734 27.541 1.00 92.94 561 PRO A C 1
ATOM 4411 O O . PRO A 1 561 ? 4.567 13.751 28.180 1.00 92.94 561 PRO A O 1
ATOM 4414 N N . LYS A 1 562 ? 5.423 11.672 28.096 1.00 91.81 562 LYS A N 1
ATOM 4415 C CA . LYS A 1 562 ? 5.808 11.534 29.522 1.00 91.81 562 LYS A CA 1
ATOM 4416 C C . LYS A 1 562 ? 4.665 11.298 30.523 1.00 91.81 562 LYS A C 1
ATOM 4418 O O . LYS A 1 562 ? 4.896 11.405 31.724 1.00 91.81 562 LYS A O 1
ATOM 4423 N N . ILE A 1 563 ? 3.473 10.917 30.071 1.00 94.25 563 ILE A N 1
ATOM 4424 C CA . ILE A 1 563 ? 2.478 10.300 30.960 1.00 94.25 563 ILE A CA 1
ATOM 4425 C C . ILE A 1 563 ? 2.946 8.882 31.354 1.00 94.25 563 ILE A C 1
ATOM 4427 O O . ILE A 1 563 ? 3.573 8.194 30.547 1.00 94.25 563 ILE A O 1
ATOM 4431 N N . GLU A 1 564 ? 2.660 8.455 32.592 1.00 93.81 564 GLU A N 1
ATOM 4432 C CA . GLU A 1 564 ? 3.097 7.168 33.165 1.00 93.81 564 GLU A CA 1
ATOM 4433 C C . GLU A 1 564 ? 2.612 5.956 32.354 1.00 93.81 564 GLU A C 1
ATOM 4435 O O . GLU A 1 564 ? 3.395 5.064 32.022 1.00 93.81 564 GLU A O 1
ATOM 4440 N N . LYS A 1 565 ? 1.317 5.922 32.024 1.00 96.62 565 LYS A N 1
ATOM 4441 C CA . LYS A 1 565 ? 0.690 4.855 31.243 1.00 96.62 565 LYS A CA 1
ATOM 4442 C C . LYS A 1 565 ? -0.252 5.451 30.204 1.00 96.62 565 LYS A C 1
ATOM 4444 O O . LYS A 1 565 ? -0.719 6.576 30.333 1.00 96.62 565 LYS A O 1
ATOM 4449 N N . TYR A 1 566 ? -0.539 4.663 29.175 1.00 97.38 566 TYR A N 1
ATOM 4450 C CA . TYR A 1 566 ? -1.452 5.052 28.098 1.00 97.38 566 TYR A CA 1
ATOM 4451 C C . TYR A 1 566 ? -2.536 4.009 27.850 1.00 97.38 566 TYR A C 1
ATOM 4453 O O . TYR A 1 566 ? -3.130 4.044 26.788 1.00 97.38 566 TYR A O 1
ATOM 4461 N N . ASN A 1 567 ? -2.768 3.062 28.765 1.00 96.12 567 ASN A N 1
ATOM 4462 C CA . ASN A 1 567 ? -3.959 2.225 28.646 1.00 96.12 567 ASN A CA 1
ATOM 4463 C C . ASN A 1 567 ? -5.199 3.075 28.957 1.00 96.12 567 ASN A C 1
ATOM 4465 O O . ASN A 1 567 ? -5.124 4.062 29.693 1.00 96.12 567 ASN A O 1
ATOM 4469 N N . GLN A 1 568 ? -6.333 2.707 28.380 1.00 96.62 568 GLN A N 1
ATOM 4470 C CA . GLN A 1 568 ? -7.535 3.521 28.469 1.00 96.62 568 GLN A CA 1
ATOM 4471 C C . GLN A 1 568 ? -8.025 3.769 29.908 1.00 96.62 568 GLN A C 1
ATOM 4473 O O . GLN A 1 568 ? -8.332 4.923 30.200 1.00 96.62 568 GLN A O 1
ATOM 4478 N N . PRO A 1 569 ? -8.014 2.788 30.842 1.00 97.12 569 PRO A N 1
ATOM 4479 C CA . PRO A 1 569 ? -8.357 3.045 32.246 1.00 97.12 569 PRO A CA 1
ATOM 4480 C C . PRO A 1 569 ? -7.490 4.118 32.902 1.00 97.12 569 PRO A C 1
ATOM 4482 O O . PRO A 1 569 ? -7.998 4.998 33.593 1.00 97.12 569 PRO A O 1
ATOM 4485 N N . PHE A 1 570 ? -6.181 4.108 32.640 1.00 97.56 570 PHE A N 1
ATOM 4486 C CA . PHE A 1 570 ? -5.309 5.157 33.150 1.00 97.56 570 PHE A CA 1
ATOM 4487 C C . PHE A 1 570 ? -5.629 6.514 32.515 1.00 97.56 570 PHE A C 1
ATOM 4489 O O . PHE A 1 570 ? -5.642 7.521 33.215 1.00 97.56 570 PHE A O 1
ATOM 4496 N N . LEU A 1 571 ? -5.892 6.566 31.204 1.00 97.62 571 LEU A N 1
ATOM 4497 C CA . LEU A 1 571 ? -6.236 7.815 30.518 1.00 97.62 571 LEU A CA 1
ATOM 4498 C C . LEU A 1 571 ? -7.572 8.392 31.014 1.00 97.62 571 LEU A C 1
ATOM 4500 O O . LEU A 1 571 ? -7.660 9.605 31.204 1.00 97.62 571 LEU A O 1
ATOM 4504 N N . ALA A 1 572 ? -8.562 7.540 31.293 1.00 97.75 572 ALA A N 1
ATOM 4505 C CA . ALA A 1 572 ? -9.828 7.920 31.921 1.00 97.75 572 ALA A CA 1
ATOM 4506 C C . ALA A 1 572 ? -9.580 8.587 33.280 1.00 97.75 572 ALA A C 1
ATOM 4508 O O . ALA A 1 572 ? -9.976 9.732 33.504 1.00 97.75 572 ALA A O 1
ATOM 4509 N N . GLN A 1 573 ? -8.801 7.939 34.147 1.00 97.44 573 GLN A N 1
ATOM 4510 C CA . GLN A 1 573 ? -8.461 8.509 35.447 1.00 97.44 573 GLN A CA 1
ATOM 4511 C C . GLN A 1 573 ? -7.607 9.782 35.324 1.00 97.44 573 GLN A C 1
ATOM 4513 O O . GLN A 1 573 ? -7.747 10.718 36.111 1.00 97.44 573 GLN A O 1
ATOM 4518 N N . HIS A 1 574 ? -6.715 9.851 34.336 1.00 96.81 574 HIS A N 1
ATOM 4519 C CA . HIS A 1 574 ? -5.815 10.983 34.148 1.00 96.81 574 HIS A CA 1
ATOM 4520 C C . HIS A 1 574 ? -6.554 12.241 33.670 1.00 96.81 574 HIS A C 1
ATOM 4522 O O . HIS A 1 574 ? -6.399 13.297 34.293 1.00 96.81 574 HIS A O 1
ATOM 4528 N N . PHE A 1 575 ? -7.357 12.125 32.608 1.00 97.31 575 PHE A N 1
ATOM 4529 C CA . PHE A 1 575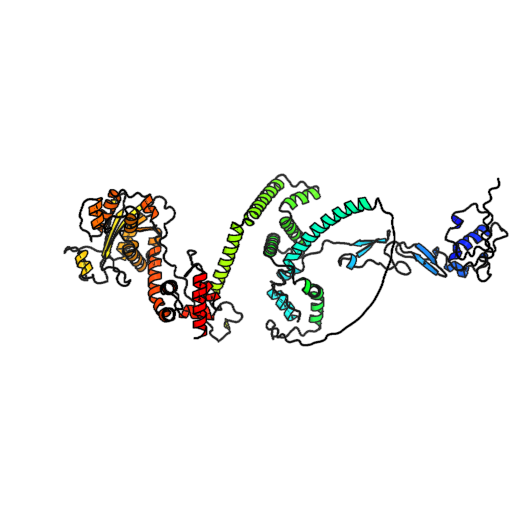 ? -8.038 13.248 31.953 1.00 97.31 575 PHE A CA 1
ATOM 4530 C C . PHE A 1 575 ? -9.447 13.504 32.493 1.00 97.31 575 PHE A C 1
ATOM 4532 O O . PHE A 1 575 ? -9.828 14.660 32.652 1.00 97.31 575 PHE A O 1
ATOM 4539 N N . CYS A 1 576 ? -10.206 12.452 32.800 1.00 97.19 576 CYS A N 1
ATOM 4540 C CA . CYS A 1 576 ? -11.607 12.557 33.218 1.00 97.19 576 CYS A CA 1
ATOM 4541 C C . CYS A 1 576 ? -11.798 12.462 34.738 1.00 97.19 576 CYS A C 1
ATOM 4543 O O . CYS A 1 576 ? -12.854 12.851 35.219 1.00 97.19 576 CYS A O 1
ATOM 4545 N N . LYS A 1 577 ? -10.784 12.003 35.490 1.00 96.88 577 LYS A N 1
ATOM 4546 C CA . LYS A 1 577 ? -10.848 11.762 36.950 1.00 96.88 577 LYS A CA 1
ATOM 4547 C C . LYS A 1 577 ? -11.912 10.734 37.352 1.00 96.88 577 LYS A C 1
ATOM 4549 O O . LYS A 1 577 ? -12.497 10.840 38.426 1.00 96.88 577 LYS A O 1
ATOM 4554 N N . GLU A 1 578 ? -12.151 9.757 36.485 1.00 93.94 578 GLU A N 1
ATOM 4555 C CA . GLU A 1 578 ? -13.176 8.737 36.675 1.00 93.94 578 GLU A CA 1
ATOM 4556 C C . GLU A 1 578 ? -12.636 7.339 36.364 1.00 93.94 578 GLU A C 1
ATOM 4558 O O . GLU A 1 578 ? -11.828 7.150 35.450 1.00 93.94 578 GLU A O 1
ATOM 4563 N N . GLU A 1 579 ? -13.159 6.359 37.098 1.00 93.75 579 GLU A N 1
ATOM 4564 C CA . GLU A 1 579 ? -13.079 4.939 36.767 1.00 93.75 579 GLU A CA 1
ATOM 4565 C C . GLU A 1 579 ? -14.358 4.512 36.035 1.00 93.75 579 GLU A C 1
ATOM 4567 O O . GLU A 1 579 ? -15.411 5.136 36.179 1.00 93.75 579 GLU A O 1
ATOM 4572 N N . TYR A 1 580 ? -14.280 3.446 35.243 1.00 94.88 580 TYR A N 1
ATOM 4573 C CA . TYR A 1 580 ? -15.419 2.928 34.488 1.00 94.88 580 TYR A CA 1
ATOM 4574 C C . TYR A 1 580 ? -15.320 1.412 34.312 1.00 94.88 580 TYR A C 1
ATOM 4576 O O . TYR A 1 580 ? -14.293 0.800 34.615 1.00 94.88 580 TYR A O 1
ATOM 4584 N N . ASN A 1 581 ? -16.404 0.810 33.827 1.00 90.50 581 ASN A N 1
ATOM 4585 C CA . ASN A 1 581 ? -16.489 -0.614 33.521 1.00 90.50 581 ASN A CA 1
ATOM 4586 C C . ASN A 1 581 ? -15.729 -0.927 32.219 1.00 90.50 581 ASN A C 1
ATOM 4588 O O . ASN A 1 581 ? -16.339 -1.157 31.183 1.00 90.50 581 ASN A O 1
ATOM 4592 N N . ALA A 1 582 ? -14.398 -0.892 32.287 1.00 87.25 582 ALA A N 1
ATOM 4593 C CA . ALA A 1 582 ? -13.534 -1.305 31.184 1.00 87.25 582 ALA A CA 1
ATOM 4594 C C . ALA A 1 582 ? -13.795 -2.772 30.811 1.00 87.25 582 ALA A C 1
ATOM 4596 O O . ALA A 1 582 ? -14.123 -3.571 31.696 1.00 87.25 582 ALA A O 1
ATOM 4597 N N . HIS A 1 583 ? -13.576 -3.123 29.540 1.00 84.31 583 HIS A N 1
ATOM 4598 C CA . HIS A 1 583 ? -13.910 -4.440 28.974 1.00 84.31 583 HIS A CA 1
ATOM 4599 C C . HIS A 1 583 ? -15.423 -4.648 28.816 1.00 84.31 583 HIS A C 1
ATOM 4601 O O . HIS A 1 583 ? -15.985 -5.722 29.067 1.00 84.31 583 HIS A O 1
ATOM 4607 N N . ASN A 1 584 ? -16.084 -3.558 28.445 1.00 91.75 584 ASN A N 1
ATOM 4608 C CA . ASN A 1 584 ? -17.390 -3.559 27.826 1.00 91.75 584 ASN A CA 1
ATOM 4609 C C . ASN A 1 584 ? -17.308 -2.557 26.680 1.00 91.75 584 ASN A C 1
ATOM 4611 O O . ASN A 1 584 ? -17.281 -1.353 26.928 1.00 91.75 584 ASN A O 1
ATOM 4615 N N . ALA A 1 585 ? -17.360 -3.042 25.440 1.00 96.00 585 ALA A N 1
ATOM 4616 C CA . ALA A 1 585 ? -17.151 -2.187 24.275 1.00 96.00 585 ALA A CA 1
ATOM 4617 C C . ALA A 1 585 ? -18.030 -0.917 24.250 1.00 96.00 585 ALA A C 1
ATOM 4619 O O . ALA A 1 585 ? -17.585 0.120 23.764 1.00 96.00 585 ALA A O 1
ATOM 4620 N N . VAL A 1 586 ? -19.263 -0.932 24.787 1.00 97.62 586 VAL A N 1
ATOM 4621 C CA . VAL A 1 586 ? -20.107 0.284 24.859 1.00 97.62 586 VAL A CA 1
ATOM 4622 C C . VAL A 1 586 ? -19.544 1.294 25.861 1.00 97.62 586 VAL A C 1
ATOM 4624 O O . VAL A 1 586 ? -19.512 2.495 25.578 1.00 97.62 586 VAL A O 1
ATOM 4627 N N . ASP A 1 587 ? -19.099 0.834 27.025 1.00 97.12 587 ASP A N 1
ATOM 4628 C CA . ASP A 1 587 ? -18.472 1.689 28.032 1.00 97.12 587 ASP A CA 1
ATOM 4629 C C . ASP A 1 587 ? -17.098 2.189 27.549 1.00 97.12 587 ASP A C 1
ATOM 4631 O O . ASP A 1 587 ? -16.786 3.372 27.708 1.00 97.12 587 ASP A O 1
ATOM 4635 N N . ASP A 1 588 ? -16.324 1.336 26.871 1.00 97.88 588 ASP A N 1
ATOM 4636 C CA . ASP A 1 588 ? -15.017 1.664 26.295 1.00 97.88 588 ASP A CA 1
ATOM 4637 C C . ASP A 1 588 ? -15.133 2.733 25.191 1.00 97.88 588 ASP A C 1
ATOM 4639 O O . ASP A 1 588 ? -14.406 3.734 25.235 1.00 97.88 588 ASP A O 1
ATOM 4643 N N . VAL A 1 589 ? -16.089 2.643 24.252 1.00 98.44 589 VAL A N 1
ATOM 4644 C CA . VAL A 1 589 ? -16.272 3.717 23.247 1.00 98.44 589 VAL A CA 1
ATOM 4645 C C . VAL A 1 589 ? -16.744 5.029 23.869 1.00 98.44 589 VAL A C 1
ATOM 4647 O O . VAL A 1 589 ? -16.288 6.102 23.466 1.00 98.44 589 VAL A O 1
ATOM 4650 N N . ASN A 1 590 ? -17.624 4.968 24.874 1.00 98.25 590 ASN A N 1
ATOM 4651 C CA . ASN A 1 590 ? -18.093 6.157 25.584 1.00 98.25 590 ASN A CA 1
ATOM 4652 C C . ASN A 1 590 ? -16.959 6.837 26.350 1.00 98.25 590 ASN A C 1
ATOM 4654 O O . ASN A 1 590 ? -16.844 8.065 26.329 1.00 98.25 590 ASN A O 1
ATOM 4658 N N . MET A 1 591 ? -16.105 6.049 27.002 1.00 98.31 591 MET A N 1
ATOM 4659 C CA . MET A 1 591 ? -14.979 6.582 27.747 1.00 98.31 591 MET A CA 1
ATOM 4660 C C . MET A 1 591 ? -13.900 7.134 26.816 1.00 98.31 591 MET A C 1
ATOM 4662 O O . MET A 1 591 ? -13.374 8.213 27.082 1.00 98.31 591 MET A O 1
ATOM 4666 N N . LEU A 1 592 ? -13.580 6.465 25.700 1.00 98.19 592 LEU A N 1
ATOM 4667 C CA . LEU A 1 592 ? -12.605 7.000 24.741 1.00 98.19 592 LEU A CA 1
ATOM 4668 C C . LEU A 1 592 ? -13.055 8.356 24.187 1.00 98.19 592 LEU A C 1
ATOM 4670 O O . LEU A 1 592 ? -12.257 9.290 24.134 1.00 98.19 592 LEU A O 1
ATOM 4674 N N . ASP A 1 593 ? -14.331 8.479 23.826 1.00 97.88 593 ASP A N 1
ATOM 4675 C CA . ASP A 1 593 ? -14.937 9.734 23.384 1.00 97.88 593 ASP A CA 1
ATOM 4676 C C . ASP A 1 593 ? -14.798 10.839 24.448 1.00 97.88 593 ASP A C 1
ATOM 4678 O O . ASP A 1 593 ? -14.295 11.931 24.167 1.00 97.88 593 ASP A O 1
ATOM 4682 N N . LYS A 1 594 ? -15.123 10.522 25.709 1.00 97.94 594 LYS A N 1
ATOM 4683 C CA . LYS A 1 594 ? -14.974 11.445 26.843 1.00 97.94 594 LYS A CA 1
ATOM 4684 C C . LYS A 1 594 ? -13.517 11.860 27.075 1.00 97.94 594 LYS A C 1
ATOM 4686 O O . LYS A 1 594 ? -13.261 13.037 27.330 1.00 97.94 594 LYS A O 1
ATOM 4691 N N . ILE A 1 595 ? -12.560 10.938 26.937 1.00 98.25 595 ILE A N 1
ATOM 4692 C CA . ILE A 1 595 ? -11.122 11.230 27.039 1.00 98.25 595 ILE A CA 1
ATOM 4693 C C . ILE A 1 595 ? -10.683 12.164 25.907 1.00 98.25 595 ILE A C 1
ATOM 4695 O O . ILE A 1 595 ? -9.961 13.122 26.172 1.00 98.25 595 ILE A O 1
ATOM 4699 N N . LEU A 1 596 ? -11.105 11.925 24.658 1.00 97.25 596 LEU A N 1
ATOM 4700 C CA . LEU A 1 596 ? -10.760 12.787 23.518 1.00 97.25 596 LEU A CA 1
ATOM 4701 C C . LEU A 1 596 ? -11.244 14.229 23.737 1.00 97.25 596 LEU A C 1
ATOM 4703 O O . LEU A 1 596 ? -10.490 15.172 23.482 1.00 97.25 596 LEU A O 1
ATOM 4707 N N . ILE A 1 597 ? -12.462 14.391 24.267 1.00 95.81 597 ILE A N 1
ATOM 4708 C CA . ILE A 1 597 ? -13.035 15.696 24.625 1.00 95.81 597 ILE A CA 1
ATOM 4709 C C . ILE A 1 597 ? -12.251 16.331 25.784 1.00 95.81 597 ILE A C 1
ATOM 4711 O O . ILE A 1 597 ? -11.809 17.474 25.670 1.00 95.81 597 ILE A O 1
ATOM 4715 N N . ALA A 1 598 ? -12.028 15.599 26.881 1.00 97.06 598 ALA A N 1
ATOM 4716 C CA . ALA A 1 598 ? -11.343 16.108 28.074 1.00 97.06 598 ALA A CA 1
ATOM 4717 C C . ALA A 1 598 ? -9.872 16.480 27.811 1.00 97.06 598 ALA A C 1
ATOM 4719 O O . ALA A 1 598 ? -9.360 17.445 28.376 1.00 97.06 598 ALA A O 1
ATOM 4720 N N . ALA A 1 599 ? -9.200 15.748 26.921 1.00 95.88 599 ALA A N 1
ATOM 4721 C CA . ALA A 1 599 ? -7.843 16.045 26.472 1.00 95.88 599 ALA A CA 1
ATOM 4722 C C . ALA A 1 599 ? -7.785 17.158 25.405 1.00 95.88 599 ALA A C 1
ATOM 4724 O O . ALA A 1 599 ? -6.694 17.513 24.960 1.00 95.88 599 ALA A O 1
ATOM 4725 N N . ASN A 1 600 ? -8.929 17.721 24.994 1.00 94.81 600 ASN A N 1
ATOM 4726 C CA . ASN A 1 600 ? -9.041 18.765 23.973 1.00 94.81 600 ASN A CA 1
ATOM 4727 C C . ASN A 1 600 ? -8.366 18.377 22.640 1.00 94.81 600 ASN A C 1
ATOM 4729 O O . ASN A 1 600 ? -7.615 19.153 22.040 1.00 94.81 600 ASN A O 1
ATOM 4733 N N . VAL A 1 601 ? -8.590 17.138 22.188 1.00 94.00 601 VAL A N 1
ATOM 4734 C CA . VAL A 1 601 ? -8.022 16.631 20.933 1.00 94.00 601 VAL A CA 1
ATOM 4735 C C . VAL A 1 601 ? -8.744 17.270 19.748 1.00 94.00 601 VAL A C 1
ATOM 4737 O O . VAL A 1 601 ? -9.925 17.028 19.515 1.00 94.00 601 VAL A O 1
ATOM 4740 N N . SER A 1 602 ? -8.021 18.071 18.963 1.00 91.38 602 SER A N 1
ATOM 4741 C CA . SER A 1 602 ? -8.588 18.725 17.783 1.00 91.38 602 SER A CA 1
ATOM 4742 C C . SER A 1 602 ? -8.720 17.777 16.582 1.00 91.38 602 SER A C 1
ATOM 4744 O O . SER A 1 602 ? -7.999 16.782 16.443 1.00 91.38 602 SER A O 1
ATOM 4746 N N . LYS A 1 603 ? -9.603 18.132 15.643 1.00 89.69 603 LYS A N 1
ATOM 4747 C CA . LYS A 1 603 ? -9.786 17.418 14.368 1.00 89.69 603 LYS A CA 1
ATOM 4748 C C . LYS A 1 603 ? -8.495 17.342 13.547 1.00 89.69 603 LYS A C 1
ATOM 4750 O O . LYS A 1 603 ? -8.224 16.326 12.911 1.00 89.69 603 LYS A O 1
ATOM 4755 N N . GLU A 1 604 ? -7.677 18.390 13.571 1.00 89.62 604 GLU A N 1
ATOM 4756 C CA . GLU A 1 604 ? -6.397 18.442 12.857 1.00 89.62 604 GLU A CA 1
ATOM 4757 C C . GLU A 1 604 ? -5.400 17.427 13.427 1.00 89.62 604 GLU A C 1
ATOM 4759 O O . GLU A 1 604 ? -4.607 16.859 12.677 1.00 89.62 604 GLU A O 1
ATOM 4764 N N . LEU A 1 605 ? -5.435 17.177 14.742 1.00 90.00 605 LEU A N 1
ATOM 4765 C CA . LEU A 1 605 ? -4.599 16.160 15.383 1.00 90.00 605 LEU A CA 1
ATOM 4766 C C . LEU A 1 605 ? -5.024 14.747 14.987 1.00 90.00 605 LEU A C 1
ATOM 4768 O O . LEU A 1 605 ? -4.167 13.939 14.631 1.00 90.00 605 LEU A O 1
ATOM 4772 N N . LEU A 1 606 ? -6.331 14.478 14.978 1.00 90.81 606 LEU A N 1
ATOM 4773 C CA . LEU A 1 606 ? -6.888 13.210 14.501 1.00 90.81 606 LEU A CA 1
ATOM 4774 C C . LEU A 1 606 ? -6.485 12.942 13.042 1.00 90.81 606 LEU A C 1
ATOM 4776 O O . LEU A 1 606 ? -5.964 11.876 12.713 1.00 90.81 606 LEU A O 1
ATOM 4780 N N . LEU A 1 607 ? -6.635 13.943 12.173 1.00 89.94 607 LEU A N 1
ATOM 4781 C CA . LEU A 1 607 ? -6.308 13.826 10.751 1.00 89.94 607 LEU A CA 1
ATOM 4782 C C . LEU A 1 607 ? -4.823 13.559 10.473 1.00 89.94 607 LEU A C 1
ATOM 4784 O O . LEU A 1 607 ? -4.514 12.825 9.537 1.00 89.94 607 LEU A O 1
ATOM 4788 N N . LYS A 1 608 ? -3.900 14.092 11.287 1.00 89.44 608 LYS A N 1
ATOM 4789 C CA . LYS A 1 608 ? -2.450 13.850 11.128 1.00 89.44 608 LYS A CA 1
ATOM 4790 C C . LYS A 1 608 ? -2.063 12.374 11.239 1.00 89.44 608 LYS A C 1
ATOM 4792 O O . LYS A 1 608 ? -1.030 11.985 10.697 1.00 89.44 608 LYS A O 1
ATOM 4797 N N . LEU A 1 609 ? -2.858 11.573 11.948 1.00 90.56 609 LEU A N 1
ATOM 4798 C CA . LEU A 1 609 ? -2.590 10.155 12.201 1.00 90.56 609 LEU A CA 1
ATOM 4799 C C . LEU A 1 609 ? -3.536 9.213 11.450 1.00 90.56 609 LEU A C 1
ATOM 4801 O O . LEU A 1 609 ? -3.396 7.998 11.578 1.00 90.56 609 LEU A O 1
ATOM 4805 N N . CYS A 1 610 ? -4.465 9.751 10.658 1.00 93.31 610 CYS A N 1
ATOM 4806 C CA . CYS A 1 610 ? -5.394 8.960 9.861 1.00 93.31 610 CYS A CA 1
ATOM 4807 C C . CYS A 1 610 ? -4.660 8.226 8.735 1.00 93.31 610 CYS A C 1
ATOM 4809 O O . CYS A 1 610 ? -3.998 8.872 7.927 1.00 93.31 610 CYS A O 1
ATOM 4811 N N . TYR A 1 611 ? -4.792 6.903 8.642 1.00 93.56 611 TYR A N 1
ATOM 4812 C CA . TYR A 1 611 ? -4.228 6.086 7.559 1.00 93.56 611 TYR A CA 1
ATOM 4813 C C . TYR A 1 611 ? -5.311 5.299 6.810 1.00 93.56 611 TYR A C 1
ATOM 4815 O O . TYR A 1 611 ? -6.449 5.188 7.257 1.00 93.56 611 TYR A O 1
ATOM 4823 N N . ASN A 1 612 ? -4.956 4.789 5.631 1.00 90.69 612 ASN A N 1
ATOM 4824 C CA . ASN A 1 612 ? -5.898 4.224 4.664 1.00 90.69 612 ASN A CA 1
ATOM 4825 C C . ASN A 1 612 ? -6.640 2.973 5.184 1.00 90.69 612 ASN A C 1
ATOM 4827 O O . ASN A 1 612 ? -6.067 2.142 5.890 1.00 90.69 612 ASN A O 1
ATOM 4831 N N . SER A 1 613 ? -7.898 2.800 4.770 1.00 88.25 613 SER A N 1
ATOM 4832 C CA . SER A 1 613 ? -8.735 1.657 5.156 1.00 88.25 613 SER A CA 1
ATOM 4833 C C . SER A 1 613 ? -8.257 0.301 4.610 1.00 88.25 613 SER A C 1
ATOM 4835 O O . SER A 1 613 ? -8.532 -0.736 5.212 1.00 88.25 613 SER A O 1
ATOM 4837 N N . ASN A 1 614 ? -7.444 0.284 3.547 1.00 89.25 614 ASN A N 1
ATOM 4838 C CA . ASN A 1 614 ? -6.849 -0.938 2.991 1.00 89.25 614 ASN A CA 1
ATOM 4839 C C . ASN A 1 614 ? -5.643 -1.472 3.781 1.00 89.25 614 ASN A C 1
ATOM 4841 O O . ASN A 1 614 ? -5.207 -2.608 3.570 1.00 89.25 614 ASN A O 1
ATOM 4845 N N . SER A 1 615 ? -5.070 -0.671 4.684 1.00 92.00 615 SER A N 1
ATOM 4846 C CA . SER A 1 615 ? -3.794 -0.982 5.338 1.00 92.00 615 SER A CA 1
ATOM 4847 C C . SER A 1 615 ? -3.815 -2.298 6.117 1.00 92.00 615 SER A C 1
ATOM 4849 O O . SER A 1 615 ? -2.826 -3.033 6.092 1.00 92.00 615 SER A O 1
ATOM 4851 N N . HIS A 1 616 ? -4.932 -2.623 6.773 1.00 93.00 616 HIS A N 1
ATOM 4852 C CA . HIS A 1 616 ? -5.051 -3.833 7.587 1.00 93.00 616 HIS A CA 1
ATOM 4853 C C . HIS A 1 616 ? -5.282 -5.104 6.770 1.00 93.00 616 HIS A C 1
ATOM 4855 O O . HIS A 1 616 ? -4.693 -6.130 7.100 1.00 93.00 616 HIS A O 1
ATOM 4861 N N . LEU A 1 617 ? -6.027 -5.059 5.659 1.00 90.31 617 LEU A N 1
ATOM 4862 C CA . LEU A 1 617 ? -6.112 -6.225 4.772 1.00 90.31 617 LEU A CA 1
ATOM 4863 C C . LEU A 1 617 ? -4.750 -6.540 4.147 1.00 90.31 617 LEU A C 1
ATOM 4865 O O . LEU A 1 617 ? -4.325 -7.696 4.129 1.00 90.31 617 LEU A O 1
ATOM 4869 N N . LEU A 1 618 ? -4.028 -5.509 3.691 1.00 91.38 618 LEU A N 1
ATOM 4870 C CA . LEU A 1 618 ? -2.659 -5.676 3.197 1.00 91.38 618 LEU A CA 1
ATOM 4871 C C . LEU A 1 618 ? -1.738 -6.250 4.282 1.00 91.38 618 LEU A C 1
ATOM 4873 O O . LEU A 1 618 ? -0.904 -7.105 3.990 1.00 91.38 618 LEU A O 1
ATOM 4877 N N . GLN A 1 619 ? -1.908 -5.824 5.538 1.00 93.31 619 GLN A N 1
ATOM 4878 C CA . GLN A 1 619 ? -1.148 -6.350 6.670 1.00 93.31 619 GLN A CA 1
ATOM 4879 C C . GLN A 1 619 ? -1.410 -7.842 6.883 1.00 93.31 619 GLN A C 1
ATOM 4881 O O . GLN A 1 619 ? -0.449 -8.605 6.981 1.00 93.31 619 GLN A O 1
ATOM 4886 N N . GLU A 1 620 ? -2.671 -8.273 6.912 1.00 92.50 620 GLU A N 1
ATOM 4887 C CA . GLU A 1 620 ? -3.011 -9.685 7.113 1.00 92.50 620 GLU A CA 1
ATOM 4888 C C . GLU A 1 620 ? -2.556 -10.565 5.947 1.00 92.50 620 GLU A C 1
ATOM 4890 O O . GLU A 1 620 ? -1.980 -11.631 6.169 1.00 92.50 620 GLU A O 1
ATOM 4895 N N . ASN A 1 621 ? -2.726 -10.108 4.704 1.00 92.69 621 ASN A N 1
ATOM 4896 C CA . ASN A 1 621 ? -2.247 -10.835 3.526 1.00 92.69 621 ASN A CA 1
ATOM 4897 C C . ASN A 1 621 ? -0.723 -11.007 3.556 1.00 92.69 621 ASN A C 1
ATOM 4899 O O . ASN A 1 621 ? -0.212 -12.104 3.320 1.00 92.69 621 ASN A O 1
ATOM 4903 N N . PHE A 1 622 ? 0.003 -9.949 3.922 1.00 94.50 622 PHE A N 1
ATOM 4904 C CA . PHE A 1 622 ? 1.455 -9.987 4.058 1.00 94.50 622 PHE A CA 1
ATOM 4905 C C . PHE A 1 622 ? 1.908 -10.918 5.194 1.00 94.50 622 PHE A C 1
ATOM 4907 O O . PHE A 1 622 ? 2.852 -11.687 5.020 1.00 94.50 622 PHE A O 1
ATOM 4914 N N . ILE A 1 623 ? 1.238 -10.896 6.354 1.00 93.75 623 ILE A N 1
ATOM 4915 C CA . ILE A 1 623 ? 1.548 -11.786 7.488 1.00 93.75 623 ILE A CA 1
ATOM 4916 C C . ILE A 1 623 ? 1.308 -13.253 7.113 1.00 93.75 623 ILE A C 1
ATOM 4918 O O . ILE A 1 623 ? 2.172 -14.090 7.386 1.00 93.75 623 ILE A O 1
ATOM 4922 N N . LYS A 1 624 ? 0.183 -13.565 6.454 1.00 93.69 624 LYS A N 1
ATOM 4923 C CA . LYS A 1 624 ? -0.136 -14.920 5.974 1.00 93.69 624 LYS A CA 1
ATOM 4924 C C . LYS A 1 624 ? 0.913 -15.425 4.981 1.00 93.69 624 LYS A C 1
ATOM 4926 O O . LYS A 1 624 ? 1.432 -16.528 5.145 1.00 93.69 624 LYS A O 1
ATOM 4931 N N . ALA A 1 625 ? 1.279 -14.605 3.996 1.00 95.62 625 ALA A N 1
ATOM 4932 C CA . ALA A 1 625 ? 2.318 -14.943 3.025 1.00 95.62 625 ALA A CA 1
ATOM 4933 C C . ALA A 1 625 ? 3.684 -15.147 3.689 1.00 95.62 625 ALA A C 1
ATOM 4935 O O . ALA A 1 625 ? 4.370 -16.132 3.414 1.00 95.62 625 ALA A O 1
ATOM 4936 N N . LYS A 1 626 ? 4.045 -14.266 4.630 1.00 96.00 626 LYS A N 1
ATOM 4937 C CA . LYS A 1 626 ? 5.278 -14.386 5.407 1.00 96.00 626 LYS A CA 1
ATOM 4938 C C . LYS A 1 626 ? 5.330 -15.716 6.153 1.00 96.00 626 LYS A C 1
ATOM 4940 O O . LYS A 1 626 ? 6.316 -16.430 6.023 1.00 96.00 626 LYS A O 1
ATOM 4945 N N . ALA A 1 627 ? 4.280 -16.064 6.897 1.00 94.75 627 ALA A N 1
ATOM 4946 C CA . ALA A 1 627 ? 4.226 -17.312 7.658 1.00 94.75 627 ALA A CA 1
ATOM 4947 C C . ALA A 1 627 ? 4.352 -18.551 6.755 1.00 94.75 627 ALA A C 1
ATOM 4949 O O . ALA A 1 627 ? 5.067 -19.487 7.104 1.00 94.75 627 ALA A O 1
ATOM 4950 N N . LYS A 1 628 ? 3.712 -18.528 5.578 1.00 95.38 628 LYS A N 1
ATOM 4951 C CA . LYS A 1 628 ? 3.780 -19.612 4.589 1.00 95.38 628 LYS A CA 1
ATOM 4952 C C . LYS A 1 628 ? 5.181 -19.777 3.988 1.00 95.38 628 LYS A C 1
ATOM 4954 O O . LYS A 1 628 ? 5.657 -20.897 3.845 1.00 95.38 628 LYS A O 1
ATOM 4959 N N . ASN A 1 629 ? 5.829 -18.674 3.613 1.00 97.06 629 ASN A N 1
ATOM 4960 C CA . ASN A 1 629 ? 7.025 -18.714 2.769 1.00 97.06 629 ASN A CA 1
ATOM 4961 C C . ASN A 1 629 ? 8.347 -18.649 3.550 1.00 97.06 629 ASN A C 1
ATOM 4963 O O . ASN A 1 629 ? 9.362 -19.154 3.066 1.00 97.06 629 ASN A O 1
ATOM 4967 N N . LEU A 1 630 ? 8.355 -18.049 4.748 1.00 96.62 630 LEU A N 1
ATOM 4968 C CA . LEU A 1 630 ? 9.570 -17.830 5.543 1.00 96.62 630 LEU A CA 1
ATOM 4969 C C . LEU A 1 630 ? 10.377 -19.110 5.833 1.00 96.62 630 LEU A C 1
ATOM 4971 O O . LEU A 1 630 ? 11.601 -19.041 5.707 1.00 96.62 630 LEU A O 1
ATOM 4975 N N . PRO A 1 631 ? 9.760 -20.275 6.135 1.00 97.06 631 PRO A N 1
ATOM 4976 C CA . PRO A 1 631 ? 10.514 -21.499 6.411 1.00 97.06 631 PRO A CA 1
ATOM 4977 C C . PRO A 1 631 ? 11.472 -21.907 5.283 1.00 97.06 631 PRO A C 1
ATOM 4979 O O . PRO A 1 631 ? 12.561 -22.408 5.557 1.00 97.06 631 PRO A O 1
ATOM 4982 N N . SER A 1 632 ? 11.119 -21.625 4.022 1.00 95.81 632 SER A N 1
ATOM 4983 C CA . SER A 1 632 ? 11.970 -21.935 2.862 1.00 95.81 632 SER A CA 1
ATOM 4984 C C . SER A 1 632 ? 13.283 -21.137 2.827 1.00 95.81 632 SER A C 1
ATOM 4986 O O . SER A 1 632 ? 14.225 -21.537 2.149 1.00 95.81 632 SER A O 1
ATOM 4988 N N . PHE A 1 633 ? 13.372 -20.032 3.575 1.00 95.69 633 PHE A N 1
ATOM 4989 C CA . PHE A 1 633 ? 14.561 -19.182 3.652 1.00 95.69 633 PHE A CA 1
ATOM 4990 C C . P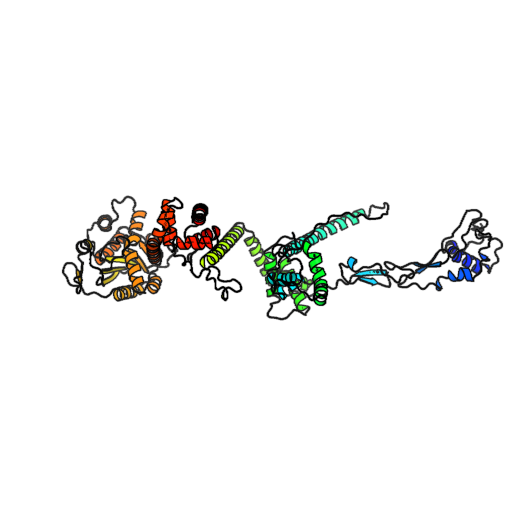HE A 1 633 ? 15.486 -19.525 4.823 1.00 95.69 633 PHE A C 1
ATOM 4992 O O . PHE A 1 633 ? 16.573 -18.958 4.905 1.00 95.69 633 PHE A O 1
ATOM 4999 N N . HIS A 1 634 ? 15.111 -20.440 5.725 1.00 94.31 634 HIS A N 1
ATOM 5000 C CA . HIS A 1 634 ? 15.970 -20.811 6.857 1.00 94.31 634 HIS A CA 1
ATOM 5001 C C . HIS A 1 634 ? 17.386 -21.259 6.441 1.00 94.31 634 HIS A C 1
ATOM 5003 O O . HIS A 1 634 ? 18.328 -20.791 7.082 1.00 94.31 634 HIS A O 1
ATOM 5009 N N . PRO A 1 635 ? 17.589 -22.047 5.361 1.00 91.38 635 PRO A N 1
ATOM 5010 C CA . PRO A 1 635 ? 18.936 -22.384 4.892 1.00 91.38 635 PRO A CA 1
ATOM 5011 C C . PRO A 1 635 ? 19.740 -21.149 4.458 1.00 91.38 635 PRO A C 1
ATOM 5013 O O . PRO A 1 635 ? 20.877 -20.969 4.878 1.00 91.38 635 PRO A O 1
ATOM 5016 N N . LEU A 1 636 ? 19.123 -20.238 3.696 1.00 90.81 636 LEU A N 1
ATOM 5017 C CA . LEU A 1 636 ? 19.743 -18.982 3.246 1.00 90.81 636 LEU A CA 1
ATOM 5018 C C . LEU A 1 636 ? 20.136 -18.072 4.421 1.00 90.81 636 LEU A C 1
ATOM 5020 O O . LEU A 1 636 ? 21.168 -17.399 4.384 1.00 90.81 636 LEU A O 1
ATOM 5024 N N . ILE A 1 637 ? 19.312 -18.037 5.470 1.00 93.75 637 ILE A N 1
ATOM 5025 C CA . ILE A 1 637 ? 19.596 -17.273 6.689 1.00 93.75 637 ILE A CA 1
ATOM 5026 C C . ILE A 1 637 ? 20.752 -17.920 7.459 1.00 93.75 637 ILE A C 1
ATOM 5028 O O . ILE A 1 637 ? 21.675 -17.215 7.865 1.00 93.75 637 ILE A O 1
ATOM 5032 N N . ALA A 1 638 ? 20.719 -19.244 7.636 1.00 92.69 638 ALA A N 1
ATOM 5033 C CA . ALA A 1 638 ? 21.751 -19.992 8.350 1.00 92.69 638 ALA A CA 1
ATOM 5034 C C . ALA A 1 638 ? 23.127 -19.870 7.673 1.00 92.69 638 ALA A C 1
ATOM 5036 O O . ALA A 1 638 ? 24.128 -19.684 8.359 1.00 92.69 638 ALA A O 1
ATOM 5037 N N . SER A 1 639 ? 23.165 -19.869 6.338 1.00 89.31 639 SER A N 1
ATOM 5038 C CA . SER A 1 639 ? 24.389 -19.693 5.544 1.00 89.31 639 SER A CA 1
ATOM 5039 C C . SER A 1 639 ? 24.858 -18.234 5.425 1.00 89.31 639 SER A C 1
ATOM 5041 O O . SER A 1 639 ? 25.811 -17.945 4.707 1.00 89.31 639 SER A O 1
ATOM 5043 N N . GLY A 1 640 ? 24.195 -17.273 6.082 1.00 90.12 640 GLY A N 1
ATOM 5044 C CA . GLY A 1 640 ? 24.604 -15.862 6.055 1.00 90.12 640 GLY A CA 1
ATOM 5045 C C . GLY A 1 640 ? 24.418 -15.160 4.700 1.00 90.12 640 GLY A C 1
ATOM 5046 O O . GLY A 1 640 ? 24.977 -14.074 4.477 1.00 90.12 640 GLY A O 1
ATOM 5047 N N . VAL A 1 641 ? 23.612 -15.741 3.801 1.00 89.94 641 VAL A N 1
ATOM 5048 C CA . VAL A 1 641 ? 23.266 -15.143 2.501 1.00 89.94 641 VAL A CA 1
ATOM 5049 C C . VAL A 1 641 ? 22.444 -13.874 2.712 1.00 89.94 641 VAL A C 1
ATOM 5051 O O . VAL A 1 641 ? 22.697 -12.848 2.080 1.00 89.94 641 VAL A O 1
ATOM 5054 N N . MET A 1 642 ? 21.508 -13.901 3.666 1.00 92.62 642 MET A N 1
ATOM 5055 C CA . MET A 1 642 ? 20.664 -12.754 4.001 1.00 92.62 642 MET A CA 1
ATOM 5056 C C . MET A 1 642 ? 20.301 -12.676 5.484 1.00 92.62 642 MET A C 1
ATOM 5058 O O . MET A 1 642 ? 20.321 -13.663 6.213 1.00 92.62 642 MET A O 1
ATOM 5062 N N . LYS A 1 643 ? 19.900 -11.479 5.926 1.00 93.62 643 LYS A N 1
ATOM 5063 C CA . LYS A 1 643 ? 19.360 -11.260 7.276 1.00 93.62 643 LYS A CA 1
ATOM 5064 C C . LYS A 1 643 ? 17.900 -11.710 7.359 1.00 93.62 643 LYS A C 1
ATOM 5066 O O . LYS A 1 643 ? 17.156 -11.550 6.390 1.00 93.62 643 LYS A O 1
ATOM 5071 N N . MET A 1 644 ? 17.464 -12.125 8.553 1.00 95.06 644 MET A N 1
ATOM 5072 C CA . MET A 1 644 ? 16.066 -12.486 8.850 1.00 95.06 644 MET A CA 1
ATOM 5073 C C . MET A 1 644 ? 15.071 -11.428 8.349 1.00 95.06 644 MET A C 1
ATOM 5075 O O . MET A 1 644 ? 14.116 -11.756 7.661 1.00 95.06 644 MET A O 1
ATOM 5079 N N . THR A 1 645 ? 15.340 -10.140 8.579 1.00 93.06 645 THR A N 1
ATOM 5080 C CA . THR A 1 645 ? 14.458 -9.047 8.129 1.00 93.06 645 THR A CA 1
ATOM 5081 C C . THR A 1 645 ? 14.299 -8.973 6.608 1.00 93.06 645 THR A C 1
ATOM 5083 O O . THR A 1 645 ? 13.251 -8.563 6.113 1.00 93.06 645 THR A O 1
ATOM 5086 N N . THR A 1 646 ? 15.325 -9.359 5.843 1.00 93.50 646 THR A N 1
ATOM 5087 C CA . THR A 1 646 ? 15.250 -9.420 4.374 1.00 93.50 646 THR A CA 1
ATOM 5088 C C . THR A 1 646 ? 14.420 -10.624 3.945 1.00 93.50 646 THR A C 1
ATOM 5090 O O . THR A 1 646 ? 13.508 -10.461 3.138 1.00 93.50 646 THR A O 1
ATOM 5093 N N . ALA A 1 647 ? 14.657 -11.786 4.560 1.00 95.50 647 ALA A N 1
ATOM 5094 C CA . ALA A 1 647 ? 13.871 -12.996 4.331 1.00 95.50 647 ALA A CA 1
ATOM 5095 C C . ALA A 1 647 ? 12.382 -12.781 4.635 1.00 95.50 647 ALA A C 1
ATOM 5097 O O . ALA A 1 647 ? 11.533 -13.140 3.830 1.00 95.50 647 ALA A O 1
ATOM 5098 N N . GLU A 1 648 ? 12.054 -12.123 5.749 1.00 95.31 648 GLU A N 1
ATOM 5099 C CA . GLU A 1 648 ? 10.678 -11.785 6.119 1.00 95.31 648 GLU A CA 1
ATOM 5100 C C . GLU A 1 648 ? 9.990 -10.888 5.085 1.00 95.31 648 GLU A C 1
ATOM 5102 O O . GLU A 1 648 ? 8.808 -11.081 4.799 1.00 95.31 648 GLU A O 1
ATOM 5107 N N . ASN A 1 649 ? 10.714 -9.917 4.513 1.00 94.31 649 ASN A N 1
ATOM 5108 C CA . ASN A 1 649 ? 10.162 -9.047 3.475 1.00 94.31 649 ASN A CA 1
ATOM 5109 C C . ASN A 1 649 ? 9.945 -9.798 2.155 1.00 94.31 649 ASN A C 1
ATOM 5111 O O . ASN A 1 649 ? 8.903 -9.619 1.527 1.00 94.31 649 ASN A O 1
ATOM 5115 N N . ILE A 1 650 ? 10.889 -10.655 1.753 1.00 95.44 650 ILE A N 1
ATOM 5116 C CA . ILE A 1 650 ? 10.753 -11.497 0.555 1.00 95.44 650 ILE A CA 1
ATOM 5117 C C . ILE A 1 650 ? 9.577 -12.468 0.735 1.00 95.44 650 ILE A C 1
ATOM 5119 O O . ILE A 1 650 ? 8.677 -12.500 -0.105 1.00 95.44 650 ILE A O 1
ATOM 5123 N N . ALA A 1 651 ? 9.531 -13.177 1.864 1.00 96.81 651 ALA A N 1
ATOM 5124 C CA . ALA A 1 651 ? 8.468 -14.113 2.216 1.00 96.81 651 ALA A CA 1
ATOM 5125 C C . ALA A 1 651 ? 7.086 -13.445 2.223 1.00 96.81 651 ALA A C 1
ATOM 5127 O O . ALA A 1 651 ? 6.142 -13.951 1.610 1.00 96.81 651 ALA A O 1
ATOM 5128 N N . GLY A 1 652 ? 6.978 -12.280 2.871 1.00 95.75 652 GLY A N 1
ATOM 5129 C CA . GLY A 1 652 ? 5.746 -11.494 2.923 1.00 95.75 652 GLY A CA 1
ATOM 5130 C C . GLY A 1 652 ? 5.301 -10.946 1.565 1.00 95.75 652 GLY A C 1
ATOM 5131 O O . GLY A 1 652 ? 4.107 -10.766 1.355 1.00 95.75 652 GLY A O 1
ATOM 5132 N N . SER A 1 653 ? 6.224 -10.765 0.611 1.00 95.06 653 SER A N 1
ATOM 5133 C CA . SER A 1 653 ? 5.904 -10.367 -0.771 1.00 95.06 653 SER A CA 1
ATOM 5134 C C . SER A 1 653 ? 5.301 -11.492 -1.631 1.00 95.06 653 SER A C 1
ATOM 5136 O O . SER A 1 653 ? 5.023 -11.286 -2.818 1.00 95.06 653 SER A O 1
ATOM 5138 N N . GLY A 1 654 ? 5.125 -12.686 -1.053 1.00 95.06 654 GLY A N 1
ATOM 5139 C CA . GLY A 1 654 ? 4.592 -13.872 -1.727 1.00 95.06 654 GLY A CA 1
ATOM 5140 C C . GLY A 1 654 ? 5.655 -14.801 -2.323 1.00 95.06 654 GLY A C 1
ATOM 5141 O O . GLY A 1 654 ? 5.301 -15.830 -2.892 1.00 95.06 654 GLY A O 1
ATOM 5142 N N . LEU A 1 655 ? 6.945 -14.481 -2.187 1.00 95.81 655 LEU A N 1
ATOM 5143 C CA . LEU A 1 655 ? 8.036 -15.288 -2.740 1.00 95.81 655 LEU A CA 1
ATOM 5144 C C . LEU A 1 655 ? 8.548 -16.314 -1.726 1.00 95.81 655 LEU A C 1
ATOM 5146 O O . LEU A 1 655 ? 8.695 -15.997 -0.551 1.00 95.81 655 LEU A O 1
ATOM 5150 N N . ASN A 1 656 ? 8.866 -17.521 -2.188 1.00 95.69 656 ASN A N 1
ATOM 5151 C CA . ASN A 1 656 ? 9.588 -18.544 -1.430 1.00 95.69 656 ASN A CA 1
ATOM 5152 C C . ASN A 1 656 ? 10.954 -18.807 -2.102 1.00 95.69 656 ASN A C 1
ATOM 5154 O O . ASN A 1 656 ? 11.261 -18.217 -3.139 1.00 95.69 656 ASN A O 1
ATOM 5158 N N . CYS A 1 657 ? 11.784 -19.668 -1.513 1.00 93.44 657 CYS A N 1
ATOM 5159 C CA . CYS A 1 657 ? 13.111 -19.978 -2.053 1.00 93.44 657 CYS A CA 1
ATOM 5160 C C . CYS A 1 657 ? 13.063 -20.597 -3.467 1.00 93.44 657 CYS A C 1
ATOM 5162 O O . CYS A 1 657 ? 13.866 -20.220 -4.317 1.00 93.44 657 CYS A O 1
ATOM 5164 N N . ALA A 1 658 ? 12.087 -21.469 -3.750 1.00 92.31 658 ALA A N 1
ATOM 5165 C CA . ALA A 1 658 ? 11.920 -22.081 -5.071 1.00 92.31 658 ALA A CA 1
ATOM 5166 C C . ALA A 1 658 ? 11.615 -21.032 -6.153 1.00 92.31 658 ALA A C 1
ATOM 5168 O O . ALA A 1 658 ? 12.239 -21.047 -7.209 1.00 92.31 658 ALA A O 1
ATOM 5169 N N . HIS A 1 659 ? 10.758 -20.049 -5.852 1.00 94.56 659 HIS A N 1
ATOM 5170 C CA . HIS A 1 659 ? 10.493 -18.921 -6.749 1.00 94.56 659 HIS A CA 1
ATOM 5171 C C . HIS A 1 659 ? 11.769 -18.131 -7.066 1.00 94.56 659 HIS A C 1
ATOM 5173 O O . HIS A 1 659 ? 11.971 -17.733 -8.208 1.00 94.56 659 HIS A O 1
ATOM 5179 N N . LEU A 1 660 ? 12.644 -17.900 -6.077 1.00 93.81 660 LEU A N 1
ATOM 5180 C CA . LEU A 1 660 ? 13.913 -17.210 -6.328 1.00 93.81 660 LEU A CA 1
ATOM 5181 C C . LEU A 1 660 ? 14.856 -18.045 -7.199 1.00 93.81 660 LEU A C 1
ATOM 5183 O O . LEU A 1 660 ? 15.474 -17.488 -8.103 1.00 93.81 660 LEU A O 1
ATOM 5187 N N . LYS A 1 661 ? 14.943 -19.362 -6.965 1.00 91.19 661 LYS A N 1
ATOM 5188 C CA . LYS A 1 661 ? 15.746 -20.255 -7.813 1.00 91.19 661 LYS A CA 1
ATOM 5189 C C . LYS A 1 661 ? 15.233 -20.234 -9.255 1.00 91.19 661 LYS A C 1
ATOM 5191 O O . LYS A 1 661 ? 16.030 -20.065 -10.166 1.00 91.19 661 LYS A O 1
ATOM 5196 N N . LEU A 1 662 ? 13.915 -20.283 -9.453 1.00 90.25 662 LEU A N 1
ATOM 5197 C CA . LEU A 1 662 ? 13.298 -20.212 -10.778 1.00 90.25 662 LEU A CA 1
ATOM 5198 C C . LEU A 1 662 ? 13.578 -18.877 -11.489 1.00 90.25 662 LEU A C 1
ATOM 5200 O O . LEU A 1 662 ? 13.989 -18.864 -12.646 1.00 90.25 662 LEU A O 1
ATOM 5204 N N . ILE A 1 663 ? 13.433 -17.746 -10.788 1.00 91.38 663 ILE A N 1
ATOM 5205 C CA . ILE A 1 663 ? 13.781 -16.419 -11.329 1.00 91.38 663 ILE A CA 1
ATOM 5206 C C . ILE A 1 663 ? 15.255 -16.373 -11.757 1.00 91.38 663 ILE A C 1
ATOM 5208 O O . ILE A 1 663 ? 15.569 -15.853 -12.830 1.00 91.38 663 ILE A O 1
ATOM 5212 N N . TYR A 1 664 ? 16.148 -16.932 -10.936 1.00 90.00 664 TYR A N 1
ATOM 5213 C CA . TYR A 1 664 ? 17.572 -17.011 -11.245 1.00 90.00 664 TYR A CA 1
ATOM 5214 C C . TYR A 1 664 ? 17.847 -17.888 -12.472 1.00 90.00 664 TYR A C 1
ATOM 5216 O O . TYR A 1 664 ? 18.593 -17.478 -13.353 1.00 90.00 664 TYR A O 1
ATOM 5224 N N . THR A 1 665 ? 17.200 -19.049 -12.592 1.00 87.50 665 THR A N 1
ATOM 5225 C CA . THR A 1 665 ? 17.324 -19.911 -13.777 1.00 87.50 665 THR A CA 1
ATOM 5226 C C . THR A 1 665 ? 16.868 -19.200 -15.054 1.00 87.50 665 THR A C 1
ATOM 5228 O O . THR A 1 665 ? 17.511 -19.338 -16.088 1.00 87.50 665 THR A O 1
ATOM 5231 N N . ARG A 1 666 ? 15.805 -18.386 -14.988 1.00 83.44 666 ARG A N 1
ATOM 5232 C CA . ARG A 1 666 ? 15.268 -17.661 -16.154 1.00 83.44 666 ARG A CA 1
ATOM 5233 C C . ARG A 1 666 ? 16.142 -16.496 -16.619 1.00 83.44 666 ARG A C 1
ATOM 5235 O O . ARG A 1 666 ? 16.281 -16.265 -17.817 1.00 83.44 666 ARG A O 1
ATOM 5242 N N . LYS A 1 667 ? 16.633 -15.677 -15.684 1.00 83.25 667 LYS A N 1
ATOM 5243 C CA . LYS A 1 667 ? 17.215 -14.350 -15.987 1.00 83.25 667 LYS A CA 1
ATOM 5244 C C . LYS A 1 667 ? 18.432 -13.993 -15.122 1.00 83.25 667 LYS A C 1
ATOM 5246 O O . LYS A 1 667 ? 18.846 -12.835 -15.097 1.00 83.25 667 LYS A O 1
ATOM 5251 N N . GLY A 1 668 ? 19.003 -14.956 -14.405 1.00 87.25 668 GLY A N 1
ATOM 5252 C CA . GLY A 1 668 ? 20.169 -14.760 -13.548 1.00 87.25 668 GLY A CA 1
ATOM 5253 C C . GLY A 1 668 ? 19.944 -13.737 -12.431 1.00 87.25 668 GLY A C 1
ATOM 5254 O O . GLY A 1 668 ? 18.840 -13.563 -11.906 1.00 87.25 668 GLY A O 1
ATOM 5255 N N . GLU A 1 669 ? 21.020 -13.043 -12.062 1.00 87.75 669 GLU A N 1
ATOM 5256 C CA . GLU A 1 669 ? 21.003 -12.005 -11.024 1.00 87.75 669 GLU A CA 1
ATOM 5257 C C . GLU A 1 669 ? 20.132 -10.800 -11.400 1.00 87.75 669 GLU A C 1
ATOM 5259 O O . GLU A 1 669 ? 19.422 -10.268 -10.543 1.00 87.75 669 GLU A O 1
ATOM 5264 N N . ASP A 1 670 ? 20.127 -10.408 -12.676 1.00 85.69 670 ASP A N 1
ATOM 5265 C CA . ASP A 1 670 ? 19.317 -9.289 -13.168 1.00 85.69 670 ASP A CA 1
ATOM 5266 C C . ASP A 1 670 ? 17.823 -9.560 -12.961 1.00 85.69 670 ASP A C 1
ATOM 5268 O O . ASP A 1 670 ? 17.102 -8.697 -12.460 1.00 85.69 670 ASP A O 1
ATOM 5272 N N . GLY A 1 671 ? 17.369 -10.791 -13.227 1.00 87.38 671 GLY A N 1
ATOM 5273 C CA . GLY A 1 671 ? 15.994 -11.209 -12.946 1.00 87.38 671 GLY A CA 1
ATOM 5274 C C . GLY A 1 671 ? 15.625 -11.090 -11.468 1.00 87.38 671 GLY A C 1
ATOM 5275 O O . GLY A 1 671 ? 14.547 -10.595 -11.128 1.00 87.38 671 GLY A O 1
ATOM 5276 N N . LEU A 1 672 ? 16.525 -11.501 -10.569 1.00 90.31 672 LEU A N 1
ATOM 5277 C CA . LEU A 1 672 ? 16.308 -11.372 -9.126 1.00 90.31 672 LEU A CA 1
ATOM 5278 C C . LEU A 1 672 ? 16.213 -9.902 -8.704 1.00 90.31 672 LEU A C 1
ATOM 5280 O O . LEU A 1 672 ? 15.295 -9.539 -7.964 1.00 90.31 672 LEU A O 1
ATOM 5284 N N . ILE A 1 673 ? 17.128 -9.050 -9.174 1.00 89.50 673 ILE A N 1
ATOM 5285 C CA . ILE A 1 673 ? 17.103 -7.610 -8.888 1.00 89.50 673 ILE A CA 1
ATOM 5286 C C . ILE A 1 673 ? 15.796 -7.005 -9.392 1.00 89.50 673 ILE A C 1
ATOM 5288 O O . ILE A 1 673 ? 15.094 -6.338 -8.626 1.00 89.50 673 ILE A O 1
ATOM 5292 N N . ASP A 1 674 ? 15.438 -7.277 -10.644 1.00 88.31 674 ASP A N 1
ATOM 5293 C CA . ASP A 1 674 ? 14.268 -6.685 -11.266 1.00 88.31 674 ASP A CA 1
ATOM 5294 C C . ASP A 1 674 ? 12.982 -7.082 -10.540 1.00 88.31 674 ASP A C 1
ATOM 5296 O O . ASP A 1 674 ? 12.174 -6.215 -10.202 1.00 88.31 674 ASP A O 1
ATOM 5300 N N . VAL A 1 675 ? 12.811 -8.362 -10.191 1.00 91.75 675 VAL A N 1
ATOM 5301 C CA . VAL A 1 675 ? 11.620 -8.825 -9.463 1.00 91.75 675 VAL A CA 1
ATOM 5302 C C . VAL A 1 675 ? 11.558 -8.248 -8.047 1.00 91.75 675 VAL A C 1
ATOM 5304 O O . VAL A 1 675 ? 10.497 -7.774 -7.629 1.00 91.75 675 VAL A O 1
ATOM 5307 N N . LEU A 1 676 ? 12.664 -8.246 -7.297 1.00 92.56 676 LEU A N 1
ATOM 5308 C CA . LEU A 1 676 ? 12.689 -7.766 -5.907 1.00 92.56 676 LEU A CA 1
ATOM 5309 C C . LEU A 1 676 ? 12.511 -6.241 -5.800 1.00 92.56 676 LEU A C 1
ATOM 5311 O O . LEU A 1 676 ? 11.976 -5.746 -4.799 1.00 92.56 676 LEU A O 1
ATOM 5315 N N . MET A 1 677 ? 12.929 -5.501 -6.827 1.00 90.56 677 MET A N 1
ATOM 5316 C CA . MET A 1 677 ? 12.835 -4.040 -6.892 1.00 90.56 677 MET A CA 1
ATOM 5317 C C . MET A 1 677 ? 11.621 -3.533 -7.680 1.00 90.56 677 MET A C 1
ATOM 5319 O O . MET A 1 677 ? 11.291 -2.347 -7.584 1.00 90.56 677 MET A O 1
ATOM 5323 N N . SER A 1 678 ? 10.939 -4.408 -8.427 1.00 88.38 678 SER A N 1
ATOM 5324 C CA . SER A 1 678 ? 9.751 -4.066 -9.214 1.00 88.38 678 SER A CA 1
ATOM 5325 C C . SER A 1 678 ? 8.700 -3.351 -8.370 1.00 88.38 678 SER A C 1
ATOM 5327 O O . SER A 1 678 ? 8.471 -3.675 -7.201 1.00 88.38 678 SER A O 1
ATOM 5329 N N . LYS A 1 679 ? 8.054 -2.340 -8.954 1.00 86.38 679 LYS A N 1
ATOM 5330 C CA . LYS A 1 679 ? 6.988 -1.613 -8.267 1.00 86.38 679 LYS A CA 1
ATOM 5331 C C . LYS A 1 679 ? 5.690 -2.415 -8.320 1.00 86.38 679 LYS A C 1
ATOM 5333 O O . LYS A 1 679 ? 5.267 -2.839 -9.387 1.00 86.38 679 LYS A O 1
ATOM 5338 N N . ASN A 1 680 ? 5.032 -2.553 -7.176 1.00 79.62 680 ASN A N 1
ATOM 5339 C CA . ASN A 1 680 ? 3.672 -3.072 -7.077 1.00 79.62 680 ASN A CA 1
ATOM 5340 C C . ASN A 1 680 ? 2.632 -2.026 -7.531 1.00 79.62 680 ASN A C 1
ATOM 5342 O O . ASN A 1 680 ? 2.976 -0.888 -7.864 1.00 79.62 680 ASN A O 1
ATOM 5346 N N . ALA A 1 681 ? 1.346 -2.388 -7.470 1.00 73.88 681 ALA A N 1
ATOM 5347 C CA . ALA A 1 681 ? 0.222 -1.520 -7.843 1.00 73.88 681 ALA A CA 1
ATOM 5348 C C . ALA A 1 681 ? 0.188 -0.159 -7.109 1.00 73.88 681 ALA A C 1
ATOM 5350 O O . ALA A 1 681 ? -0.384 0.802 -7.614 1.00 73.88 681 ALA A O 1
ATOM 5351 N N . PHE A 1 682 ? 0.844 -0.041 -5.949 1.00 74.12 682 PHE A N 1
ATOM 5352 C CA . PHE A 1 682 ? 0.941 1.195 -5.163 1.00 74.12 682 PHE A CA 1
ATOM 5353 C C . PHE A 1 682 ? 2.240 1.983 -5.420 1.00 74.12 682 PHE A C 1
ATOM 5355 O O . PHE A 1 682 ? 2.579 2.906 -4.675 1.00 74.12 682 PHE A O 1
ATOM 5362 N N . GLY A 1 683 ? 3.016 1.610 -6.443 1.00 79.38 683 GLY A N 1
ATOM 5363 C CA . GLY A 1 683 ? 4.269 2.275 -6.804 1.00 79.38 683 GLY A CA 1
ATOM 5364 C C . GLY A 1 683 ? 5.418 2.038 -5.816 1.00 79.38 683 GLY A C 1
ATOM 5365 O O . GLY A 1 683 ? 6.405 2.783 -5.838 1.00 79.38 683 GLY A O 1
ATOM 5366 N N . LYS A 1 684 ? 5.302 1.040 -4.931 1.00 84.75 684 LYS A N 1
ATOM 5367 C CA . LYS A 1 684 ? 6.336 0.656 -3.956 1.00 84.75 684 LYS A CA 1
ATOM 5368 C C . LYS A 1 684 ? 7.084 -0.591 -4.423 1.00 84.75 684 LYS A C 1
ATOM 5370 O O . LYS A 1 684 ? 6.454 -1.438 -5.046 1.00 84.75 684 LYS A O 1
ATOM 5375 N N . PRO A 1 685 ? 8.383 -0.733 -4.107 1.00 89.06 685 PRO A N 1
ATOM 5376 C CA . PRO A 1 685 ? 9.128 -1.937 -4.458 1.00 89.06 685 PRO A CA 1
ATOM 5377 C C . PRO A 1 685 ? 8.492 -3.175 -3.828 1.00 89.06 685 PRO A C 1
ATOM 5379 O O . PRO A 1 685 ? 7.965 -3.097 -2.713 1.00 89.06 685 PRO A O 1
ATOM 5382 N N . ARG A 1 686 ? 8.597 -4.316 -4.510 1.00 91.50 686 ARG A N 1
ATOM 5383 C CA . ARG A 1 686 ? 8.162 -5.620 -4.004 1.00 91.50 686 ARG A CA 1
ATOM 5384 C C . ARG A 1 686 ? 8.839 -5.950 -2.673 1.00 91.50 686 ARG A C 1
ATOM 5386 O O . ARG A 1 686 ? 8.162 -6.391 -1.747 1.00 91.50 686 ARG A O 1
ATOM 5393 N N . VAL A 1 687 ? 10.145 -5.683 -2.561 1.00 92.00 687 VAL A N 1
ATOM 5394 C CA . VAL A 1 687 ? 10.934 -5.931 -1.342 1.00 92.00 687 VAL A CA 1
ATOM 5395 C C . VAL A 1 687 ? 11.680 -4.685 -0.867 1.00 92.00 687 VAL A C 1
ATOM 5397 O O . VAL A 1 687 ? 11.480 -4.257 0.271 1.00 92.00 687 VAL A O 1
ATOM 5400 N N . SER A 1 688 ? 12.538 -4.086 -1.701 1.00 88.88 688 SER A N 1
ATOM 5401 C CA . SER A 1 688 ? 13.327 -2.904 -1.323 1.00 88.88 688 SER A CA 1
ATOM 5402 C C . SER A 1 688 ? 13.726 -2.055 -2.530 1.00 88.88 688 SER A C 1
ATOM 5404 O O . SER A 1 688 ? 13.911 -2.570 -3.624 1.00 88.88 688 SER A O 1
ATOM 5406 N N . ASN A 1 689 ? 13.902 -0.749 -2.308 1.00 85.56 689 ASN A N 1
ATOM 5407 C CA . ASN A 1 689 ? 14.513 0.173 -3.275 1.00 85.56 689 ASN A CA 1
ATOM 5408 C C . ASN A 1 689 ? 16.023 0.365 -3.030 1.00 85.56 689 ASN A C 1
ATOM 5410 O O . ASN A 1 689 ? 16.678 1.085 -3.784 1.00 85.56 689 ASN A O 1
ATOM 5414 N N . ASP A 1 690 ? 16.577 -0.219 -1.964 1.00 87.19 690 ASP A N 1
ATOM 5415 C CA . ASP A 1 690 ? 18.008 -0.131 -1.669 1.00 87.19 690 ASP A CA 1
ATOM 5416 C C . ASP A 1 690 ? 18.795 -1.067 -2.590 1.00 87.19 690 ASP A C 1
ATOM 5418 O O . ASP A 1 690 ? 18.945 -2.261 -2.320 1.00 87.19 690 ASP A O 1
ATOM 5422 N N . LYS A 1 691 ? 19.313 -0.497 -3.680 1.00 82.25 691 LYS A N 1
ATOM 5423 C CA . LYS A 1 691 ? 20.114 -1.218 -4.672 1.00 82.25 691 LYS A CA 1
ATOM 5424 C C . LYS A 1 691 ? 21.349 -1.874 -4.072 1.00 82.25 691 LYS A C 1
ATOM 5426 O O . LYS A 1 691 ? 21.659 -2.994 -4.443 1.00 82.25 691 LYS A O 1
ATOM 5431 N N . LYS A 1 692 ? 22.048 -1.215 -3.140 1.00 82.62 692 LYS A N 1
ATOM 5432 C CA . LYS A 1 692 ? 23.283 -1.773 -2.564 1.00 82.62 692 LYS A CA 1
ATOM 5433 C C . LYS A 1 692 ? 22.976 -3.029 -1.759 1.00 82.62 692 LYS A C 1
ATOM 5435 O O . LYS A 1 692 ? 23.667 -4.036 -1.900 1.00 82.62 692 LYS A O 1
ATOM 5440 N N . LEU A 1 693 ? 21.916 -2.972 -0.951 1.00 82.50 693 LEU A N 1
ATOM 5441 C CA . LEU A 1 693 ? 21.436 -4.129 -0.204 1.00 82.50 693 LEU A CA 1
ATOM 5442 C C . LEU A 1 693 ? 20.999 -5.258 -1.147 1.00 82.50 693 LEU A C 1
ATOM 5444 O O . LEU A 1 693 ? 21.397 -6.399 -0.932 1.00 82.50 693 LEU A O 1
ATOM 5448 N N . MET A 1 694 ? 20.206 -4.950 -2.180 1.00 87.38 694 MET A N 1
ATOM 5449 C CA . MET A 1 694 ? 19.711 -5.962 -3.123 1.00 87.38 694 MET A CA 1
ATOM 5450 C C . MET A 1 694 ? 20.842 -6.604 -3.925 1.00 87.38 694 MET A C 1
ATOM 5452 O O . MET A 1 694 ? 20.909 -7.825 -3.939 1.00 87.38 694 MET A O 1
ATOM 5456 N N . CYS A 1 695 ? 21.781 -5.833 -4.482 1.00 86.00 695 CYS A N 1
ATOM 5457 C CA . CYS A 1 695 ? 22.940 -6.390 -5.187 1.00 86.00 695 CYS A CA 1
ATOM 5458 C C . CYS A 1 695 ? 23.761 -7.322 -4.284 1.00 86.00 695 CYS A C 1
ATOM 5460 O O . CYS A 1 695 ? 24.094 -8.428 -4.691 1.00 86.00 695 CYS A O 1
ATOM 5462 N N . SER A 1 696 ? 24.031 -6.925 -3.033 1.00 87.19 696 SER A N 1
ATOM 5463 C CA . SER A 1 696 ? 24.792 -7.769 -2.100 1.00 87.19 696 SER A CA 1
ATOM 5464 C C . SER A 1 696 ? 24.080 -9.085 -1.767 1.00 87.19 696 SER A C 1
ATOM 5466 O O . SER A 1 696 ? 24.734 -10.119 -1.641 1.00 87.19 696 SER A O 1
ATOM 5468 N N . VAL A 1 697 ? 22.756 -9.053 -1.601 1.00 88.69 697 VAL A N 1
ATOM 5469 C CA . VAL A 1 697 ? 21.957 -10.249 -1.306 1.00 88.69 697 VAL A CA 1
ATOM 5470 C C . VAL A 1 697 ? 21.846 -11.148 -2.538 1.00 88.69 697 VAL A C 1
ATOM 5472 O O . VAL A 1 697 ? 22.036 -12.355 -2.415 1.00 88.69 697 VAL A O 1
ATOM 5475 N N . VAL A 1 698 ? 21.582 -10.572 -3.713 1.00 89.62 698 VAL A N 1
ATOM 5476 C CA . VAL A 1 698 ? 21.427 -11.304 -4.978 1.00 89.62 698 VAL A CA 1
ATOM 5477 C C . VAL A 1 698 ? 22.724 -11.990 -5.390 1.00 89.62 698 VAL A C 1
ATOM 5479 O O . VAL A 1 698 ? 22.681 -13.167 -5.721 1.00 89.62 698 VAL A O 1
ATOM 5482 N N . GLN A 1 699 ? 23.873 -11.325 -5.271 1.00 88.12 699 GLN A N 1
ATOM 5483 C CA . GLN A 1 699 ? 25.165 -11.936 -5.594 1.00 88.12 699 GLN A CA 1
ATOM 5484 C C . GLN A 1 699 ? 25.443 -13.177 -4.727 1.00 88.12 699 GLN A C 1
ATOM 5486 O O . GLN A 1 699 ? 25.867 -14.225 -5.207 1.00 88.12 699 GLN A O 1
ATOM 5491 N N . LYS A 1 700 ? 25.145 -13.095 -3.423 1.00 89.00 700 LYS A N 1
ATOM 5492 C CA . LYS A 1 700 ? 25.287 -14.243 -2.514 1.00 89.00 700 LYS A CA 1
ATOM 5493 C C . LYS A 1 700 ? 24.297 -15.369 -2.831 1.00 89.00 700 LYS A C 1
ATOM 5495 O O . LYS A 1 700 ? 24.647 -16.533 -2.664 1.00 89.00 700 LYS A O 1
ATOM 5500 N N . MET A 1 701 ? 23.078 -15.036 -3.266 1.00 87.88 701 MET A N 1
ATOM 5501 C CA . MET A 1 701 ? 22.118 -16.033 -3.752 1.00 87.88 701 MET A CA 1
ATOM 5502 C C . MET A 1 701 ? 22.617 -16.712 -5.022 1.00 87.88 701 MET A C 1
ATOM 5504 O O . MET A 1 701 ? 22.546 -17.931 -5.096 1.00 87.88 701 MET A O 1
ATOM 5508 N N . GLY A 1 702 ? 23.124 -15.940 -5.989 1.00 85.06 702 GLY A N 1
ATOM 5509 C CA . GLY A 1 702 ? 23.624 -16.445 -7.265 1.00 85.06 702 GLY A CA 1
ATOM 5510 C C . GLY A 1 702 ? 24.744 -17.461 -7.077 1.00 85.06 702 GLY A C 1
ATOM 5511 O O . GLY A 1 702 ? 24.667 -18.552 -7.635 1.00 85.06 702 GLY A O 1
ATOM 5512 N N . ASN A 1 703 ? 25.710 -17.166 -6.200 1.00 84.12 703 ASN A N 1
ATOM 5513 C CA . ASN A 1 703 ? 26.768 -18.116 -5.839 1.00 84.12 703 ASN A CA 1
ATOM 5514 C C . ASN A 1 703 ? 26.187 -19.427 -5.282 1.00 84.12 703 ASN A C 1
ATOM 5516 O O . ASN A 1 703 ? 26.514 -20.504 -5.763 1.00 84.12 703 ASN A O 1
ATOM 5520 N N . MET A 1 704 ? 25.260 -19.338 -4.325 1.00 83.06 704 MET A N 1
ATOM 5521 C CA . MET A 1 704 ? 24.657 -20.522 -3.704 1.00 83.06 704 MET A CA 1
ATOM 5522 C C . MET A 1 704 ? 23.766 -21.317 -4.675 1.00 83.06 704 MET A C 1
ATOM 5524 O O . MET A 1 704 ? 23.711 -22.538 -4.597 1.00 83.06 704 MET A O 1
ATOM 5528 N N . PHE A 1 705 ? 23.045 -20.647 -5.579 1.00 85.25 705 PHE A N 1
ATOM 5529 C CA . PHE A 1 705 ? 22.214 -21.303 -6.593 1.00 85.25 705 PHE A CA 1
ATOM 5530 C C . PHE A 1 705 ? 23.034 -21.912 -7.730 1.00 85.25 705 PHE A C 1
ATOM 5532 O O . PHE A 1 705 ? 22.557 -22.851 -8.353 1.00 85.25 705 PHE A O 1
ATOM 5539 N N . SER A 1 706 ? 24.243 -21.408 -7.983 1.00 75.69 706 SER A N 1
ATOM 5540 C CA . SER A 1 706 ? 25.176 -21.987 -8.959 1.00 75.69 706 SER A CA 1
ATOM 5541 C C . SER A 1 706 ? 25.884 -23.237 -8.425 1.00 75.69 706 SER A C 1
ATOM 5543 O O . SER A 1 706 ? 26.319 -24.076 -9.206 1.00 75.69 706 SER A O 1
ATOM 5545 N N . GLU A 1 707 ? 26.000 -23.367 -7.101 1.00 65.25 707 GLU A N 1
ATOM 5546 C CA . GLU A 1 707 ? 26.609 -24.517 -6.415 1.00 65.25 707 GLU A CA 1
ATOM 5547 C C . GLU A 1 707 ? 25.624 -25.686 -6.166 1.00 65.25 707 GLU A C 1
ATOM 5549 O O . GLU A 1 707 ? 26.049 -26.747 -5.706 1.00 65.25 707 GLU A O 1
ATOM 5554 N N . LEU A 1 708 ? 24.325 -25.503 -6.460 1.00 54.69 708 LEU A N 1
ATOM 5555 C CA . LEU A 1 708 ? 23.214 -26.438 -6.192 1.00 54.69 708 LEU A CA 1
ATOM 5556 C C . LEU A 1 708 ? 22.447 -26.841 -7.452 1.00 54.69 708 LEU A C 1
ATOM 5558 O O . LEU A 1 708 ? 22.298 -28.060 -7.669 1.00 54.69 708 LEU A O 1
#